Protein AF-0000000079300786 (afdb_homodimer)

Solvent-accessible surface area (backbone atoms only — not comparable to full-atom values): 28548 Å² total; per-residue (Å²): 120,75,58,42,65,39,76,30,13,35,37,28,38,55,23,65,32,37,26,54,66,52,44,31,15,40,29,30,17,44,43,52,53,32,50,73,72,71,50,53,35,35,38,27,33,19,19,30,44,72,62,25,64,62,48,35,52,49,32,33,14,33,29,16,52,72,70,30,53,26,33,34,40,70,66,50,35,21,46,32,56,52,35,49,49,17,55,74,65,69,13,18,35,43,33,36,40,46,48,47,46,50,55,63,42,36,25,36,39,30,26,73,29,60,64,35,64,36,36,25,84,78,44,54,74,33,83,48,67,92,57,65,31,76,58,42,81,48,83,51,66,66,62,46,35,51,49,44,38,61,69,50,54,84,55,60,66,47,66,40,42,34,38,37,33,13,40,8,11,15,42,31,77,52,57,65,58,28,39,61,75,65,59,52,58,42,44,77,44,71,36,52,39,60,64,30,41,50,23,86,79,36,44,20,38,60,42,72,91,58,33,59,70,59,35,56,51,25,53,72,46,66,79,46,31,36,38,36,25,24,19,19,28,23,40,25,38,36,44,26,40,61,62,42,47,71,56,51,50,66,57,51,49,51,50,45,44,59,61,45,72,77,55,69,72,46,68,73,72,72,32,31,36,27,31,76,92,78,37,68,37,29,33,29,66,51,53,51,51,44,37,45,57,70,64,72,120,75,59,43,64,40,76,30,13,35,38,29,36,55,22,64,31,37,26,54,66,51,44,31,16,40,28,29,17,44,43,52,54,33,50,74,71,70,49,54,36,35,38,27,31,17,19,28,45,74,61,27,65,62,49,36,51,48,32,33,14,34,29,16,52,73,69,30,52,27,31,36,42,70,65,49,34,21,46,32,57,51,36,50,49,18,55,75,64,68,12,17,34,43,33,36,40,45,49,47,48,48,54,63,43,34,24,35,38,29,27,73,28,60,66,35,62,35,36,24,84,75,45,54,74,33,84,48,67,92,57,66,32,77,59,43,80,47,84,50,66,67,62,46,34,51,50,44,38,61,71,52,53,84,56,58,68,46,65,40,40,35,38,36,32,14,41,8,11,15,42,31,77,52,59,64,59,28,38,61,76,64,60,53,56,40,44,78,45,71,37,52,39,59,64,30,42,50,23,87,80,37,45,20,37,62,42,71,91,58,35,58,70,59,34,55,49,24,52,71,46,68,81,48,32,37,37,36,25,25,18,18,27,22,41,25,39,37,43,26,39,61,62,42,47,70,54,51,50,66,58,52,48,51,49,45,44,61,63,45,72,76,55,70,73,45,69,73,74,72,30,29,37,28,32,75,90,78,37,68,38,30,33,30,65,52,52,53,50,43,35,46,57,71,66,74

pLDDT: mean 97.3, std 3.37, range [54.88, 99.0]

Organism: Thermus brockianus (NCBI:txid56956)

Sequence (592 aa):
MELRPTQEGFLGELAKDFTFAALARLAAGFGERLKGEGIGRVVVGHDARFLAREMAEEAAGVLSALGLETFLLPGPSPLPLFGFALEREGAAGLYLSAGRRPAHFQGVKLRLGPGKPLPGQEVPFLDPPAARGSFATLDLKQAYQEHLAQSAGGVPKRKGVVYLDAMGGAGGGVLPGVWKLLGLEAELRELHPLPHPLFYGVDPDPRPENLKTLQVLLKAQEPPALGLALDGDACRLRVYLPGGEALGDEAVLGHLKEALGGKGVEGDGEGGFRFPWHLEEPDPFLAALLLLGVLLMELRPTQEGFLGELAKDFTFAALARLAAGFGERLKGEGIGRVVVGHDARFLAREMAEEAAGVLSALGLETFLLPGPSPLPLFGFALEREGAAGLYLSAGRRPAHFQGVKLRLGPGKPLPGQEVPFLDPPAARGSFATLDLKQAYQEHLAQSAGGVPKRKGVVYLDAMGGAGGGVLPGVWKLLGLEAELRELHPLPHPLFYGVDPDPRPENLKTLQVLLKAQEPPALGLALDGDACRLRVYLPGGEALGDEAVLGHLKEALGGKGVEGDGEGGFRFPWHLEEPDPFLAALLLLGVLL

Foldseek 3Di:
DAFDWDQFWTKDFPPPHDDLQNLLQQLLQLLVVLVVVVFAEEEEAEKQAPCRQVSSQSSQQQNVVSRHAYEYEPDDAFVQVQLVVQVVVVHWYWYKAPWQDFLRMIIIGTGSGFLRGDINVPTDGHHTDPGTDDHHYDYCLLVVLVLLLVVLDQQDQDEEEEEEEALLMGPAPNVVSNCVVNVHHYHYHYHNRHHDSRSVVDGQQPDLVSPVVQQVCLQVGDPPYKYWYAGRNRQFIWIAHRNGHTDFQVVLVVLLCVLVVPQDWDDPRRRGIDRPVRGSGGHVSSSVSSNSRRRD/DAFDKDQFWTKDFPPPHDDLQNLLQQLLQLLVVLVVVVFAEEEEAEKQAPCRQVSSQSSQQQNVVSRHQYEYEDDDAFVQVQLVVQVVVVHWYWYKAPWQDFLRMIIIGTGSGFLRGDINVPTDGHHTDPGTDDHHYDYCLLVVLVLLLVVLDQQDQDEEEEEEEALLMGPAPNVVSNCVVNVHHYHYHYHNRHHDSRSVVDRQQPDLVSPVVQQVCLQVGDDPYKYWYAGRNRQFIWIAHRNGHTDFQVVLVVLLCVLVVPQDWDDPRRRGIDRPVRGSGGHVSSSVSSNSNPRD

Nearest PDB structures (foldseek):
  1tuo-assembly1_A  TM=8.924E-01  e=3.606E-31  Thermus thermophilus
  3c04-assembly1_A  TM=8.316E-01  e=6.150E-17  unclassified
  2fkm-assembly1_X  TM=8.233E-01  e=4.487E-17  Pseudomonas aeruginosa
  2fkf-assembly1_A  TM=8.367E-01  e=1.230E-16  Pseudomonas aeruginosa
  1k2y-assembly1_X  TM=8.221E-01  e=1.912E-16  Pseudomonas aeruginosa

Structure (mmCIF, N/CA/C/O backbone):
data_AF-0000000079300786-model_v1
#
loop_
_entity.id
_entity.type
_entity.pdbx_description
1 polymer Phosphoglucomutase
#
loop_
_atom_site.group_PDB
_atom_site.id
_atom_site.type_symbol
_atom_site.label_atom_id
_atom_site.label_alt_id
_atom_site.label_comp_id
_atom_site.label_asym_id
_atom_site.label_entity_id
_atom_site.label_seq_id
_atom_site.pdbx_PDB_ins_code
_atom_site.Cartn_x
_atom_site.Cartn_y
_atom_site.Cartn_z
_atom_site.occupancy
_atom_site.B_iso_or_equiv
_atom_site.auth_seq_id
_atom_site.auth_comp_id
_atom_site.auth_asym_id
_atom_site.auth_atom_id
_atom_site.pdbx_PDB_model_num
ATOM 1 N N . MET A 1 1 ? -20.531 -3.26 11.367 1 54.88 1 MET A N 1
ATOM 2 C CA . MET A 1 1 ? -19.203 -2.951 11.906 1 54.88 1 MET A CA 1
ATOM 3 C C . MET A 1 1 ? -18.859 -1.487 11.672 1 54.88 1 MET A C 1
ATOM 5 O O . MET A 1 1 ? -18.781 -1.034 10.531 1 54.88 1 MET A O 1
ATOM 9 N N . GLU A 1 2 ? -18.938 -0.667 12.781 1 80.5 2 GLU A N 1
ATOM 10 C CA . GLU A 1 2 ? -18.953 0.793 12.766 1 80.5 2 GLU A CA 1
ATOM 11 C C . GLU A 1 2 ? -17.578 1.356 13.094 1 80.5 2 GLU A C 1
ATOM 13 O O . GLU A 1 2 ? -16.734 0.665 13.688 1 80.5 2 GLU A O 1
ATOM 18 N N . LEU A 1 3 ? -17.203 2.475 12.539 1 96.19 3 LEU A N 1
ATOM 19 C CA . LEU A 1 3 ? -15.977 3.213 12.852 1 96.19 3 LEU A CA 1
ATOM 20 C C . LEU A 1 3 ? -15.906 3.537 14.336 1 96.19 3 LEU A C 1
ATOM 22 O O . LEU A 1 3 ? -16.922 3.84 14.961 1 96.19 3 LEU A O 1
ATOM 26 N N . ARG A 1 4 ? -14.789 3.455 14.93 1 96.62 4 ARG A N 1
ATOM 27 C CA . ARG A 1 4 ? -14.578 3.793 16.328 1 96.62 4 ARG A CA 1
ATOM 28 C C . ARG A 1 4 ? -14.391 5.297 16.516 1 96.62 4 ARG A C 1
ATOM 30 O O . ARG A 1 4 ? -13.477 5.891 15.93 1 96.62 4 ARG A O 1
ATOM 37 N N . PRO A 1 5 ? -15.156 5.906 17.359 1 97.81 5 PRO A N 1
ATOM 38 C CA . PRO A 1 5 ? -14.969 7.336 17.594 1 97.81 5 PRO A CA 1
ATOM 39 C C . PRO A 1 5 ? -13.711 7.633 18.422 1 97.81 5 PRO A C 1
ATOM 41 O O . PRO A 1 5 ? -13.352 6.863 19.312 1 97.81 5 PRO A O 1
ATOM 44 N N . THR A 1 6 ? -13.07 8.688 18.094 1 97.88 6 THR A N 1
ATOM 45 C CA . THR A 1 6 ? -11.953 9.234 18.859 1 97.88 6 THR A CA 1
ATOM 46 C C . THR A 1 6 ? -12.258 10.648 19.328 1 97.88 6 THR A C 1
ATOM 48 O O . THR A 1 6 ? -13.352 11.164 19.109 1 97.88 6 THR A O 1
ATOM 51 N N . GLN A 1 7 ? -11.312 11.266 19.953 1 96.88 7 GLN A N 1
ATOM 52 C CA . GLN A 1 7 ? -11.492 12.617 20.453 1 96.88 7 GLN A CA 1
ATOM 53 C C . GLN A 1 7 ? -11.438 13.641 19.328 1 96.88 7 GLN A C 1
ATOM 55 O O . GLN A 1 7 ? -11.773 14.812 19.516 1 96.88 7 GLN A O 1
ATOM 60 N N . GLU A 1 8 ? -11.086 13.195 18.172 1 97.94 8 GLU A N 1
ATOM 61 C CA . GLU A 1 8 ? -11.008 14.156 17.078 1 97.94 8 GLU A CA 1
ATOM 62 C C . GLU A 1 8 ? -11.5 13.547 15.773 1 97.94 8 GLU A C 1
ATOM 64 O O . GLU A 1 8 ? -11.062 13.945 14.695 1 97.94 8 GLU A O 1
ATOM 69 N N . GLY A 1 9 ? -12.328 12.562 15.82 1 98.38 9 GLY A N 1
ATOM 70 C CA . GLY A 1 9 ? -12.844 11.945 14.609 1 98.38 9 GLY A CA 1
ATOM 71 C C . GLY A 1 9 ? -13.125 10.461 14.766 1 98.38 9 GLY A C 1
ATOM 72 O O . GLY A 1 9 ? -13.836 10.055 15.688 1 98.38 9 GLY A O 1
ATOM 73 N N . PHE A 1 10 ? -12.617 9.68 13.844 1 98.75 10 PHE A N 1
ATOM 74 C CA . PHE A 1 10 ? -12.914 8.258 13.82 1 98.75 10 PHE A CA 1
ATOM 75 C C . PHE A 1 10 ? -11.688 7.453 13.391 1 98.75 10 PHE A C 1
ATOM 77 O O . PHE A 1 10 ? -10.781 7.992 12.758 1 98.75 10 PHE A O 1
ATOM 84 N N . LEU A 1 11 ? -11.672 6.238 13.758 1 98.5 11 LEU A N 1
ATOM 85 C CA . LEU A 1 11 ? -10.648 5.262 13.383 1 98.5 11 LEU A CA 1
ATOM 86 C C . LEU A 1 11 ? -11.289 3.928 13.008 1 98.5 11 LEU A C 1
ATOM 88 O O . LEU A 1 11 ? -12.32 3.549 13.562 1 98.5 11 LEU A O 1
ATOM 92 N N . GLY A 1 12 ? -10.727 3.244 12.062 1 98.31 12 GLY A N 1
ATOM 93 C CA . GLY A 1 12 ? -11.141 1.903 11.68 1 98.31 12 GLY A CA 1
ATOM 94 C C . GLY A 1 12 ? -10.094 1.169 10.859 1 98.31 12 GLY A C 1
ATOM 95 O O . GLY A 1 12 ? -9.031 1.713 10.578 1 98.31 12 GLY A O 1
ATOM 96 N N . GLU A 1 13 ? -10.359 -0.024 10.586 1 98.38 13 GLU A N 1
ATOM 97 C CA . GLU A 1 13 ? -9.5 -0.813 9.703 1 98.38 13 GLU A CA 1
ATOM 98 C C . GLU A 1 13 ? -9.992 -0.765 8.258 1 98.38 13 GLU A C 1
ATOM 100 O O . GLU A 1 13 ? -11.18 -0.947 8 1 98.38 13 GLU A O 1
ATOM 105 N N . LEU A 1 14 ? -9.086 -0.502 7.344 1 98.56 14 LEU A N 1
ATOM 106 C CA . LEU A 1 14 ? -9.422 -0.352 5.934 1 98.56 14 LEU A CA 1
ATOM 107 C C . LEU A 1 14 ? -10.031 -1.634 5.379 1 98.56 14 LEU A C 1
ATOM 109 O O . LEU A 1 14 ? -9.539 -2.73 5.652 1 98.56 14 LEU A O 1
ATOM 113 N N . ALA A 1 15 ? -11.109 -1.539 4.637 1 98.25 15 ALA A N 1
ATOM 114 C CA . ALA A 1 15 ? -11.828 -2.609 3.955 1 98.25 15 ALA A CA 1
ATOM 115 C C . ALA A 1 15 ? -12.539 -3.518 4.957 1 98.25 15 ALA A C 1
ATOM 117 O O . ALA A 1 15 ? -13.062 -4.57 4.586 1 98.25 15 ALA A O 1
ATOM 118 N N . LYS A 1 16 ? -12.555 -3.207 6.219 1 97.19 16 LYS A N 1
ATOM 119 C CA . LYS A 1 16 ? -13.422 -3.777 7.246 1 97.19 16 LYS A CA 1
ATOM 120 C C . LYS A 1 16 ? -14.484 -2.779 7.684 1 97.19 16 LYS A C 1
ATOM 122 O O . LYS A 1 16 ? -15.555 -2.699 7.074 1 97.19 16 LYS A O 1
ATOM 127 N N . ASP A 1 17 ? -14.102 -1.929 8.648 1 95.5 17 ASP A N 1
ATOM 128 C CA . ASP A 1 17 ? -15.039 -0.903 9.094 1 95.5 17 ASP A CA 1
ATOM 129 C C . ASP A 1 17 ? -14.859 0.387 8.297 1 95.5 17 ASP A C 1
ATOM 131 O O . ASP A 1 17 ? -15.828 1.114 8.055 1 95.5 17 ASP A O 1
ATOM 135 N N . PHE A 1 18 ? -13.648 0.689 7.906 1 98.38 18 PHE A N 1
ATOM 136 C CA . PHE A 1 18 ? -13.383 1.909 7.156 1 98.38 18 PHE A CA 1
ATOM 137 C C . PHE A 1 18 ? -13.508 1.66 5.656 1 98.38 18 PHE A C 1
ATOM 139 O O . PHE A 1 18 ? -12.578 1.141 5.031 1 98.38 18 PHE A O 1
ATOM 146 N N . THR A 1 19 ? -14.578 2.057 5.043 1 98.12 19 THR A N 1
ATOM 147 C CA . THR A 1 19 ? -14.891 1.895 3.629 1 98.12 19 THR A CA 1
ATOM 148 C C . THR A 1 19 ? -15.297 3.229 3.008 1 98.12 19 THR A C 1
ATOM 150 O O . THR A 1 19 ? -15.508 4.211 3.721 1 98.12 19 THR A O 1
ATOM 153 N N . PHE A 1 20 ? -15.398 3.238 1.687 1 98.25 20 PHE A N 1
ATOM 154 C CA . PHE A 1 20 ? -15.859 4.43 0.984 1 98.25 20 PHE A CA 1
ATOM 155 C C . PHE A 1 20 ? -17.297 4.773 1.383 1 98.25 20 PHE A C 1
ATOM 157 O O . PHE A 1 20 ? -17.625 5.949 1.541 1 98.25 20 PHE A O 1
ATOM 164 N N . ALA A 1 21 ? -18.094 3.752 1.56 1 97.25 21 ALA A N 1
ATOM 165 C CA . ALA A 1 21 ? -19.484 3.971 1.951 1 97.25 21 ALA A CA 1
ATOM 166 C C . ALA A 1 21 ? -19.578 4.598 3.34 1 97.25 21 ALA A C 1
ATOM 168 O O . ALA A 1 21 ? -20.328 5.547 3.555 1 97.25 21 ALA A O 1
ATOM 169 N N . ALA A 1 22 ? -18.812 4.008 4.289 1 97.88 22 ALA A N 1
ATOM 170 C CA . ALA A 1 22 ? -18.797 4.551 5.645 1 97.88 22 ALA A CA 1
ATOM 171 C C . ALA A 1 22 ? -18.281 5.988 5.656 1 97.88 22 ALA A C 1
ATOM 173 O O . ALA A 1 22 ? -18.844 6.848 6.344 1 97.88 22 ALA A O 1
ATOM 174 N N . LEU A 1 23 ? -17.266 6.262 4.898 1 98.56 23 LEU A N 1
ATOM 175 C CA . LEU A 1 23 ? -16.672 7.598 4.824 1 98.56 23 LEU A CA 1
ATOM 176 C C . LEU A 1 23 ? -17.656 8.594 4.238 1 98.56 23 LEU A C 1
ATOM 178 O O . LEU A 1 23 ? -17.75 9.734 4.703 1 98.56 23 LEU A O 1
ATOM 182 N N . ALA A 1 24 ? -18.375 8.172 3.18 1 98.62 24 ALA A N 1
ATOM 183 C CA . ALA A 1 24 ? -19.344 9.062 2.553 1 98.62 24 ALA A CA 1
ATOM 184 C C . ALA A 1 24 ? -20.438 9.469 3.545 1 98.62 24 ALA A C 1
ATOM 186 O O . ALA A 1 24 ? -20.828 10.633 3.594 1 98.62 24 ALA A O 1
ATOM 187 N N . ARG A 1 25 ? -20.875 8.484 4.312 1 98.5 25 ARG A N 1
ATOM 188 C CA . ARG A 1 25 ? -21.891 8.766 5.312 1 98.5 25 ARG A CA 1
ATOM 189 C C . ARG A 1 25 ? -21.344 9.68 6.406 1 98.5 25 ARG A C 1
ATOM 191 O O . ARG A 1 25 ? -22.062 10.57 6.883 1 98.5 25 ARG A O 1
ATOM 198 N N . LEU A 1 26 ? -20.125 9.391 6.82 1 98.5 26 LEU A N 1
ATOM 199 C CA . LEU A 1 26 ? -19.453 10.219 7.812 1 98.5 26 LEU A CA 1
ATOM 200 C C . LEU A 1 26 ? -19.297 11.648 7.309 1 98.5 26 LEU A C 1
ATOM 202 O O . LEU A 1 26 ? -19.578 12.602 8.039 1 98.5 26 LEU A O 1
ATOM 206 N N . ALA A 1 27 ? -18.844 11.797 6.035 1 98.88 27 ALA A N 1
ATOM 207 C CA . ALA A 1 27 ? -18.641 13.117 5.43 1 98.88 27 ALA A CA 1
ATOM 208 C C . ALA A 1 27 ? -19.953 13.883 5.34 1 98.88 27 ALA A C 1
ATOM 210 O O . ALA A 1 27 ? -19.984 15.094 5.559 1 98.88 27 ALA A O 1
ATOM 211 N N . ALA A 1 28 ? -21.031 13.188 5.031 1 98.88 28 ALA A N 1
ATOM 212 C CA . ALA A 1 28 ? -22.344 13.805 4.977 1 98.88 28 ALA A CA 1
ATOM 213 C C . ALA A 1 28 ? -22.75 14.344 6.344 1 98.88 28 ALA A C 1
ATOM 215 O O . ALA A 1 28 ? -23.266 15.461 6.453 1 98.88 28 ALA A O 1
ATOM 216 N N . GLY A 1 29 ? -22.547 13.5 7.352 1 98.75 29 GLY A N 1
ATOM 217 C CA . GLY A 1 29 ? -22.844 13.938 8.703 1 98.75 29 GLY A CA 1
ATOM 218 C C . GLY A 1 29 ? -22.016 15.133 9.141 1 98.75 29 GLY A C 1
ATOM 219 O O . GLY A 1 29 ? -22.547 16.062 9.75 1 98.75 29 GLY A O 1
ATOM 220 N N . PHE A 1 30 ? -20.75 15.109 8.844 1 98.88 30 PHE A N 1
ATOM 221 C CA . PHE A 1 30 ? -19.859 16.203 9.156 1 98.88 30 PHE A CA 1
ATOM 222 C C . PHE A 1 30 ? -20.281 17.484 8.445 1 98.88 30 PHE A C 1
ATOM 224 O O . PHE A 1 30 ? -20.312 18.562 9.055 1 98.88 30 PHE A O 1
ATOM 231 N N . GLY A 1 31 ? -20.609 17.359 7.168 1 98.81 31 GLY A N 1
ATOM 232 C CA . GLY A 1 31 ? -21.094 18.5 6.414 1 98.81 31 GLY A CA 1
ATOM 233 C C . GLY A 1 31 ? -22.312 19.156 7.035 1 98.81 31 GLY A C 1
ATOM 234 O O . GLY A 1 31 ? -22.375 20.391 7.156 1 98.81 31 GLY A O 1
ATOM 235 N N . GLU A 1 32 ? -23.266 18.359 7.426 1 98.56 32 GLU A N 1
ATOM 236 C CA . GLU A 1 32 ? -24.469 18.891 8.055 1 98.56 32 GLU A CA 1
ATOM 237 C C . GLU A 1 32 ? -24.141 19.562 9.383 1 98.56 32 GLU A C 1
ATOM 239 O O . GLU A 1 32 ? -24.75 20.578 9.734 1 98.56 32 GLU A O 1
ATOM 244 N N . ARG A 1 33 ? -23.25 18.891 10.117 1 98.31 33 ARG A N 1
ATOM 245 C CA . ARG A 1 33 ? -22.781 19.5 11.359 1 98.31 33 ARG A CA 1
ATOM 246 C C . ARG A 1 33 ? -22.203 20.891 11.109 1 98.31 33 ARG A C 1
ATOM 248 O O . ARG A 1 33 ? -22.453 21.828 11.867 1 98.31 33 ARG A O 1
ATOM 255 N N . LEU A 1 34 ? -21.422 21.062 10.078 1 98.69 34 LEU A N 1
ATOM 256 C CA . LEU A 1 34 ? -20.812 22.328 9.727 1 98.69 34 LEU A CA 1
ATOM 257 C C . LEU A 1 34 ? -21.875 23.359 9.367 1 98.69 34 LEU A C 1
ATOM 259 O O . LEU A 1 34 ? -21.812 24.5 9.836 1 98.69 34 LEU A O 1
ATOM 263 N N . LYS A 1 35 ? -22.781 22.984 8.609 1 97.88 35 LYS A N 1
ATOM 264 C CA . LYS A 1 35 ? -23.859 23.875 8.219 1 97.88 35 LYS A CA 1
ATOM 265 C C . LYS A 1 35 ? -24.625 24.391 9.438 1 97.88 35 LYS A C 1
ATOM 267 O O . LYS A 1 35 ? -24.969 25.562 9.508 1 97.88 35 LYS A O 1
ATOM 272 N N . GLY A 1 36 ? -24.844 23.469 10.266 1 97.31 36 GLY A N 1
ATOM 273 C CA . GLY A 1 36 ? -25.516 23.828 11.492 1 97.31 36 GLY A CA 1
ATOM 274 C C . GLY A 1 36 ? -24.781 24.875 12.297 1 97.31 36 GLY A C 1
ATOM 275 O O . GLY A 1 36 ? -25.391 25.656 13.023 1 97.31 36 GLY A O 1
ATOM 276 N N . GLU A 1 37 ? -23.516 24.906 12.18 1 96.81 37 GLU A N 1
ATOM 277 C CA . GLU A 1 37 ? -22.672 25.859 12.906 1 96.81 37 GLU A CA 1
ATOM 278 C C . GLU A 1 37 ? -22.438 27.125 12.094 1 96.81 37 GLU A C 1
ATOM 280 O O . GLU A 1 37 ? -21.75 28.031 12.539 1 96.81 37 GLU A O 1
ATOM 285 N N . GLY A 1 38 ? -22.922 27.141 10.891 1 97.62 38 GLY A N 1
ATOM 286 C CA . GLY A 1 38 ? -22.75 28.297 10.023 1 97.62 38 GLY A CA 1
ATOM 287 C C . GLY A 1 38 ? -21.406 28.328 9.336 1 97.62 38 GLY A C 1
ATOM 288 O O . GLY A 1 38 ? -20.969 29.391 8.859 1 97.62 38 GLY A O 1
ATOM 289 N N . ILE A 1 39 ? -20.734 27.188 9.273 1 98.06 39 ILE A N 1
ATOM 290 C CA . ILE A 1 39 ? -19.438 27.078 8.617 1 98.06 39 ILE A CA 1
ATOM 291 C C . ILE A 1 39 ? -19.625 26.672 7.156 1 98.06 39 ILE A C 1
ATOM 293 O O . ILE A 1 39 ? -20.281 25.656 6.875 1 98.06 39 ILE A O 1
ATOM 297 N N . GLY A 1 40 ? -19.031 27.391 6.195 1 98.38 40 GLY A N 1
ATOM 298 C CA . GLY A 1 40 ? -19.312 27.156 4.793 1 98.38 40 GLY A CA 1
ATOM 299 C C . GLY A 1 40 ? -18.125 26.656 4.008 1 98.38 40 GLY A C 1
ATOM 300 O O . GLY A 1 40 ? -18.25 26.281 2.84 1 98.38 40 GLY A O 1
ATOM 301 N N . ARG A 1 41 ? -16.906 26.719 4.602 1 98.75 41 ARG A N 1
ATOM 302 C CA . ARG A 1 41 ? -15.672 26.328 3.924 1 98.75 41 ARG A CA 1
ATOM 303 C C . ARG A 1 41 ? -15.023 25.125 4.621 1 98.75 41 ARG A C 1
ATOM 305 O O . ARG A 1 41 ? -15.016 25.062 5.852 1 98.75 41 ARG A O 1
ATOM 312 N N . VAL A 1 42 ? -14.57 24.172 3.805 1 98.94 42 VAL A N 1
ATOM 313 C CA . VAL A 1 42 ? -13.938 23 4.379 1 98.94 42 VAL A CA 1
ATOM 314 C C . VAL A 1 42 ? -12.727 22.594 3.539 1 98.94 42 VAL A C 1
ATOM 316 O O . VAL A 1 42 ? -12.766 22.672 2.309 1 98.94 42 VAL A O 1
ATOM 319 N N . VAL A 1 43 ? -11.617 22.266 4.172 1 98.94 43 VAL A N 1
ATOM 320 C CA . VAL A 1 43 ? -10.414 21.734 3.545 1 98.94 43 VAL A CA 1
ATOM 321 C C . VAL A 1 43 ? -10.305 20.234 3.83 1 98.94 43 VAL A C 1
ATOM 323 O O . VAL A 1 43 ? -10.492 19.797 4.969 1 98.94 43 VAL A O 1
ATOM 326 N N . VAL A 1 44 ? -10.102 19.484 2.795 1 99 44 VAL A N 1
ATOM 327 C CA . VAL A 1 44 ? -9.875 18.047 2.912 1 99 44 VAL A CA 1
ATOM 328 C C . VAL A 1 44 ? -8.414 17.719 2.605 1 99 44 VAL A C 1
ATOM 330 O O . VAL A 1 44 ? -7.832 18.281 1.676 1 99 44 VAL A O 1
ATOM 333 N N . GLY A 1 45 ? -7.758 16.984 3.4 1 98.88 45 GLY A N 1
ATOM 334 C CA . GLY A 1 45 ? -6.402 16.5 3.193 1 98.88 45 GLY A CA 1
ATOM 335 C C . GLY A 1 45 ? -6.207 15.062 3.598 1 98.88 45 GLY A C 1
ATOM 336 O O . GLY A 1 45 ? -7.156 14.391 4.02 1 98.88 45 GLY A O 1
ATOM 337 N N . HIS A 1 46 ? -5.012 14.539 3.406 1 98.94 46 HIS A N 1
ATOM 338 C CA . HIS A 1 46 ? -4.746 13.141 3.746 1 98.94 46 HIS A CA 1
ATOM 339 C C . HIS A 1 46 ? -3.248 12.891 3.898 1 98.94 46 HIS A C 1
ATOM 341 O O . HIS A 1 46 ? -2.43 13.648 3.369 1 98.94 46 HIS A O 1
ATOM 347 N N . ASP A 1 47 ? -2.959 11.859 4.688 1 98.75 47 ASP A N 1
ATOM 348 C CA . ASP A 1 47 ? -1.568 11.422 4.781 1 98.75 47 ASP A CA 1
ATOM 349 C C . ASP A 1 47 ? -1.241 10.391 3.701 1 98.75 47 ASP A C 1
ATOM 351 O O . ASP A 1 47 ? -1.757 10.477 2.584 1 98.75 47 ASP A O 1
ATOM 355 N N . ALA A 1 48 ? -0.273 9.461 3.951 1 98.56 48 ALA A N 1
ATOM 356 C CA . ALA A 1 48 ? 0.298 8.641 2.891 1 98.56 48 ALA A CA 1
ATOM 357 C C . ALA A 1 48 ? -0.35 7.258 2.861 1 98.56 48 ALA A C 1
ATOM 359 O O . ALA A 1 48 ? 0.11 6.363 2.146 1 98.56 48 ALA A O 1
ATOM 360 N N . ARG A 1 49 ? -1.36 7.023 3.592 1 98.62 49 ARG A N 1
ATOM 361 C CA . ARG A 1 49 ? -1.946 5.691 3.736 1 98.62 49 ARG A CA 1
ATOM 362 C C . ARG A 1 49 ? -2.59 5.234 2.432 1 98.62 49 ARG A C 1
ATOM 364 O O . ARG A 1 49 ? -2.965 6.059 1.594 1 98.62 49 ARG A O 1
ATOM 371 N N . PHE A 1 50 ? -2.715 3.947 2.219 1 98.62 50 PHE A N 1
ATOM 372 C CA . PHE A 1 50 ? -3.291 3.354 1.017 1 98.62 50 PHE A CA 1
ATOM 373 C C . PHE A 1 50 ? -4.719 3.84 0.803 1 98.62 50 PHE A C 1
ATOM 375 O O . PHE A 1 50 ? -5.531 3.822 1.73 1 98.62 50 PHE A O 1
ATOM 382 N N . LEU A 1 51 ? -5.07 4.395 -0.335 1 98.56 51 LEU A N 1
ATOM 383 C CA . LEU A 1 51 ? -6.383 4.844 -0.795 1 98.56 51 LEU A CA 1
ATOM 384 C C . LEU A 1 51 ? -6.75 6.184 -0.164 1 98.56 51 LEU A C 1
ATOM 386 O O . LEU A 1 51 ? -7.848 6.699 -0.39 1 98.56 51 LEU A O 1
ATOM 390 N N . ALA A 1 52 ? -5.832 6.719 0.6 1 98.62 52 ALA A N 1
ATOM 391 C CA . ALA A 1 52 ? -6.156 7.969 1.285 1 98.62 52 ALA A CA 1
ATOM 392 C C . ALA A 1 52 ? -6.531 9.062 0.286 1 98.62 52 ALA A C 1
ATOM 394 O O . ALA A 1 52 ? -7.457 9.836 0.525 1 98.62 52 ALA A O 1
ATOM 395 N N . ARG A 1 53 ? -5.875 9.141 -0.813 1 98.19 53 ARG A N 1
ATOM 396 C CA . ARG A 1 53 ? -6.168 10.148 -1.828 1 98.19 53 ARG A CA 1
ATOM 397 C C . ARG A 1 53 ? -7.574 9.969 -2.389 1 98.19 53 ARG A C 1
ATOM 399 O O . ARG A 1 53 ? -8.352 10.93 -2.449 1 98.19 53 ARG A O 1
ATOM 406 N N . GLU A 1 54 ? -7.875 8.766 -2.832 1 98.25 54 GLU A N 1
ATOM 407 C CA . GLU A 1 54 ? -9.188 8.461 -3.4 1 98.25 54 GLU A CA 1
ATOM 408 C C . GLU A 1 54 ? -10.297 8.727 -2.393 1 98.25 54 GLU A C 1
ATOM 410 O O . GLU A 1 54 ? -11.359 9.242 -2.752 1 98.25 54 GLU A O 1
ATOM 415 N N . MET A 1 55 ? -10.031 8.391 -1.163 1 98.81 55 MET A N 1
ATOM 416 C CA . MET A 1 55 ? -11.008 8.609 -0.102 1 98.81 55 MET A CA 1
ATOM 417 C C . MET A 1 55 ? -11.18 10.102 0.18 1 98.81 55 MET A C 1
ATOM 419 O O . MET A 1 55 ? -12.297 10.562 0.437 1 98.81 55 MET A O 1
ATOM 423 N N . ALA A 1 56 ? -10.094 10.828 0.15 1 98.88 56 ALA A N 1
ATOM 424 C CA . ALA A 1 56 ? -10.172 12.273 0.316 1 98.88 56 ALA A CA 1
ATOM 425 C C . ALA A 1 56 ? -11.023 12.906 -0.785 1 98.88 56 ALA A C 1
ATOM 427 O O . ALA A 1 56 ? -11.836 13.797 -0.519 1 98.88 56 ALA A O 1
ATOM 428 N N . GLU A 1 57 ? -10.836 12.445 -1.987 1 98.81 57 GLU A N 1
ATOM 429 C CA . GLU A 1 57 ? -11.625 12.938 -3.109 1 98.81 57 GLU A CA 1
ATOM 430 C C . GLU A 1 57 ? -13.109 12.617 -2.922 1 98.81 57 GLU A C 1
ATOM 432 O O . GLU A 1 57 ? -13.969 13.453 -3.213 1 98.81 57 GLU A O 1
ATOM 437 N N . GLU A 1 58 ? -13.375 11.391 -2.436 1 98.75 58 GLU A N 1
ATOM 438 C CA . GLU A 1 58 ? -14.75 11 -2.145 1 98.75 58 GLU A CA 1
ATOM 439 C C . GLU A 1 58 ? -15.375 11.922 -1.099 1 98.75 58 GLU A C 1
ATOM 441 O O . GLU A 1 58 ? -16.5 12.406 -1.277 1 98.75 58 GLU A O 1
ATOM 446 N N . ALA A 1 59 ? -14.664 12.188 -0.024 1 98.88 59 ALA A N 1
ATOM 447 C CA . ALA A 1 59 ? -15.164 13.055 1.041 1 98.88 59 ALA A CA 1
ATOM 448 C C . ALA A 1 59 ? -15.383 14.477 0.535 1 98.88 59 ALA A C 1
ATOM 450 O O . ALA A 1 59 ? -16.391 15.109 0.845 1 98.88 59 ALA A O 1
ATOM 451 N N . ALA A 1 60 ? -14.406 14.953 -0.241 1 98.94 60 ALA A N 1
ATOM 452 C CA . ALA A 1 60 ? -14.516 16.297 -0.802 1 98.94 60 ALA A CA 1
ATOM 453 C C . ALA A 1 60 ? -15.75 16.422 -1.691 1 98.94 60 ALA A C 1
ATOM 455 O O . ALA A 1 60 ? -16.453 17.438 -1.648 1 98.94 60 ALA A O 1
ATOM 456 N N . GLY A 1 61 ? -16.016 15.414 -2.512 1 98.88 61 GLY A N 1
ATOM 457 C CA . GLY A 1 61 ? -17.188 15.398 -3.363 1 98.88 61 GLY A CA 1
ATOM 458 C C . GLY A 1 61 ? -18.484 15.445 -2.584 1 98.88 61 GLY A C 1
ATOM 459 O O . GLY A 1 61 ? -19.406 16.172 -2.947 1 98.88 61 GLY A O 1
ATOM 460 N N . VAL A 1 62 ? -18.562 14.648 -1.518 1 98.94 62 VAL A N 1
ATOM 461 C CA . VAL A 1 62 ? -19.75 14.617 -0.675 1 98.94 62 VAL A CA 1
ATOM 462 C C . VAL A 1 62 ? -19.984 15.984 -0.042 1 98.94 62 VAL A C 1
ATOM 464 O O . VAL A 1 62 ? -21.094 16.516 -0.077 1 98.94 62 VAL A O 1
ATOM 467 N N . LEU A 1 63 ? -18.938 16.562 0.522 1 98.94 63 LEU A N 1
ATOM 468 C CA . LEU A 1 63 ? -19.016 17.844 1.217 1 98.94 63 LEU A CA 1
ATOM 469 C C . LEU A 1 63 ? -19.422 18.953 0.255 1 98.94 63 LEU A C 1
ATOM 471 O O . LEU A 1 63 ? -20.234 19.812 0.592 1 98.94 63 LEU A O 1
ATOM 475 N N . SER A 1 64 ? -18.812 18.906 -0.915 1 98.88 64 SER A N 1
ATOM 476 C CA . SER A 1 64 ? -19.156 19.891 -1.927 1 98.88 64 SER A CA 1
ATOM 477 C C . SER A 1 64 ? -20.609 19.766 -2.359 1 98.88 64 SER A C 1
ATOM 479 O O . SER A 1 64 ? -21.297 20.781 -2.553 1 98.88 64 SER A O 1
ATOM 481 N N . ALA A 1 65 ? -21.094 18.609 -2.527 1 98.81 65 ALA A N 1
ATOM 482 C CA . ALA A 1 65 ? -22.469 18.359 -2.945 1 98.81 65 ALA A CA 1
ATOM 483 C C . ALA A 1 65 ? -23.453 18.891 -1.913 1 98.81 65 ALA A C 1
ATOM 485 O O . ALA A 1 65 ? -24.609 19.188 -2.244 1 98.81 65 ALA A O 1
ATOM 486 N N . LEU A 1 66 ? -23.016 19.047 -0.687 1 98.5 66 LEU A N 1
ATOM 487 C CA . LEU A 1 66 ? -23.859 19.562 0.386 1 98.5 66 LEU A CA 1
ATOM 488 C C . LEU A 1 66 ? -23.859 21.094 0.39 1 98.5 66 LEU A C 1
ATOM 490 O O . LEU A 1 66 ? -24.469 21.719 1.257 1 98.5 66 LEU A O 1
ATOM 494 N N . GLY A 1 67 ? -23.094 21.719 -0.49 1 98.31 67 GLY A N 1
ATOM 495 C CA . GLY A 1 67 ? -23.125 23.156 -0.635 1 98.31 67 GLY A CA 1
ATOM 496 C C . GLY A 1 67 ? -21.953 23.859 0.043 1 98.31 67 GLY A C 1
ATOM 497 O O . GLY A 1 67 ? -21.906 25.078 0.113 1 98.31 67 GLY A O 1
ATOM 498 N N . LEU A 1 68 ? -20.984 23.109 0.476 1 98.81 68 LEU A N 1
ATOM 499 C CA . LEU A 1 68 ? -19.812 23.703 1.117 1 98.81 68 LEU A CA 1
ATOM 500 C C . LEU A 1 68 ? -18.75 24.062 0.085 1 98.81 68 LEU A C 1
ATOM 502 O O . LEU A 1 68 ? -18.531 23.312 -0.873 1 98.81 68 LEU A O 1
ATOM 506 N N . GLU A 1 69 ? -18.141 25.172 0.224 1 98.88 69 GLU A N 1
ATOM 507 C CA . GLU A 1 69 ? -16.938 25.453 -0.536 1 98.88 69 GLU A CA 1
ATOM 508 C C . GLU A 1 69 ? -15.789 24.547 -0.099 1 98.88 69 GLU A C 1
ATOM 510 O O . GLU A 1 69 ? -15.242 24.703 0.995 1 98.88 69 GLU A O 1
ATOM 515 N N . THR A 1 70 ? -15.461 23.609 -0.958 1 98.94 70 THR A N 1
ATOM 516 C CA . THR A 1 70 ? -14.57 22.516 -0.555 1 98.94 70 THR A CA 1
ATOM 517 C C . THR A 1 70 ? -13.234 22.609 -1.286 1 98.94 70 THR A C 1
ATOM 519 O O . THR A 1 70 ? -13.203 22.766 -2.508 1 98.94 70 THR A O 1
ATOM 522 N N . PHE A 1 71 ? -12.148 22.531 -0.529 1 98.94 71 PHE A N 1
ATOM 523 C CA . PHE A 1 71 ? -10.781 22.5 -1.049 1 98.94 71 PHE A CA 1
ATOM 524 C C . PHE A 1 71 ? -10.117 21.156 -0.747 1 98.94 71 PHE A C 1
ATOM 526 O O . PHE A 1 71 ? -10.289 20.609 0.341 1 98.94 71 PHE A O 1
ATOM 533 N N . LEU A 1 72 ? -9.414 20.656 -1.676 1 98.94 72 LEU A N 1
ATOM 534 C CA . LEU A 1 72 ? -8.609 19.453 -1.488 1 98.94 72 LEU A CA 1
ATOM 535 C C . LEU A 1 72 ? -7.117 19.766 -1.583 1 98.94 72 LEU A C 1
ATOM 537 O O . LEU A 1 72 ? -6.668 20.375 -2.564 1 98.94 72 LEU A O 1
ATOM 541 N N . LEU A 1 73 ? -6.383 19.453 -0.546 1 98.88 73 LEU A N 1
ATOM 542 C CA . LEU A 1 73 ? -4.934 19.594 -0.587 1 98.88 73 LEU A CA 1
ATOM 543 C C . LEU A 1 73 ? -4.305 18.531 -1.467 1 98.88 73 LEU A C 1
ATOM 545 O O . LEU A 1 73 ? -4.695 17.359 -1.396 1 98.88 73 LEU A O 1
ATOM 549 N N . PRO A 1 74 ? -3.373 19.016 -2.354 1 97.56 74 PRO A N 1
ATOM 550 C CA . PRO A 1 74 ? -2.564 17.953 -2.977 1 97.56 74 PRO A CA 1
ATOM 551 C C . PRO A 1 74 ? -1.776 17.141 -1.96 1 97.56 74 PRO A C 1
ATOM 553 O O . PRO A 1 74 ? -1.199 17.703 -1.023 1 97.56 74 PRO A O 1
ATOM 556 N N . GLY A 1 75 ? -1.914 15.805 -2.031 1 92.38 75 GLY A N 1
ATOM 557 C CA . GLY A 1 75 ? -1.292 15.008 -0.988 1 92.38 75 GLY A CA 1
ATOM 558 C C . GLY A 1 75 ? -0.355 13.938 -1.529 1 92.38 75 GLY A C 1
ATOM 559 O O . GLY A 1 75 ? -0.202 13.805 -2.744 1 92.38 75 GLY A O 1
ATOM 560 N N . PRO A 1 76 ? 0.159 13.266 -0.569 1 98.12 76 PRO A N 1
ATOM 561 C CA . PRO A 1 76 ? -0 13.367 0.883 1 98.12 76 PRO A CA 1
ATOM 562 C C . PRO A 1 76 ? 0.521 14.688 1.442 1 98.12 76 PRO A C 1
ATOM 564 O O . PRO A 1 76 ? 1.54 15.203 0.974 1 98.12 76 PRO A O 1
ATOM 567 N N . SER A 1 77 ? -0.166 15.281 2.352 1 98.5 77 SER A N 1
ATOM 568 C CA . SER A 1 77 ? 0.23 16.516 3.016 1 98.5 77 SER A CA 1
ATOM 569 C C . SER A 1 77 ? 0.292 16.344 4.527 1 98.5 77 SER A C 1
ATOM 571 O O . SER A 1 77 ? -0.562 15.672 5.113 1 98.5 77 SER A O 1
ATOM 573 N N . PRO A 1 78 ? 1.329 16.922 5.188 1 98.81 78 PRO A N 1
ATOM 574 C CA . PRO A 1 78 ? 1.419 16.766 6.641 1 98.81 78 PRO A CA 1
ATOM 575 C C . PRO A 1 78 ? 0.302 17.5 7.379 1 98.81 78 PRO A C 1
ATOM 577 O O . PRO A 1 78 ? -0.251 18.484 6.859 1 98.81 78 PRO A O 1
ATOM 580 N N . LEU A 1 79 ? 0.023 17.078 8.555 1 98.81 79 LEU A N 1
ATOM 581 C CA . LEU A 1 79 ? -1.075 17.625 9.344 1 98.81 79 LEU A CA 1
ATOM 582 C C . LEU A 1 79 ? -0.867 19.109 9.609 1 98.81 79 LEU A C 1
ATOM 584 O O . LEU A 1 79 ? -1.814 19.906 9.547 1 98.81 79 LEU A O 1
ATOM 588 N N . PRO A 1 80 ? 0.332 19.609 9.891 1 98.81 80 PRO A N 1
ATOM 589 C CA . PRO A 1 80 ? 0.484 21.047 10.125 1 98.81 80 PRO A CA 1
ATOM 590 C C . PRO A 1 80 ? 0.2 21.875 8.875 1 98.81 80 PRO A C 1
ATOM 592 O O . PRO A 1 80 ? -0.277 23 8.977 1 98.81 80 PRO A O 1
ATOM 595 N N . LEU A 1 81 ? 0.553 21.375 7.684 1 98.88 81 LEU A N 1
ATOM 596 C CA . LEU A 1 81 ? 0.164 22.062 6.457 1 98.88 81 LEU A CA 1
ATOM 597 C C . LEU A 1 81 ? -1.354 22.125 6.328 1 98.88 81 LEU A C 1
ATOM 599 O O . LEU A 1 81 ? -1.901 23.141 5.91 1 98.88 81 LEU A O 1
ATOM 603 N N . PHE A 1 82 ? -2.016 21.062 6.691 1 98.88 82 PHE A N 1
ATOM 604 C CA . PHE A 1 82 ? -3.473 21.047 6.77 1 98.88 82 PHE A CA 1
ATOM 605 C C . PHE A 1 82 ? -3.979 22.094 7.746 1 98.88 82 PHE A C 1
ATOM 607 O O . PHE A 1 82 ? -4.891 22.859 7.426 1 98.88 82 PHE A O 1
ATOM 614 N N . GLY A 1 83 ? -3.363 22.188 8.93 1 98.81 83 GLY A N 1
ATOM 615 C CA . GLY A 1 83 ? -3.711 23.219 9.883 1 98.81 83 GLY A CA 1
ATOM 616 C C . GLY A 1 83 ? -3.504 24.625 9.344 1 98.81 83 GLY A C 1
ATOM 617 O O . GLY A 1 83 ? -4.344 25.5 9.555 1 98.81 83 GLY A O 1
ATOM 618 N N . PHE A 1 84 ? -2.434 24.797 8.633 1 98.94 84 PHE A N 1
ATOM 619 C CA . PHE A 1 84 ? -2.129 26.078 8.008 1 98.94 84 PHE A CA 1
ATOM 620 C C . PHE A 1 84 ? -3.207 26.453 6.996 1 98.94 84 PHE A C 1
ATOM 622 O O . PHE A 1 84 ? -3.637 27.609 6.941 1 98.94 84 PHE A O 1
ATOM 629 N N . ALA A 1 85 ? -3.617 25.484 6.234 1 98.94 85 ALA A N 1
ATOM 630 C CA . ALA A 1 85 ? -4.668 25.703 5.242 1 98.94 85 ALA A CA 1
ATOM 631 C C . ALA A 1 85 ? -5.969 26.125 5.91 1 98.94 85 ALA A C 1
ATOM 633 O O . ALA A 1 85 ? -6.668 27.016 5.406 1 98.94 85 ALA A O 1
ATOM 634 N N . LEU A 1 86 ? -6.309 25.5 7.031 1 98.81 86 LEU A N 1
ATOM 635 C CA . LEU A 1 86 ? -7.527 25.859 7.75 1 98.81 86 LEU A CA 1
ATOM 636 C C . LEU A 1 86 ? -7.48 27.312 8.195 1 98.81 86 LEU A C 1
ATOM 638 O O . LEU A 1 86 ? -8.477 28.031 8.078 1 98.81 86 LEU A O 1
ATOM 642 N N . GLU A 1 87 ? -6.359 27.734 8.719 1 98.56 87 GLU A N 1
ATOM 643 C CA . GLU A 1 87 ? -6.203 29.109 9.18 1 98.56 87 GLU A CA 1
ATOM 644 C C . GLU A 1 87 ? -6.293 30.094 8.023 1 98.56 87 GLU A C 1
ATOM 646 O O . GLU A 1 87 ? -6.992 31.109 8.117 1 98.56 87 GLU A O 1
ATOM 651 N N . ARG A 1 88 ? -5.621 29.781 6.992 1 98.25 88 ARG A N 1
ATOM 652 C CA . ARG A 1 88 ? -5.562 30.672 5.836 1 98.25 88 ARG A CA 1
ATOM 653 C C . ARG A 1 88 ? -6.941 30.859 5.211 1 98.25 88 ARG A C 1
ATOM 655 O O . ARG A 1 88 ? -7.309 31.953 4.812 1 98.25 88 ARG A O 1
ATOM 662 N N . GLU A 1 89 ? -7.695 29.766 5.18 1 98.38 89 GLU A N 1
ATOM 663 C CA . GLU A 1 89 ? -8.969 29.797 4.469 1 98.38 89 GLU A CA 1
ATOM 664 C C . GLU A 1 89 ? -10.133 30.078 5.422 1 98.38 89 GLU A C 1
ATOM 666 O O . GLU A 1 89 ? -11.258 30.297 4.984 1 98.38 89 GLU A O 1
ATOM 671 N N . GLY A 1 90 ? -9.836 30.156 6.699 1 98 90 GLY A N 1
ATOM 672 C CA . GLY A 1 90 ? -10.938 30.219 7.645 1 98 90 GLY A CA 1
ATOM 673 C C . GLY A 1 90 ? -11.938 29.094 7.48 1 98 90 GLY A C 1
ATOM 674 O O . GLY A 1 90 ? -13.141 29.344 7.367 1 98 90 GLY A O 1
ATOM 675 N N . ALA A 1 91 ? -11.398 27.875 7.508 1 98.81 91 ALA A N 1
ATOM 676 C CA . ALA A 1 91 ? -12.227 26.734 7.098 1 98.81 91 ALA A CA 1
ATOM 677 C C . ALA A 1 91 ? -12.227 25.641 8.164 1 98.81 91 ALA A C 1
ATOM 679 O O . ALA A 1 91 ? -11.328 25.594 9.008 1 98.81 91 ALA A O 1
ATOM 680 N N . ALA A 1 92 ? -13.25 24.797 8.164 1 98.88 92 ALA A N 1
ATOM 681 C CA . ALA A 1 92 ? -13.227 23.5 8.844 1 98.88 92 ALA A CA 1
ATOM 682 C C . ALA A 1 92 ? -12.352 22.5 8.086 1 98.88 92 ALA A C 1
ATOM 684 O O . ALA A 1 92 ? -11.75 22.844 7.066 1 98.88 92 ALA A O 1
ATOM 685 N N . GLY A 1 93 ? -12.227 21.312 8.703 1 98.94 93 GLY A N 1
ATOM 686 C CA . GLY A 1 93 ? -11.281 20.406 8.062 1 98.94 93 GLY A CA 1
ATOM 687 C C . GLY A 1 93 ? -11.633 18.953 8.25 1 98.94 93 GLY A C 1
ATOM 688 O O . GLY A 1 93 ? -12.125 18.562 9.312 1 98.94 93 GLY A O 1
ATOM 689 N N . LEU A 1 94 ? -11.43 18.141 7.293 1 98.94 94 LEU A N 1
ATOM 690 C CA . LEU A 1 94 ? -11.438 16.672 7.309 1 98.94 94 LEU A CA 1
ATOM 691 C C . LEU A 1 94 ? -10.117 16.109 6.805 1 98.94 94 LEU A C 1
ATOM 693 O O . LEU A 1 94 ? -9.742 16.344 5.652 1 98.94 94 LEU A O 1
ATOM 697 N N . TYR A 1 95 ? -9.383 15.414 7.66 1 98.94 95 TYR A N 1
ATOM 698 C CA . TYR A 1 95 ? -8.047 14.922 7.348 1 98.94 95 TYR A CA 1
ATOM 699 C C . TYR A 1 95 ? -7.98 13.406 7.5 1 98.94 95 TYR A C 1
ATOM 701 O O . TYR A 1 95 ? -8.18 12.875 8.594 1 98.94 95 TYR A O 1
ATOM 709 N N . LEU A 1 96 ? -7.746 12.742 6.402 1 98.88 96 LEU A N 1
ATOM 710 C CA . LEU A 1 96 ? -7.641 11.281 6.426 1 98.88 96 LEU A CA 1
ATOM 711 C C . LEU A 1 96 ? -6.301 10.844 7 1 98.88 96 LEU A C 1
ATOM 713 O O . LEU A 1 96 ? -5.25 11.094 6.398 1 98.88 96 LEU A O 1
ATOM 717 N N . SER A 1 97 ? -6.297 10.188 8.141 1 98.62 97 SER A N 1
ATOM 718 C CA . SER A 1 97 ? -5.086 9.688 8.789 1 98.62 97 SER A CA 1
ATOM 719 C C . SER A 1 97 ? -5.426 8.781 9.969 1 98.62 97 SER A C 1
ATOM 721 O O . SER A 1 97 ? -6.445 8.977 10.633 1 98.62 97 SER A O 1
ATOM 723 N N . ALA A 1 98 ? -4.539 7.852 10.172 1 98.38 98 ALA A N 1
ATOM 724 C CA . ALA A 1 98 ? -4.602 7.051 11.391 1 98.38 98 ALA A CA 1
ATOM 725 C C . ALA A 1 98 ? -3.375 7.281 12.266 1 98.38 98 ALA A C 1
ATOM 727 O O . ALA A 1 98 ? -3.021 6.43 13.086 1 98.38 98 ALA A O 1
ATOM 728 N N . GLY A 1 99 ? -2.662 8.344 11.938 1 97.19 99 GLY A N 1
ATOM 729 C CA . GLY A 1 99 ? -1.547 8.742 12.781 1 97.19 99 GLY A CA 1
ATOM 730 C C . GLY A 1 99 ? -0.421 7.727 12.797 1 97.19 99 GLY A C 1
ATOM 731 O O . GLY A 1 99 ? 0.157 7.414 11.758 1 97.19 99 GLY A O 1
ATOM 732 N N . ARG A 1 100 ? -0.164 7.223 14.008 1 97.25 100 ARG A N 1
ATOM 733 C CA . ARG A 1 100 ? 0.987 6.348 14.203 1 97.25 100 ARG A CA 1
ATOM 734 C C . ARG A 1 100 ? 0.579 4.883 14.125 1 97.25 100 ARG A C 1
ATOM 736 O O . ARG A 1 100 ? 1.403 3.99 14.344 1 97.25 100 ARG A O 1
ATOM 743 N N . ARG A 1 101 ? -0.657 4.645 13.773 1 97.69 101 ARG A N 1
ATOM 744 C CA . ARG A 1 101 ? -1.194 3.287 13.766 1 97.69 101 ARG A CA 1
ATOM 745 C C . ARG A 1 101 ? -0.647 2.488 12.586 1 97.69 101 ARG A C 1
ATOM 747 O O . ARG A 1 101 ? -0.165 3.066 11.609 1 97.69 101 ARG A O 1
ATOM 754 N N . PRO A 1 102 ? -0.769 1.15 12.633 1 98.12 102 PRO A N 1
ATOM 755 C CA . PRO A 1 102 ? -0.317 0.295 11.539 1 98.12 102 PRO A CA 1
ATOM 756 C C . PRO A 1 102 ? -0.997 0.628 10.211 1 98.12 102 PRO A C 1
ATOM 758 O O . PRO A 1 102 ? -2.072 1.234 10.195 1 98.12 102 PRO A O 1
ATOM 761 N N . ALA A 1 103 ? -0.407 0.209 9.156 1 98.38 103 ALA A N 1
ATOM 762 C CA . ALA A 1 103 ? -0.76 0.601 7.793 1 98.38 103 ALA A CA 1
ATOM 763 C C . ALA A 1 103 ? -2.193 0.2 7.461 1 98.38 103 ALA A C 1
ATOM 765 O O . ALA A 1 103 ? -2.857 0.858 6.656 1 98.38 103 ALA A O 1
ATOM 766 N N . HIS A 1 104 ? -2.734 -0.869 8.094 1 98.25 104 HIS A N 1
ATOM 767 C CA . HIS A 1 104 ? -4.047 -1.375 7.707 1 98.25 104 HIS A CA 1
ATOM 768 C C . HIS A 1 104 ? -5.164 -0.547 8.336 1 98.25 104 HIS A C 1
ATOM 770 O O . HIS A 1 104 ? -6.344 -0.768 8.055 1 98.25 104 HIS A O 1
ATOM 776 N N . PHE A 1 105 ? -4.781 0.417 9.18 1 98.5 105 PHE A N 1
ATOM 777 C CA . PHE A 1 105 ? -5.762 1.339 9.734 1 98.5 105 PHE A CA 1
ATOM 778 C C . PHE A 1 105 ? -5.945 2.549 8.828 1 98.5 105 PHE A C 1
ATOM 780 O O . PHE A 1 105 ? -5.043 2.906 8.07 1 98.5 105 PHE A O 1
ATOM 787 N N . GLN A 1 106 ? -7.113 3.121 8.914 1 98.5 106 GLN A N 1
ATOM 788 C CA . GLN A 1 106 ? -7.422 4.445 8.383 1 98.5 106 GLN A CA 1
ATOM 789 C C . GLN A 1 106 ? -8.289 5.238 9.359 1 98.5 106 GLN A C 1
ATOM 791 O O . GLN A 1 106 ? -8.82 4.68 10.32 1 98.5 106 GLN A O 1
ATOM 796 N N . GLY A 1 107 ? -8.32 6.523 9.227 1 98.56 107 GLY A N 1
ATOM 797 C CA . GLY A 1 107 ? -9.125 7.379 10.086 1 98.56 107 GLY A CA 1
ATOM 798 C C . GLY A 1 107 ? -9.367 8.758 9.5 1 98.56 107 GLY A C 1
ATOM 799 O O . GLY A 1 107 ? -8.969 9.031 8.367 1 98.56 107 GLY A O 1
ATOM 800 N N . VAL A 1 108 ? -10.172 9.492 10.25 1 98.75 108 VAL A N 1
ATOM 801 C CA . VAL A 1 108 ? -10.406 10.898 9.93 1 98.75 108 VAL A CA 1
ATOM 802 C C . VAL A 1 108 ? -10.195 11.75 11.18 1 98.75 108 VAL A C 1
ATOM 804 O O . VAL A 1 108 ? -10.602 11.359 12.281 1 98.75 108 VAL A O 1
ATOM 807 N N . LYS A 1 109 ? -9.516 12.734 11.008 1 98.81 109 LYS A N 1
ATOM 808 C CA . LYS A 1 109 ? -9.461 13.828 11.977 1 98.81 109 LYS A CA 1
ATOM 809 C C . LYS A 1 109 ? -10.32 15 11.531 1 98.81 109 LYS A C 1
ATOM 811 O O . LYS A 1 109 ? -10.195 15.477 10.398 1 98.81 109 LYS A O 1
ATOM 816 N N . LEU A 1 110 ? -11.172 15.43 12.383 1 98.94 110 LEU A N 1
ATOM 817 C CA . LEU A 1 110 ? -12.148 16.453 12.039 1 98.94 110 LEU A CA 1
ATOM 818 C C . LEU A 1 110 ? -11.867 17.75 12.812 1 98.94 110 LEU A C 1
ATOM 820 O O . LEU A 1 110 ? -11.508 17.703 13.984 1 98.94 110 LEU A O 1
ATOM 824 N N . ARG A 1 111 ? -12.023 18.844 12.133 1 98.88 111 ARG A N 1
ATOM 825 C CA . ARG A 1 111 ? -11.867 20.172 12.727 1 98.88 111 ARG A CA 1
ATOM 826 C C . ARG A 1 111 ? -13.07 21.047 12.414 1 98.88 111 ARG A C 1
ATOM 828 O O . ARG A 1 111 ? -13.484 21.141 11.258 1 98.88 111 ARG A O 1
ATOM 835 N N . LEU A 1 112 ? -13.594 21.734 13.422 1 98.62 112 LEU A N 1
ATOM 836 C CA . LEU A 1 112 ? -14.625 22.75 13.203 1 98.62 112 LEU A CA 1
ATOM 837 C C . LEU A 1 112 ? -14 24.062 12.742 1 98.62 112 LEU A C 1
ATOM 839 O O . LEU A 1 112 ? -14.703 24.938 12.242 1 98.62 112 LEU A O 1
ATOM 843 N N . GLY A 1 113 ? -12.758 24.188 12.914 1 98.31 113 GLY A N 1
ATOM 844 C CA . GLY A 1 113 ? -11.867 25.297 12.602 1 98.31 113 GLY A CA 1
ATOM 845 C C . GLY A 1 113 ? -10.438 25.047 13.039 1 98.31 113 GLY A C 1
ATOM 846 O O . GLY A 1 113 ? -10.109 23.984 13.555 1 98.31 113 GLY A O 1
ATOM 847 N N . PRO A 1 114 ? -9.586 25.984 12.797 1 97.62 114 PRO A N 1
ATOM 848 C CA . PRO A 1 114 ? -8.195 25.797 13.211 1 97.62 114 PRO A CA 1
ATOM 849 C C . PRO A 1 114 ? -8.062 25.453 14.695 1 97.62 114 PRO A C 1
ATOM 851 O O . PRO A 1 114 ? -8.539 26.203 15.547 1 97.62 114 PRO A O 1
ATOM 854 N N . GLY A 1 115 ? -7.52 24.297 14.93 1 95.12 115 GLY A N 1
ATOM 855 C CA . GLY A 1 115 ? -7.242 23.891 16.297 1 95.12 115 GLY A CA 1
ATOM 856 C C . GLY A 1 115 ? -8.484 23.484 17.062 1 95.12 115 GLY A C 1
ATOM 857 O O . GLY A 1 115 ? -8.469 23.438 18.297 1 95.12 115 GLY A O 1
ATOM 858 N N . LYS A 1 116 ? -9.57 23.234 16.438 1 97.62 116 LYS A N 1
ATOM 859 C CA . LYS A 1 116 ? -10.82 22.844 17.078 1 97.62 116 LYS A CA 1
ATOM 860 C C . LYS A 1 116 ? -11.25 21.453 16.672 1 97.62 116 LYS A C 1
ATOM 862 O O . LYS A 1 116 ? -12.133 21.281 15.828 1 97.62 116 LYS A O 1
ATOM 867 N N . PRO A 1 117 ? -10.727 20.469 17.375 1 98.31 117 PRO A N 1
ATOM 868 C CA . PRO A 1 117 ? -11.086 19.094 17.047 1 98.31 117 PRO A CA 1
ATOM 869 C C . PRO A 1 117 ? -12.555 18.781 17.312 1 98.31 117 PRO A C 1
ATOM 871 O O . PRO A 1 117 ? -13.141 19.328 18.25 1 98.31 117 PRO A O 1
ATOM 874 N N . LEU A 1 118 ? -13.125 17.984 16.5 1 98.62 118 LEU A N 1
ATOM 875 C CA . LEU A 1 118 ? -14.492 17.5 16.656 1 98.62 118 LEU A CA 1
ATOM 876 C C . LEU A 1 118 ? -14.516 16.016 17 1 98.62 118 LEU A C 1
ATOM 878 O O . LEU A 1 118 ? -14.141 15.188 16.172 1 98.62 118 LEU A O 1
ATOM 882 N N . PRO A 1 119 ? -14.938 15.648 18.219 1 98.38 119 PRO A N 1
ATOM 883 C CA . PRO A 1 119 ? -15.047 14.234 18.578 1 98.38 119 PRO A CA 1
ATOM 884 C C . PRO A 1 119 ? -16.016 13.469 17.672 1 98.38 119 PRO A C 1
ATOM 886 O O . PRO A 1 119 ? -17.062 13.992 17.297 1 98.38 119 PRO A O 1
ATOM 889 N N . GLY A 1 120 ? -15.617 12.258 17.328 1 97.88 120 GLY A N 1
ATOM 890 C CA . GLY A 1 120 ? -16.438 11.438 16.453 1 97.88 120 GLY A CA 1
ATOM 891 C C . GLY A 1 120 ? -17.844 11.227 16.969 1 97.88 120 GLY A C 1
ATOM 892 O O . GLY A 1 120 ? -18.797 11.18 16.188 1 97.88 120 GLY A O 1
ATOM 893 N N . GLN A 1 121 ? -18 11.172 18.234 1 97.12 121 GLN A N 1
ATOM 894 C CA . GLN A 1 121 ? -19.297 10.898 18.859 1 97.12 121 GLN A CA 1
ATOM 895 C C . GLN A 1 121 ? -20.297 12 18.547 1 97.12 121 GLN A C 1
ATOM 897 O O . GLN A 1 121 ? -21.5 11.797 18.656 1 97.12 121 GLN A O 1
ATOM 902 N N . GLU A 1 122 ? -19.797 13.109 18.109 1 97.31 122 GLU A N 1
ATOM 903 C CA . GLU A 1 122 ? -20.656 14.258 17.859 1 97.31 122 GLU A CA 1
ATOM 904 C C . GLU A 1 122 ? -21.062 14.336 16.391 1 97.31 122 GLU A C 1
ATOM 906 O O . GLU A 1 122 ? -21.719 15.289 15.977 1 97.31 122 GLU A O 1
ATOM 911 N N . VAL A 1 123 ? -20.703 13.422 15.633 1 97.06 123 VAL A N 1
ATOM 912 C CA . VAL A 1 123 ? -20.984 13.43 14.203 1 97.06 123 VAL A CA 1
ATOM 913 C C . VAL A 1 123 ? -21.906 12.266 13.844 1 97.06 123 VAL A C 1
ATOM 915 O O . VAL A 1 123 ? -21.531 11.102 13.984 1 97.06 123 VAL A O 1
ATOM 918 N N . PRO A 1 124 ? -23.062 12.531 13.414 1 95.94 124 PRO A N 1
ATOM 919 C CA . PRO A 1 124 ? -23.922 11.438 12.945 1 95.94 124 PRO A CA 1
ATOM 920 C C . PRO A 1 124 ? -23.531 10.922 11.562 1 95.94 124 PRO A C 1
ATOM 922 O O . PRO A 1 124 ? -22.906 11.648 10.781 1 95.94 124 PRO A O 1
ATOM 925 N N . PHE A 1 125 ? -23.812 9.703 11.32 1 97.44 125 PHE A N 1
ATOM 926 C CA . PHE A 1 125 ? -23.703 9.164 9.969 1 97.44 125 PHE A CA 1
ATOM 927 C C . PHE A 1 125 ? -24.984 9.383 9.195 1 97.44 125 PHE A C 1
ATOM 929 O O . PHE A 1 125 ? -26.078 9.031 9.664 1 97.44 125 PHE A O 1
ATOM 936 N N . LEU A 1 126 ? -24.891 10.023 8.062 1 98.5 126 LEU A N 1
ATOM 937 C CA . LEU A 1 126 ? -26.062 10.352 7.262 1 98.5 126 LEU A CA 1
ATOM 938 C C . LEU A 1 126 ? -25.922 9.812 5.844 1 98.5 126 LEU A C 1
ATOM 940 O O . LEU A 1 126 ? -24.812 9.523 5.395 1 98.5 126 LEU A O 1
ATOM 944 N N . ASP A 1 127 ? -27.047 9.719 5.121 1 98.19 127 ASP A N 1
ATOM 945 C CA . ASP A 1 127 ? -27 9.32 3.719 1 98.19 127 ASP A CA 1
ATOM 946 C C . ASP A 1 127 ? -26.359 10.414 2.859 1 98.19 127 ASP A C 1
ATOM 948 O O . ASP A 1 127 ? -26.797 11.562 2.885 1 98.19 127 ASP A O 1
ATOM 952 N N . PRO A 1 128 ? -25.375 10.016 2.168 1 98.19 128 PRO A N 1
ATOM 953 C CA . PRO A 1 128 ? -24.719 11.016 1.322 1 98.19 128 PRO A CA 1
ATOM 954 C C . PRO A 1 128 ? -25.547 11.367 0.085 1 98.19 128 PRO A C 1
ATOM 956 O O . PRO A 1 128 ? -26.406 10.594 -0.337 1 98.19 128 PRO A O 1
ATOM 959 N N . PRO A 1 129 ? -25.312 12.539 -0.426 1 97.81 129 PRO A N 1
ATOM 960 C CA . PRO A 1 129 ? -25.953 12.859 -1.708 1 97.81 129 PRO A CA 1
ATOM 961 C C . PRO A 1 129 ? -25.594 11.852 -2.805 1 97.81 129 PRO A C 1
ATOM 963 O O . PRO A 1 129 ? -24.516 11.258 -2.783 1 97.81 129 PRO A O 1
ATOM 966 N N . ALA A 1 130 ? -26.484 11.719 -3.73 1 95.94 130 ALA A N 1
ATOM 967 C CA . ALA A 1 130 ? -26.297 10.773 -4.828 1 95.94 130 ALA A CA 1
ATOM 968 C C . ALA A 1 130 ? -25.156 11.211 -5.742 1 95.94 130 ALA A C 1
ATOM 970 O O . ALA A 1 130 ? -24.344 10.391 -6.176 1 95.94 130 ALA A O 1
ATOM 971 N N . ALA A 1 131 ? -25.141 12.516 -5.926 1 96.94 131 ALA A N 1
ATOM 972 C CA . ALA A 1 131 ? -24.078 13.07 -6.785 1 96.94 131 ALA A CA 1
ATOM 973 C C . ALA A 1 131 ? -22.953 13.68 -5.949 1 96.94 131 ALA A C 1
ATOM 975 O O . ALA A 1 131 ? -23.172 14.07 -4.801 1 96.94 131 ALA A O 1
ATOM 976 N N . ARG A 1 132 ? -21.828 13.695 -6.512 1 98.19 132 ARG A N 1
ATOM 977 C CA . ARG A 1 132 ? -20.688 14.367 -5.898 1 98.19 132 ARG A CA 1
ATOM 978 C C . ARG A 1 132 ? -20.453 15.734 -6.531 1 98.19 132 ARG A C 1
ATOM 980 O O . ARG A 1 132 ? -20.672 15.922 -7.73 1 98.19 132 ARG A O 1
ATOM 987 N N . GLY A 1 133 ? -20.109 16.625 -5.672 1 98.31 133 GLY A N 1
ATOM 988 C CA . GLY A 1 133 ? -19.812 17.953 -6.168 1 98.31 133 GLY A CA 1
ATOM 989 C C . GLY A 1 133 ? -18.375 18.141 -6.594 1 98.31 133 GLY A C 1
ATOM 990 O O . GLY A 1 133 ? -17.562 17.219 -6.492 1 98.31 133 GLY A O 1
ATOM 991 N N . SER A 1 134 ? -18.141 19.359 -7.105 1 98.12 134 SER A N 1
ATOM 992 C CA . SER A 1 134 ? -16.797 19.719 -7.531 1 98.12 134 SER A CA 1
ATOM 993 C C . SER A 1 134 ? -16.031 20.438 -6.418 1 98.12 134 SER A C 1
ATOM 995 O O . SER A 1 134 ? -16.609 21.25 -5.691 1 98.12 134 SER A O 1
ATOM 997 N N . PHE A 1 135 ? -14.844 20.109 -6.273 1 98.56 135 PHE A N 1
ATOM 998 C CA . PHE A 1 135 ? -13.977 20.781 -5.305 1 98.56 135 PHE A CA 1
ATOM 999 C C . PHE A 1 135 ? -12.758 21.375 -5.988 1 98.56 135 PHE A C 1
ATOM 1001 O O . PHE A 1 135 ? -12.438 21.016 -7.125 1 98.56 135 PHE A O 1
ATOM 1008 N N . ALA A 1 136 ? -12.117 22.281 -5.332 1 98.56 136 ALA A N 1
ATOM 1009 C CA . ALA A 1 136 ? -10.938 22.938 -5.879 1 98.56 136 ALA A CA 1
ATOM 1010 C C . ALA A 1 136 ? -9.664 22.391 -5.227 1 98.56 136 ALA A C 1
ATOM 1012 O O . ALA A 1 136 ? -9.656 22.094 -4.031 1 98.56 136 ALA A O 1
ATOM 1013 N N . THR A 1 137 ? -8.633 22.297 -6.02 1 98.62 137 THR A N 1
ATOM 1014 C CA . THR A 1 137 ? -7.324 21.953 -5.477 1 98.62 137 THR A CA 1
ATOM 1015 C C . THR A 1 137 ? -6.684 23.188 -4.824 1 98.62 137 THR A C 1
ATOM 1017 O O . THR A 1 137 ? -6.703 24.281 -5.387 1 98.62 137 THR A O 1
ATOM 1020 N N . LEU A 1 138 ? -6.137 23 -3.623 1 98.56 138 LEU A N 1
ATOM 1021 C CA . LEU A 1 138 ? -5.484 24.062 -2.863 1 98.56 138 LEU A CA 1
ATOM 1022 C C . LEU A 1 138 ? -4.035 23.703 -2.557 1 98.56 138 LEU A C 1
ATOM 1024 O O . LEU A 1 138 ? -3.756 23.016 -1.562 1 98.56 138 LEU A O 1
ATOM 1028 N N . ASP A 1 139 ? -3.129 24.156 -3.377 1 98.31 139 ASP A N 1
ATOM 1029 C CA . ASP A 1 139 ? -1.709 23.906 -3.154 1 98.31 139 ASP A CA 1
ATOM 1030 C C . ASP A 1 139 ? -1.075 25 -2.307 1 98.31 139 ASP A C 1
ATOM 1032 O O . ASP A 1 139 ? -0.965 26.141 -2.748 1 98.31 139 ASP A O 1
ATOM 1036 N N . LEU A 1 140 ? -0.635 24.609 -1.094 1 98.56 140 LEU A N 1
ATOM 1037 C CA . LEU A 1 140 ? -0.128 25.609 -0.153 1 98.56 140 LEU A CA 1
ATOM 1038 C C . LEU A 1 140 ? 1.252 25.203 0.364 1 98.56 140 LEU A C 1
ATOM 1040 O O . LEU A 1 140 ? 1.705 25.719 1.39 1 98.56 140 LEU A O 1
ATOM 1044 N N . LYS A 1 141 ? 1.896 24.297 -0.262 1 98.12 141 LYS A N 1
ATOM 1045 C CA . LYS A 1 141 ? 3.168 23.781 0.232 1 98.12 141 LYS A CA 1
ATOM 1046 C C . LYS A 1 141 ? 4.199 24.906 0.371 1 98.12 141 LYS A C 1
ATOM 1048 O O . LYS A 1 141 ? 4.82 25.062 1.426 1 98.12 141 LYS A O 1
ATOM 1053 N N . GLN A 1 142 ? 4.359 25.703 -0.663 1 98.12 142 GLN A N 1
ATOM 1054 C CA . GLN A 1 142 ? 5.352 26.781 -0.644 1 98.12 142 GLN A CA 1
ATOM 1055 C C . GLN A 1 142 ? 5.004 27.828 0.408 1 98.12 142 GLN A C 1
ATOM 1057 O O . GLN A 1 142 ? 5.879 28.281 1.151 1 98.12 142 GLN A O 1
ATOM 1062 N N . ALA A 1 143 ? 3.746 28.203 0.417 1 98.75 143 ALA A N 1
ATOM 1063 C CA . ALA A 1 143 ? 3.305 29.188 1.401 1 98.75 143 ALA A CA 1
ATOM 1064 C C . ALA A 1 143 ? 3.551 28.703 2.822 1 98.75 143 ALA A C 1
ATOM 1066 O O . ALA A 1 143 ? 3.945 29.469 3.697 1 98.75 143 ALA A O 1
ATOM 1067 N N . TYR A 1 144 ? 3.338 27.469 3.031 1 98.75 144 TYR A N 1
ATOM 1068 C CA . TYR A 1 144 ? 3.568 26.875 4.34 1 98.75 144 TYR A CA 1
ATOM 1069 C C . TYR A 1 144 ? 5.051 26.875 4.695 1 98.75 144 TYR A C 1
ATOM 1071 O O . TYR A 1 144 ? 5.426 27.203 5.824 1 98.75 144 TYR A O 1
ATOM 1079 N N . GLN A 1 145 ? 5.852 26.531 3.742 1 98.69 145 GLN A N 1
ATOM 1080 C CA . GLN A 1 145 ? 7.293 26.547 3.965 1 98.69 145 GLN A CA 1
ATOM 1081 C C . GLN A 1 145 ? 7.781 27.953 4.301 1 98.69 145 GLN A C 1
ATOM 1083 O O . GLN A 1 145 ? 8.633 28.125 5.172 1 98.69 145 GLN A O 1
ATOM 1088 N N . GLU A 1 146 ? 7.262 28.906 3.631 1 98.62 146 GLU A N 1
ATOM 1089 C CA . GLU A 1 146 ? 7.602 30.297 3.92 1 98.62 146 GLU A CA 1
ATOM 1090 C C . GLU A 1 146 ? 7.156 30.703 5.324 1 98.62 146 GLU A C 1
ATOM 1092 O O . GLU A 1 146 ? 7.879 31.406 6.035 1 98.62 146 GLU A O 1
ATOM 1097 N N . HIS A 1 147 ? 6 30.234 5.664 1 98.69 147 HIS A N 1
ATOM 1098 C CA . HIS A 1 147 ? 5.504 30.484 7.008 1 98.69 147 HIS A CA 1
ATOM 1099 C C . HIS A 1 147 ? 6.414 29.875 8.062 1 98.69 147 HIS A C 1
ATOM 1101 O O . HIS A 1 147 ? 6.715 30.5 9.078 1 98.69 147 HIS A O 1
ATOM 1107 N N . LEU A 1 148 ? 6.84 28.656 7.832 1 98.44 148 LEU A N 1
ATOM 1108 C CA . LEU A 1 148 ? 7.777 27.984 8.719 1 98.44 148 LEU A CA 1
ATOM 1109 C C . LEU A 1 148 ? 9.07 28.766 8.859 1 98.44 148 LEU A C 1
ATOM 1111 O O . LEU A 1 148 ? 9.562 28.969 9.977 1 98.44 148 LEU A O 1
ATOM 1115 N N . ALA A 1 149 ? 9.586 29.203 7.738 1 98.06 149 ALA A N 1
ATOM 1116 C CA . ALA A 1 149 ? 10.836 29.938 7.727 1 98.06 149 ALA A CA 1
ATOM 1117 C C . ALA A 1 149 ? 10.711 31.25 8.508 1 98.06 149 ALA A C 1
ATOM 1119 O O . ALA A 1 149 ? 11.609 31.609 9.273 1 98.06 149 ALA A O 1
ATOM 1120 N N . GLN A 1 150 ? 9.609 31.875 8.32 1 97.81 150 GLN A N 1
ATOM 1121 C CA . GLN A 1 150 ? 9.352 33.125 9.023 1 97.81 150 GLN A CA 1
ATOM 1122 C C . GLN A 1 150 ? 9.266 32.906 10.531 1 97.81 150 GLN A C 1
ATOM 1124 O O . GLN A 1 150 ? 9.844 33.688 11.305 1 97.81 150 GLN A O 1
ATOM 1129 N N . SER A 1 151 ? 8.594 31.875 10.906 1 97.81 151 SER A N 1
ATOM 1130 C CA . SER A 1 151 ? 8.398 31.578 12.328 1 97.81 151 SER A CA 1
ATOM 1131 C C . SER A 1 151 ? 9.703 31.141 12.977 1 97.81 151 SER A C 1
ATOM 1133 O O . SER A 1 151 ? 9.953 31.453 14.148 1 97.81 151 SER A O 1
ATOM 1135 N N . ALA A 1 152 ? 10.445 30.359 12.258 1 95.81 152 ALA A N 1
ATOM 1136 C CA . ALA A 1 152 ? 11.711 29.859 12.797 1 95.81 152 ALA A CA 1
ATOM 1137 C C . ALA A 1 152 ? 12.711 31 12.969 1 95.81 152 ALA A C 1
ATOM 1139 O O . ALA A 1 152 ? 13.516 31 13.906 1 95.81 152 ALA A O 1
ATOM 1140 N N . GLY A 1 153 ? 12.609 32.062 12.07 1 87.19 153 GLY A N 1
ATOM 1141 C CA . GLY A 1 153 ? 13.43 33.25 12.219 1 87.19 153 GLY A CA 1
ATOM 1142 C C . GLY A 1 153 ? 14.898 33 11.961 1 87.19 153 GLY A C 1
ATOM 1143 O O . GLY A 1 153 ? 15.258 32.375 10.953 1 87.19 153 GLY A O 1
ATOM 1144 N N . GLY A 1 154 ? 15.719 33.5 12.945 1 85.5 154 GLY A N 1
ATOM 1145 C CA . GLY A 1 154 ? 17.172 33.5 12.812 1 85.5 154 GLY A CA 1
ATOM 1146 C C . GLY A 1 154 ? 17.812 32.25 13.43 1 85.5 154 GLY A C 1
ATOM 1147 O O . GLY A 1 154 ? 18.719 32.375 14.266 1 85.5 154 GLY A O 1
ATOM 1148 N N . VAL A 1 155 ? 17.406 31.062 12.953 1 86.62 155 VAL A N 1
ATOM 1149 C CA . VAL A 1 155 ? 18.047 29.844 13.422 1 86.62 155 VAL A CA 1
ATOM 1150 C C . VAL A 1 155 ? 19.547 29.891 13.117 1 86.62 155 VAL A C 1
ATOM 1152 O O . VAL A 1 155 ? 19.938 30.234 12.008 1 86.62 155 VAL A O 1
ATOM 1155 N N . PRO A 1 156 ? 20.328 29.703 14.164 1 86.44 156 PRO A N 1
ATOM 1156 C CA . PRO A 1 156 ? 21.781 29.734 13.922 1 86.44 156 PRO A CA 1
ATOM 1157 C C . PRO A 1 156 ? 22.203 28.781 12.805 1 86.44 156 PRO A C 1
ATOM 1159 O O . PRO A 1 156 ? 21.641 27.688 12.672 1 86.44 156 PRO A O 1
ATOM 1162 N N . LYS A 1 157 ? 23.25 29.266 12.078 1 89.81 157 LYS A N 1
ATOM 1163 C CA . LYS A 1 157 ? 23.75 28.469 10.961 1 89.81 157 LYS A CA 1
ATOM 1164 C C . LYS A 1 157 ? 24.844 27.516 11.406 1 89.81 157 LYS A C 1
ATOM 1166 O O . LYS A 1 157 ? 26 27.672 11 1 89.81 157 LYS A O 1
ATOM 1171 N N . ARG A 1 158 ? 24.422 26.578 12.117 1 90.31 158 ARG A N 1
ATOM 1172 C CA . ARG A 1 158 ? 25.328 25.562 12.633 1 90.31 158 ARG A CA 1
ATOM 1173 C C . ARG A 1 158 ? 25.703 24.562 11.555 1 90.31 158 ARG A C 1
ATOM 1175 O O . ARG A 1 158 ? 24.953 24.359 10.602 1 90.31 158 ARG A O 1
ATOM 1182 N N . LYS A 1 159 ? 26.922 24.078 11.734 1 94.44 159 LYS A N 1
ATOM 1183 C CA . LYS A 1 159 ? 27.359 22.984 10.867 1 94.44 159 LYS A CA 1
ATOM 1184 C C . LYS A 1 159 ? 27.109 21.625 11.516 1 94.44 159 LYS A C 1
ATOM 1186 O O . LYS A 1 159 ? 26.938 21.531 12.734 1 94.44 159 LYS A O 1
ATOM 1191 N N . GLY A 1 160 ? 27 20.641 10.703 1 96.69 160 GLY A N 1
ATOM 1192 C CA . GLY A 1 160 ? 26.75 19.281 11.172 1 96.69 160 GLY A CA 1
ATOM 1193 C C . GLY A 1 160 ? 25.797 18.516 10.281 1 96.69 160 GLY A C 1
ATOM 1194 O O . GLY A 1 160 ? 25.5 18.922 9.156 1 96.69 160 GLY A O 1
ATOM 1195 N N . VAL A 1 161 ? 25.391 17.312 10.812 1 98 161 VAL A N 1
ATOM 1196 C CA . VAL A 1 161 ? 24.5 16.453 10.031 1 98 161 VAL A CA 1
ATOM 1197 C C . VAL A 1 161 ? 23.188 16.266 10.781 1 98 161 VAL A C 1
ATOM 1199 O O . VAL A 1 161 ? 23.172 15.953 11.969 1 98 161 VAL A O 1
ATOM 1202 N N . VAL A 1 162 ? 22.125 16.531 10.109 1 98.31 162 VAL A N 1
ATOM 1203 C CA . VAL A 1 162 ? 20.781 16.312 10.648 1 98.31 162 VAL A CA 1
ATOM 1204 C C . VAL A 1 162 ? 20.078 15.227 9.836 1 98.31 162 VAL A C 1
ATOM 1206 O O . VAL A 1 162 ? 19.875 15.375 8.625 1 98.31 162 VAL A O 1
ATOM 1209 N N . TYR A 1 163 ? 19.734 14.133 10.5 1 98.69 163 TYR A N 1
ATOM 1210 C CA . TYR A 1 163 ? 18.906 13.102 9.883 1 98.69 163 TYR A CA 1
ATOM 1211 C C . TYR A 1 163 ? 17.438 13.328 10.195 1 98.69 163 TYR A C 1
ATOM 1213 O O . TYR A 1 163 ? 17.078 13.625 11.336 1 98.69 163 TYR A O 1
ATOM 1221 N N . LEU A 1 164 ? 16.609 13.266 9.211 1 98.81 164 LEU A N 1
ATOM 1222 C CA . LEU A 1 164 ? 15.164 13.273 9.414 1 98.81 164 LEU A CA 1
ATOM 1223 C C . LEU A 1 164 ? 14.516 12.031 8.805 1 98.81 164 LEU A C 1
ATOM 1225 O O . LEU A 1 164 ? 14.453 11.906 7.578 1 98.81 164 LEU A O 1
ATOM 1229 N N . ASP A 1 165 ? 14.094 11.164 9.586 1 98.88 165 ASP A N 1
ATOM 1230 C CA . ASP A 1 165 ? 13.328 10.023 9.094 1 98.88 165 ASP A CA 1
ATOM 1231 C C . ASP A 1 165 ? 11.836 10.352 9 1 98.88 165 ASP A C 1
ATOM 1233 O O . ASP A 1 165 ? 11.18 10.539 10.023 1 98.88 165 ASP A O 1
ATOM 1237 N N . ALA A 1 166 ? 11.305 10.414 7.809 1 98.75 166 ALA A N 1
ATOM 1238 C CA . ALA A 1 166 ? 9.898 10.727 7.59 1 98.75 166 ALA A CA 1
ATOM 1239 C C . ALA A 1 166 ? 9.047 9.461 7.598 1 98.75 166 ALA A C 1
ATOM 1241 O O . ALA A 1 166 ? 7.82 9.523 7.469 1 98.75 166 ALA A O 1
ATOM 1242 N N . MET A 1 167 ? 9.695 8.352 7.707 1 98.69 167 MET A N 1
ATOM 1243 C CA . MET A 1 167 ? 9.109 7.023 7.875 1 98.69 167 MET A CA 1
ATOM 1244 C C . MET A 1 167 ? 8.094 6.734 6.777 1 98.69 167 MET A C 1
ATOM 1246 O O . MET A 1 167 ? 7.113 6.023 7.004 1 98.69 167 MET A O 1
ATOM 1250 N N . GLY A 1 168 ? 8.219 7.395 5.598 1 98.44 168 GLY A N 1
ATOM 1251 C CA . GLY A 1 168 ? 7.316 7.152 4.48 1 98.44 168 GLY A CA 1
ATOM 1252 C C . GLY A 1 168 ? 5.98 7.859 4.629 1 98.44 168 GLY A C 1
ATOM 1253 O O . GLY A 1 168 ? 5.051 7.598 3.865 1 98.44 168 GLY A O 1
ATOM 1254 N N . GLY A 1 169 ? 5.863 8.734 5.652 1 98.69 169 GLY A N 1
ATOM 1255 C CA . GLY A 1 169 ? 4.625 9.445 5.914 1 98.69 169 GLY A CA 1
ATOM 1256 C C . GLY A 1 169 ? 4.492 10.727 5.105 1 98.69 169 GLY A C 1
ATOM 1257 O O . GLY A 1 169 ? 5.059 10.836 4.02 1 98.69 169 GLY A O 1
ATOM 1258 N N . ALA A 1 170 ? 3.734 11.617 5.613 1 98.81 170 ALA A N 1
ATOM 1259 C CA . ALA A 1 170 ? 3.357 12.82 4.867 1 98.81 170 ALA A CA 1
ATOM 1260 C C . ALA A 1 170 ? 4.391 13.922 5.055 1 98.81 170 ALA A C 1
ATOM 1262 O O . ALA A 1 170 ? 4.328 14.961 4.383 1 98.81 170 ALA A O 1
ATOM 1263 N N . GLY A 1 171 ? 5.367 13.727 5.832 1 98.69 171 GLY A N 1
ATOM 1264 C CA . GLY A 1 171 ? 6.234 14.82 6.238 1 98.69 171 GLY A CA 1
ATOM 1265 C C . GLY A 1 171 ? 7.48 14.945 5.379 1 98.69 171 GLY A C 1
ATOM 1266 O O . GLY A 1 171 ? 8.219 15.922 5.488 1 98.69 171 GLY A O 1
ATOM 1267 N N . GLY A 1 172 ? 7.742 13.945 4.5 1 98.5 172 GLY A N 1
ATOM 1268 C CA . GLY A 1 172 ? 8.93 13.969 3.664 1 98.5 172 GLY A CA 1
ATOM 1269 C C . GLY A 1 172 ? 8.961 15.148 2.705 1 98.5 172 GLY A C 1
ATOM 1270 O O . GLY A 1 172 ? 7.93 15.531 2.15 1 98.5 172 GLY A O 1
ATOM 1271 N N . GLY A 1 173 ? 10.109 15.758 2.547 1 97.94 173 GLY A N 1
ATOM 1272 C CA . GLY A 1 173 ? 10.305 16.75 1.505 1 97.94 173 GLY A CA 1
ATOM 1273 C C . GLY A 1 173 ? 9.906 18.156 1.935 1 97.94 173 GLY A C 1
ATOM 1274 O O . GLY A 1 173 ? 10.039 19.109 1.165 1 97.94 173 GLY A O 1
ATOM 1275 N N . VAL A 1 174 ? 9.484 18.328 3.146 1 98.44 174 VAL A N 1
ATOM 1276 C CA . VAL A 1 174 ? 9.047 19.641 3.615 1 98.44 174 VAL A CA 1
ATOM 1277 C C . VAL A 1 174 ? 10.258 20.484 4.016 1 98.44 174 VAL A C 1
ATOM 1279 O O . VAL A 1 174 ? 10.398 21.625 3.588 1 98.44 174 VAL A O 1
ATOM 1282 N N . LEU A 1 175 ? 11.211 19.953 4.711 1 98.25 175 LEU A N 1
ATOM 1283 C CA . LEU A 1 175 ? 12.273 20.703 5.371 1 98.25 175 LEU A CA 1
ATOM 1284 C C . LEU A 1 175 ? 13.32 21.156 4.363 1 98.25 175 LEU A C 1
ATOM 1286 O O . LEU A 1 175 ? 13.906 22.234 4.52 1 98.25 175 LEU A O 1
ATOM 1290 N N . PRO A 1 176 ? 13.617 20.359 3.283 1 97.81 176 PRO A N 1
ATOM 1291 C CA . PRO A 1 176 ? 14.625 20.828 2.332 1 97.81 176 PRO A CA 1
ATOM 1292 C C . PRO A 1 176 ? 14.32 22.219 1.791 1 97.81 176 PRO A C 1
ATOM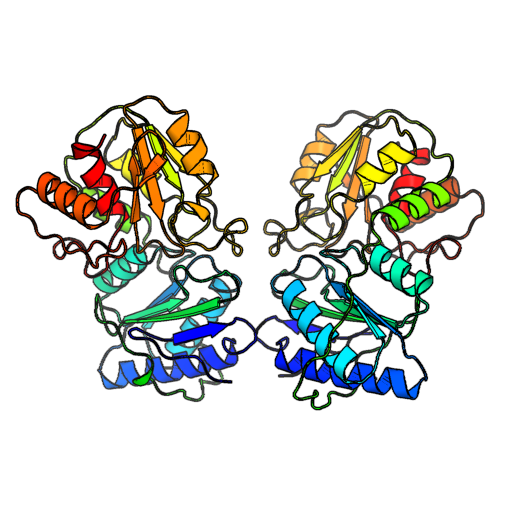 1294 O O . PRO A 1 176 ? 15.219 23.062 1.683 1 97.81 176 PRO A O 1
ATOM 1297 N N . GLY A 1 177 ? 13.062 22.469 1.498 1 96.94 177 GLY A N 1
ATOM 1298 C CA . GLY A 1 177 ? 12.695 23.797 1.038 1 96.94 177 GLY A CA 1
ATOM 1299 C C . GLY A 1 177 ? 12.93 24.875 2.08 1 96.94 177 GLY A C 1
ATOM 1300 O O . GLY A 1 177 ? 13.406 25.969 1.758 1 96.94 177 GLY A O 1
ATOM 1301 N N . VAL A 1 178 ? 12.625 24.578 3.277 1 98.19 178 VAL A N 1
ATOM 1302 C CA . VAL A 1 178 ? 12.789 25.531 4.371 1 98.19 178 VAL A CA 1
ATOM 1303 C C . VAL A 1 178 ? 14.273 25.75 4.652 1 98.19 178 VAL A C 1
ATOM 1305 O O . VAL A 1 178 ? 14.695 26.859 4.969 1 98.19 178 VAL A O 1
ATOM 1308 N N . TRP A 1 179 ? 15.039 24.641 4.52 1 97.25 179 TRP A N 1
ATOM 1309 C CA . TRP A 1 179 ? 16.484 24.703 4.68 1 97.25 179 TRP A CA 1
ATOM 1310 C C . TRP A 1 179 ? 17.094 25.734 3.738 1 97.25 179 TRP A C 1
ATOM 1312 O O . TRP A 1 179 ? 17.938 26.531 4.148 1 97.25 179 TRP A O 1
ATOM 1322 N N . LYS A 1 180 ? 16.656 25.734 2.518 1 96.31 180 LYS A N 1
ATOM 1323 C CA . LYS A 1 180 ? 17.125 26.656 1.497 1 96.31 180 LYS A CA 1
ATOM 1324 C C . LYS A 1 180 ? 16.688 28.094 1.812 1 96.31 180 LYS A C 1
ATOM 1326 O O . LYS A 1 180 ? 17.484 29.016 1.715 1 96.31 180 LYS A O 1
ATOM 1331 N N . LEU A 1 181 ? 15.484 28.266 2.205 1 96.81 181 LEU A N 1
ATOM 1332 C CA . LEU A 1 181 ? 14.945 29.578 2.518 1 96.81 181 LEU A CA 1
ATOM 1333 C C . LEU A 1 181 ? 15.719 30.234 3.652 1 96.81 181 LEU A C 1
ATOM 1335 O O . LEU A 1 181 ? 15.93 31.453 3.646 1 96.81 181 LEU A O 1
ATOM 1339 N N . LEU A 1 182 ? 16.141 29.422 4.586 1 97 182 LEU A N 1
ATOM 1340 C CA . LEU A 1 182 ? 16.812 29.938 5.781 1 97 182 LEU A CA 1
ATOM 1341 C C . LEU A 1 182 ? 18.312 29.984 5.594 1 97 182 LEU A C 1
ATOM 1343 O O . LEU A 1 182 ? 19.031 30.578 6.402 1 97 182 LEU A O 1
ATOM 1347 N N . GLY A 1 183 ? 18.797 29.312 4.543 1 96.44 183 GLY A N 1
ATOM 1348 C CA . GLY A 1 183 ? 20.219 29.266 4.309 1 96.44 183 GLY A CA 1
ATOM 1349 C C . GLY A 1 183 ? 20.969 28.484 5.367 1 96.44 183 GLY A C 1
ATOM 1350 O O . GLY A 1 183 ? 22.062 28.891 5.797 1 96.44 183 GLY A O 1
ATOM 1351 N N . LEU A 1 184 ? 20.359 27.406 5.805 1 96.75 184 LEU A N 1
ATOM 1352 C CA . LEU A 1 184 ? 20.984 26.625 6.863 1 96.75 184 LEU A CA 1
ATOM 1353 C C . LEU A 1 184 ? 22.219 25.891 6.344 1 96.75 184 LEU A C 1
ATOM 1355 O O . LEU A 1 184 ? 22.234 25.438 5.195 1 96.75 184 LEU A O 1
ATOM 1359 N N . GLU A 1 185 ? 23.203 25.719 7.227 1 96.31 185 GLU A N 1
ATOM 1360 C CA . GLU A 1 185 ? 24.484 25.156 6.812 1 96.31 185 GLU A CA 1
ATOM 1361 C C . GLU A 1 185 ? 24.578 23.672 7.148 1 96.31 185 GLU A C 1
ATOM 1363 O O . GLU A 1 185 ? 25.391 22.953 6.566 1 96.31 185 GLU A O 1
ATOM 1368 N N . ALA A 1 186 ? 23.781 23.25 8.148 1 97.12 186 ALA A N 1
ATOM 1369 C CA . ALA A 1 186 ? 23.766 21.828 8.492 1 97.12 186 ALA A CA 1
ATOM 1370 C C . ALA A 1 186 ? 23.312 20.984 7.305 1 97.12 186 ALA A C 1
ATOM 1372 O O . ALA A 1 186 ? 22.469 21.406 6.516 1 97.12 186 ALA A O 1
ATOM 1373 N N . GLU A 1 187 ? 23.922 19.859 7.117 1 97.94 187 GLU A N 1
ATOM 1374 C CA . GLU A 1 187 ? 23.516 18.938 6.066 1 97.94 187 GLU A CA 1
ATOM 1375 C C . GLU A 1 187 ? 22.266 18.156 6.477 1 97.94 187 GLU A C 1
ATOM 1377 O O . GLU A 1 187 ? 22.281 17.422 7.465 1 97.94 187 GLU A O 1
ATOM 1382 N N . LEU A 1 188 ? 21.25 18.359 5.754 1 98.38 188 LEU A N 1
ATOM 1383 C CA . LEU A 1 188 ? 20 17.625 6.008 1 98.38 188 LEU A CA 1
ATOM 1384 C C . LEU A 1 188 ? 19.953 16.344 5.184 1 98.38 188 LEU A C 1
ATOM 1386 O O . LEU A 1 188 ? 20.047 16.375 3.953 1 98.38 188 LEU A O 1
ATOM 1390 N N . ARG A 1 189 ? 19.875 15.242 5.82 1 98.5 189 ARG A N 1
ATOM 1391 C CA . ARG A 1 189 ? 19.75 13.93 5.191 1 98.5 189 ARG A CA 1
ATOM 1392 C C . ARG A 1 189 ? 18.406 13.289 5.543 1 98.5 189 ARG A C 1
ATOM 1394 O O . ARG A 1 189 ? 18.234 12.789 6.656 1 98.5 189 ARG A O 1
ATOM 1401 N N . GLU A 1 190 ? 17.5 13.258 4.605 1 98.69 190 GLU A N 1
ATOM 1402 C CA . GLU A 1 190 ? 16.219 12.633 4.852 1 98.69 190 GLU A CA 1
ATOM 1403 C C . GLU A 1 190 ? 16.281 11.125 4.645 1 98.69 190 GLU A C 1
ATOM 1405 O O . GLU A 1 190 ? 16.953 10.648 3.719 1 98.69 190 GLU A O 1
ATOM 1410 N N . LEU A 1 191 ? 15.734 10.477 5.578 1 98.69 191 LEU A N 1
ATOM 1411 C CA . LEU A 1 191 ? 15.523 9.039 5.477 1 98.69 191 LEU A CA 1
ATOM 1412 C C . LEU A 1 191 ? 14.062 8.719 5.176 1 98.69 191 LEU A C 1
ATOM 1414 O O . LEU A 1 191 ? 13.156 9.305 5.777 1 98.69 191 LEU A O 1
ATOM 1418 N N . HIS A 1 192 ? 13.711 7.832 4.195 1 98.25 192 HIS A N 1
ATOM 1419 C CA . HIS A 1 192 ? 12.383 7.395 3.787 1 98.25 192 HIS A CA 1
ATOM 1420 C C . HIS A 1 192 ? 11.477 8.586 3.504 1 98.25 192 HIS A C 1
ATOM 1422 O O . HIS A 1 192 ? 10.367 8.664 4.039 1 98.25 192 HIS A O 1
ATOM 1428 N N . PRO A 1 193 ? 11.953 9.516 2.674 1 98.25 193 PRO A N 1
ATOM 1429 C CA . PRO A 1 193 ? 11.188 10.742 2.432 1 98.25 193 PRO A CA 1
ATOM 1430 C C . PRO A 1 193 ? 9.992 10.523 1.513 1 98.25 193 PRO A C 1
ATOM 1432 O O . PRO A 1 193 ? 9.047 11.32 1.519 1 98.25 193 PRO A O 1
ATOM 1435 N N . LEU A 1 194 ? 10.062 9.469 0.685 1 97.25 194 LEU A N 1
ATOM 1436 C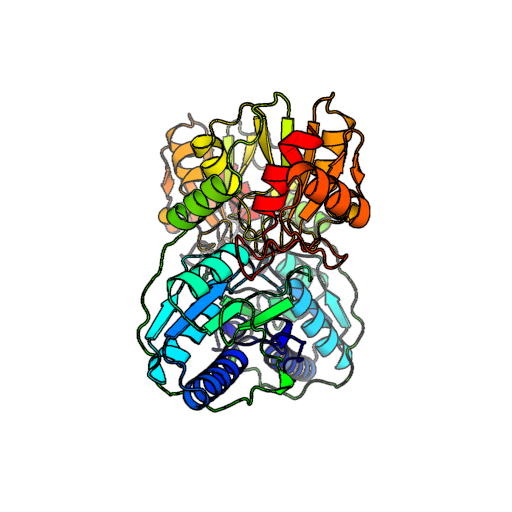 CA . LEU A 1 194 ? 8.992 9.227 -0.276 1 97.25 194 LEU A CA 1
ATOM 1437 C C . LEU A 1 194 ? 7.82 8.516 0.388 1 97.25 194 LEU A C 1
ATOM 1439 O O . LEU A 1 194 ? 8.008 7.516 1.088 1 97.25 194 LEU A O 1
ATOM 1443 N N . PRO A 1 195 ? 6.594 9.008 0.157 1 97.81 195 PRO A N 1
ATOM 1444 C CA . PRO A 1 195 ? 5.422 8.359 0.75 1 97.81 195 PRO A CA 1
ATOM 1445 C C . PRO A 1 195 ? 5.312 6.887 0.376 1 97.81 195 PRO A C 1
ATOM 1447 O O . PRO A 1 195 ? 5.602 6.512 -0.764 1 97.81 195 PRO A O 1
ATOM 1450 N N . HIS A 1 196 ? 5 6.082 1.338 1 97.12 196 HIS A N 1
ATOM 1451 C CA . HIS A 1 196 ? 4.82 4.645 1.178 1 97.12 196 HIS A CA 1
ATOM 1452 C C . HIS A 1 196 ? 3.658 4.137 2.021 1 97.12 196 HIS A C 1
ATOM 1454 O O . HIS A 1 196 ? 3.668 4.273 3.248 1 97.12 196 HIS A O 1
ATOM 1460 N N . PRO A 1 197 ? 2.717 3.498 1.383 1 96.94 197 PRO A N 1
ATOM 1461 C CA . PRO A 1 197 ? 1.498 3.158 2.121 1 96.94 197 PRO A CA 1
ATOM 1462 C C . PRO A 1 197 ? 1.732 2.098 3.193 1 96.94 197 PRO A C 1
ATOM 1464 O O . PRO A 1 197 ? 0.886 1.9 4.066 1 96.94 197 PRO A O 1
ATOM 1467 N N . LEU A 1 198 ? 2.842 1.364 3.127 1 97.62 198 LEU A N 1
ATOM 1468 C CA . LEU A 1 198 ? 3.191 0.397 4.164 1 97.62 198 LEU A CA 1
ATOM 1469 C C . LEU A 1 198 ? 4.238 0.972 5.113 1 97.62 198 LEU A C 1
ATOM 1471 O O . LEU A 1 198 ? 4.746 0.264 5.984 1 97.62 198 LEU A O 1
ATOM 1475 N N . PHE A 1 199 ? 4.641 2.199 4.867 1 98.38 199 PHE A N 1
ATOM 1476 C CA . PHE A 1 199 ? 5.605 2.895 5.711 1 98.38 199 PHE A CA 1
ATOM 1477 C C . PHE A 1 199 ? 6.902 2.102 5.816 1 98.38 199 PHE A C 1
ATOM 1479 O O . PHE A 1 199 ? 7.453 1.946 6.906 1 98.38 199 PHE A O 1
ATOM 1486 N N . TYR A 1 200 ? 7.203 1.487 4.66 1 96.31 200 TYR A N 1
ATOM 1487 C CA . TYR A 1 200 ? 8.438 0.725 4.504 1 96.31 200 TYR A CA 1
ATOM 1488 C C . TYR A 1 200 ? 8.484 -0.441 5.48 1 96.31 200 TYR A C 1
ATOM 1490 O O . TYR A 1 200 ? 9.555 -0.791 5.988 1 96.31 200 TYR A O 1
ATOM 1498 N N . GLY A 1 201 ? 7.352 -0.92 5.867 1 95.56 201 GLY A N 1
ATOM 1499 C CA . GLY A 1 201 ? 7.266 -2.191 6.57 1 95.56 201 GLY A CA 1
ATOM 1500 C C . GLY A 1 201 ? 7.199 -2.037 8.078 1 95.56 201 GLY A C 1
ATOM 1501 O O . GLY A 1 201 ? 7.25 -3.027 8.812 1 95.56 201 GLY A O 1
ATOM 1502 N N . VAL A 1 202 ? 7.086 -0.795 8.609 1 97.75 202 VAL A N 1
ATOM 1503 C CA . VAL A 1 202 ? 6.977 -0.561 10.039 1 97.75 202 VAL A CA 1
ATOM 1504 C C . VAL A 1 202 ? 5.762 0.312 10.336 1 97.75 202 VAL A C 1
ATOM 1506 O O . VAL A 1 202 ? 5.191 0.921 9.422 1 97.75 202 VAL A O 1
ATOM 1509 N N . ASP A 1 203 ? 5.379 0.292 11.625 1 98.31 203 ASP A N 1
ATOM 1510 C CA . ASP A 1 203 ? 4.387 1.285 12.023 1 98.31 203 ASP A CA 1
ATOM 1511 C C . ASP A 1 203 ? 4.973 2.695 11.977 1 98.31 203 ASP A C 1
ATOM 1513 O O . ASP A 1 203 ? 6.117 2.914 12.375 1 98.31 203 ASP A O 1
ATOM 1517 N N . PRO A 1 204 ? 4.254 3.617 11.43 1 98.56 204 PRO A N 1
ATOM 1518 C CA . PRO A 1 204 ? 4.773 4.984 11.344 1 98.56 204 PRO A CA 1
ATOM 1519 C C . PRO A 1 204 ? 4.742 5.711 12.688 1 98.56 204 PRO A C 1
ATOM 1521 O O . PRO A 1 204 ? 4.227 6.828 12.773 1 98.56 204 PRO A O 1
ATOM 1524 N N . ASP A 1 205 ? 5.195 5.117 13.703 1 98.38 205 ASP A N 1
ATOM 1525 C CA . ASP A 1 205 ? 5.445 5.613 15.055 1 98.38 205 ASP A CA 1
ATOM 1526 C C . ASP A 1 205 ? 6.941 5.777 15.312 1 98.38 205 ASP A C 1
ATOM 1528 O O . ASP A 1 205 ? 7.691 4.801 15.297 1 98.38 205 ASP A O 1
ATOM 1532 N N . PRO A 1 206 ? 7.41 6.953 15.516 1 98 206 PRO A N 1
ATOM 1533 C CA . PRO A 1 206 ? 8.852 7.207 15.555 1 98 206 PRO A CA 1
ATOM 1534 C C . PRO A 1 206 ? 9.492 6.758 16.859 1 98 206 PRO A C 1
ATOM 1536 O O . PRO A 1 206 ? 10.148 7.555 17.547 1 98 206 PRO A O 1
ATOM 1539 N N . ARG A 1 207 ? 9.328 5.496 17.188 1 96.69 207 ARG A N 1
ATOM 1540 C CA . ARG A 1 207 ? 10 4.836 18.297 1 96.69 207 ARG A CA 1
ATOM 1541 C C . ARG A 1 207 ? 11.219 4.059 17.812 1 96.69 207 ARG A C 1
ATOM 1543 O O . ARG A 1 207 ? 11.289 3.654 16.656 1 96.69 207 ARG A O 1
ATOM 1550 N N . PRO A 1 208 ? 12.094 3.893 18.719 1 95.56 208 PRO A N 1
ATOM 1551 C CA . PRO A 1 208 ? 13.367 3.277 18.344 1 95.56 208 PRO A CA 1
ATOM 1552 C C . PRO A 1 208 ? 13.18 1.972 17.562 1 95.56 208 PRO A C 1
ATOM 1554 O O . PRO A 1 208 ? 13.898 1.719 16.594 1 95.56 208 PRO A O 1
ATOM 1557 N N . GLU A 1 209 ? 12.227 1.138 17.891 1 96.31 209 GLU A N 1
ATOM 1558 C CA . GLU A 1 209 ? 12.023 -0.163 17.266 1 96.31 209 GLU A CA 1
ATOM 1559 C C . GLU A 1 209 ? 11.664 -0.013 15.781 1 96.31 209 GLU A C 1
ATOM 1561 O O . GLU A 1 209 ? 11.891 -0.928 14.992 1 96.31 209 GLU A O 1
ATOM 1566 N N . ASN A 1 210 ? 11.141 1.164 15.398 1 98.25 210 ASN A N 1
ATOM 1567 C CA . ASN A 1 210 ? 10.719 1.41 14.023 1 98.25 210 ASN A CA 1
ATOM 1568 C C . ASN A 1 210 ? 11.758 2.232 13.258 1 98.25 210 ASN A C 1
ATOM 1570 O O . ASN A 1 210 ? 11.539 2.596 12.102 1 98.25 210 ASN A O 1
ATOM 1574 N N . LEU A 1 211 ? 12.898 2.539 13.906 1 98.38 211 LEU A N 1
ATOM 1575 C CA . LEU A 1 211 ? 13.859 3.479 13.336 1 98.38 211 LEU A CA 1
ATOM 1576 C C . LEU A 1 211 ? 15.25 2.863 13.273 1 98.38 211 LEU A C 1
ATOM 1578 O O . LEU A 1 211 ? 16.234 3.5 13.664 1 98.38 211 LEU A O 1
ATOM 1582 N N . LYS A 1 212 ? 15.336 1.643 12.867 1 96.69 212 LYS A N 1
ATOM 1583 C CA . LYS A 1 212 ? 16.594 0.908 12.883 1 96.69 212 LYS A CA 1
ATOM 1584 C C . LYS A 1 212 ? 17.656 1.613 12.031 1 96.69 212 LYS A C 1
ATOM 1586 O O . LYS A 1 212 ? 18.812 1.735 12.445 1 96.69 212 LYS A O 1
ATOM 1591 N N . THR A 1 213 ? 17.297 2.113 10.82 1 97.69 213 THR A N 1
ATOM 1592 C CA . THR A 1 213 ? 18.234 2.807 9.945 1 97.69 213 THR A CA 1
ATOM 1593 C C . THR A 1 213 ? 18.766 4.066 10.609 1 97.69 213 THR A C 1
ATOM 1595 O O . THR A 1 213 ? 19.984 4.312 10.602 1 97.69 213 THR A O 1
ATOM 1598 N N . LEU A 1 214 ? 17.938 4.836 11.227 1 98.31 214 LEU A N 1
ATOM 1599 C CA . LEU A 1 214 ? 18.344 6.062 11.906 1 98.31 214 LEU A CA 1
ATOM 1600 C C . LEU A 1 214 ? 19.297 5.762 13.055 1 98.31 214 LEU A C 1
ATOM 1602 O O . LEU A 1 214 ? 20.297 6.449 13.227 1 98.31 214 LEU A O 1
ATOM 1606 N N . GLN A 1 215 ? 18.953 4.738 13.789 1 97.06 215 GLN A N 1
ATOM 1607 C CA . GLN A 1 215 ? 19.75 4.355 14.938 1 97.06 215 GLN A CA 1
ATOM 1608 C C . GLN A 1 215 ? 21.172 3.959 14.516 1 97.06 215 GLN A C 1
ATOM 1610 O O . GLN A 1 215 ? 22.141 4.391 15.125 1 97.06 215 GLN A O 1
ATOM 1615 N N . VAL A 1 216 ? 21.266 3.168 13.492 1 97.19 216 VAL A N 1
ATOM 1616 C CA . VAL A 1 216 ? 22.562 2.703 13.008 1 97.19 216 VAL A CA 1
ATOM 1617 C C . VAL A 1 216 ? 23.391 3.893 12.539 1 97.19 216 VAL A C 1
ATOM 1619 O O . VAL A 1 216 ? 24.578 3.984 12.844 1 97.19 216 VAL A O 1
ATOM 1622 N N . LEU A 1 217 ? 22.75 4.766 11.82 1 97.69 217 LEU A N 1
ATOM 1623 C CA . LEU A 1 217 ? 23.453 5.93 11.289 1 97.69 217 LEU A CA 1
ATOM 1624 C C . LEU A 1 217 ? 23.938 6.832 12.422 1 97.69 217 LEU A C 1
ATOM 1626 O O . LEU A 1 217 ? 25.062 7.324 12.383 1 97.69 217 LEU A O 1
ATOM 1630 N N . LEU A 1 218 ? 23.141 7.051 13.461 1 97.19 218 LEU A N 1
ATOM 1631 C CA . LEU A 1 218 ? 23.5 7.941 14.555 1 97.19 218 LEU A CA 1
ATOM 1632 C C . LEU A 1 218 ? 24.609 7.34 15.406 1 97.19 218 LEU A C 1
ATOM 1634 O O . LEU A 1 218 ? 25.422 8.07 15.992 1 97.19 218 LEU A O 1
ATOM 1638 N N . LYS A 1 219 ? 24.609 6.062 15.492 1 96.5 219 LYS A N 1
ATOM 1639 C CA . LYS A 1 219 ? 25.688 5.398 16.219 1 96.5 219 LYS A CA 1
ATOM 1640 C C . LYS A 1 219 ? 27.031 5.574 15.516 1 96.5 219 LYS A C 1
ATOM 1642 O O . LYS A 1 219 ? 28.078 5.656 16.172 1 96.5 219 LYS A O 1
ATOM 1647 N N . ALA A 1 220 ? 26.984 5.68 14.219 1 95.69 220 ALA A N 1
ATOM 1648 C CA . ALA A 1 220 ? 28.203 5.773 13.414 1 95.69 220 ALA A CA 1
ATOM 1649 C C . ALA A 1 220 ? 28.594 7.227 13.172 1 95.69 220 ALA A C 1
ATOM 1651 O O . ALA A 1 220 ? 29.75 7.52 12.836 1 95.69 220 ALA A O 1
ATOM 1652 N N . GLN A 1 221 ? 27.656 8.125 13.383 1 93.5 221 GLN A N 1
ATOM 1653 C CA . GLN A 1 221 ? 27.844 9.523 13.016 1 93.5 221 GLN A CA 1
ATOM 1654 C C . GLN A 1 221 ? 28.594 10.281 14.109 1 93.5 221 GLN A C 1
ATOM 1656 O O . GLN A 1 221 ? 28.203 10.242 15.281 1 93.5 221 GLN A O 1
ATOM 1661 N N . GLU A 1 222 ? 29.641 10.984 13.734 1 92.88 222 GLU A N 1
ATOM 1662 C CA . GLU A 1 222 ? 30.359 11.844 14.672 1 92.88 222 GLU A CA 1
ATOM 1663 C C . GLU A 1 222 ? 29.641 13.172 14.875 1 92.88 222 GLU A C 1
ATOM 1665 O O . GLU A 1 222 ? 29.078 13.727 13.93 1 92.88 222 GLU A O 1
ATOM 1670 N N . PRO A 1 223 ? 29.734 13.633 16.062 1 92.62 223 PRO A N 1
ATOM 1671 C CA . PRO A 1 223 ? 29.172 14.969 16.297 1 92.62 223 PRO A CA 1
ATOM 1672 C C . PRO A 1 223 ? 29.891 16.062 15.5 1 92.62 223 PRO A C 1
ATOM 1674 O O . PRO A 1 223 ? 31.062 15.883 15.141 1 92.62 223 PRO A O 1
ATOM 1677 N N . PRO A 1 224 ? 29.188 17.156 15.258 1 95.06 224 PRO A N 1
ATOM 1678 C CA . PRO A 1 224 ? 27.812 17.469 15.656 1 95.06 224 PRO A CA 1
ATOM 1679 C C . PRO A 1 224 ? 26.781 16.812 14.75 1 95.06 224 PRO A C 1
ATOM 1681 O O . PRO A 1 224 ? 26.906 16.844 13.531 1 95.06 224 PRO A O 1
ATOM 1684 N N . ALA A 1 225 ? 25.766 16.188 15.391 1 97.31 225 ALA A N 1
ATOM 1685 C CA . ALA A 1 225 ? 24.703 15.516 14.648 1 97.31 225 ALA A CA 1
ATOM 1686 C C . ALA A 1 225 ? 23.391 15.508 15.445 1 97.31 225 ALA A C 1
ATOM 1688 O O . ALA A 1 225 ? 23.406 15.68 16.672 1 97.31 225 ALA A O 1
ATOM 1689 N N . LEU A 1 226 ? 22.359 15.359 14.758 1 97.81 226 LEU A N 1
ATOM 1690 C CA . LEU A 1 226 ? 21.016 15.312 15.336 1 97.81 226 LEU A CA 1
ATOM 1691 C C . LEU A 1 226 ? 20.109 14.391 14.531 1 97.81 226 LEU A C 1
ATOM 1693 O O . LEU A 1 226 ? 20.141 14.406 13.297 1 97.81 226 LEU A O 1
ATOM 1697 N N . GLY A 1 227 ? 19.406 13.531 15.234 1 98.5 227 GLY A N 1
ATOM 1698 C CA . GLY A 1 227 ? 18.406 12.68 14.617 1 98.5 227 GLY A CA 1
ATOM 1699 C C . GLY A 1 227 ? 16.984 13.117 14.922 1 98.5 227 GLY A C 1
ATOM 1700 O O . GLY A 1 227 ? 16.656 13.43 16.078 1 98.5 227 GLY A O 1
ATOM 1701 N N . LEU A 1 228 ? 16.141 13.18 13.906 1 98.75 228 LEU A N 1
ATOM 1702 C CA . LEU A 1 228 ? 14.734 13.523 14.008 1 98.75 228 LEU A CA 1
ATOM 1703 C C . LEU A 1 228 ? 13.859 12.484 13.305 1 98.75 228 LEU A C 1
ATOM 1705 O O . LEU A 1 228 ? 14.281 11.883 12.32 1 98.75 228 LEU A O 1
ATOM 1709 N N . ALA A 1 229 ? 12.68 12.281 13.828 1 98.88 229 ALA A N 1
ATOM 1710 C CA . ALA A 1 229 ? 11.742 11.352 13.195 1 98.88 229 ALA A CA 1
ATOM 1711 C C . ALA A 1 229 ? 10.305 11.836 13.344 1 98.88 229 ALA A C 1
ATOM 1713 O O . ALA A 1 229 ? 9.922 12.352 14.398 1 98.88 229 ALA A O 1
ATOM 1714 N N . LEU A 1 230 ? 9.531 11.68 12.297 1 98.81 230 LEU A N 1
ATOM 1715 C CA . LEU A 1 230 ? 8.133 12.094 12.258 1 98.81 230 LEU A CA 1
ATOM 1716 C C . LEU A 1 230 ? 7.211 10.875 12.203 1 98.81 230 LEU A C 1
ATOM 1718 O O . LEU A 1 230 ? 7.582 9.836 11.656 1 98.81 230 LEU A O 1
ATOM 1722 N N . ASP A 1 231 ? 6.016 11.023 12.758 1 98.69 231 ASP A N 1
ATOM 1723 C CA . ASP A 1 231 ? 5.035 9.953 12.594 1 98.69 231 ASP A CA 1
ATOM 1724 C C . ASP A 1 231 ? 4.344 10.047 11.234 1 98.69 231 ASP A C 1
ATOM 1726 O O . ASP A 1 231 ? 4.723 10.867 10.391 1 98.69 231 ASP A O 1
ATOM 1730 N N . GLY A 1 232 ? 3.354 9.305 10.992 1 98.69 232 GLY A N 1
ATOM 1731 C CA . GLY A 1 232 ? 2.764 9.102 9.672 1 98.69 232 GLY A CA 1
ATOM 1732 C C . GLY A 1 232 ? 2.197 10.375 9.07 1 98.69 232 GLY A C 1
ATOM 1733 O O . GLY A 1 232 ? 2.301 10.594 7.863 1 98.69 232 GLY A O 1
ATOM 1734 N N . ASP A 1 233 ? 1.564 11.172 9.898 1 98.81 233 ASP A N 1
ATOM 1735 C CA . ASP A 1 233 ? 0.976 12.391 9.359 1 98.81 233 ASP A CA 1
ATOM 1736 C C . ASP A 1 233 ? 1.771 13.625 9.781 1 98.81 233 ASP A C 1
ATOM 1738 O O . ASP A 1 233 ? 1.328 14.758 9.586 1 98.81 233 ASP A O 1
ATOM 1742 N N . ALA A 1 234 ? 2.883 13.438 10.438 1 98.75 234 ALA A N 1
ATOM 1743 C CA . ALA A 1 234 ? 3.84 14.477 10.797 1 98.75 234 ALA A CA 1
ATOM 1744 C C . ALA A 1 234 ? 3.219 15.492 11.758 1 98.75 234 ALA A C 1
ATOM 1746 O O . ALA A 1 234 ? 3.35 16.703 11.562 1 98.75 234 ALA A O 1
ATOM 1747 N N . CYS A 1 235 ? 2.588 14.977 12.75 1 98.25 235 CYS A N 1
ATOM 1748 C CA . CYS A 1 235 ? 2.135 15.867 13.812 1 98.25 235 CYS A CA 1
ATOM 1749 C C . CYS A 1 235 ? 2.969 15.664 15.078 1 98.25 235 CYS A C 1
ATOM 1751 O O . CYS A 1 235 ? 2.848 16.438 16.031 1 98.25 235 CYS A O 1
ATOM 1753 N N . ARG A 1 236 ? 3.877 14.664 15.031 1 98.31 236 ARG A N 1
ATOM 1754 C CA . ARG A 1 236 ? 4.734 14.375 16.188 1 98.31 236 ARG A CA 1
ATOM 1755 C C . ARG A 1 236 ? 6.199 14.32 15.773 1 98.31 236 ARG A C 1
ATOM 1757 O O . ARG A 1 236 ? 6.523 13.922 14.648 1 98.31 236 ARG A O 1
ATOM 1764 N N . LEU A 1 237 ? 7.047 14.656 16.703 1 98.69 237 LEU A N 1
ATOM 1765 C CA . LEU A 1 237 ? 8.492 14.656 16.516 1 98.69 237 LEU A CA 1
ATOM 1766 C C . LEU A 1 237 ? 9.188 13.883 17.625 1 98.69 237 LEU A C 1
ATOM 1768 O O . LEU A 1 237 ? 8.891 14.07 18.812 1 98.69 237 LEU A O 1
ATOM 1772 N N . ARG A 1 238 ? 10.016 13.039 17.25 1 98.69 238 ARG A N 1
ATOM 1773 C CA . ARG A 1 238 ? 10.969 12.438 18.188 1 98.69 238 ARG A CA 1
ATOM 1774 C C . ARG A 1 238 ? 12.398 12.859 17.875 1 98.69 238 ARG A C 1
ATOM 1776 O O . ARG A 1 238 ? 12.75 13.039 16.703 1 98.69 238 ARG A O 1
ATOM 1783 N N . VAL A 1 239 ? 13.188 13.031 18.906 1 98.62 239 VAL A N 1
ATOM 1784 C CA . VAL A 1 239 ? 14.539 13.555 18.781 1 98.62 239 VAL A CA 1
ATOM 1785 C C . VAL A 1 239 ? 15.547 12.523 19.281 1 98.62 239 VAL A C 1
ATOM 1787 O O . VAL A 1 239 ? 15.336 11.906 20.328 1 98.62 239 VAL A O 1
ATOM 1790 N N . TYR A 1 240 ? 16.547 12.367 18.531 1 98.19 240 TYR A N 1
ATOM 1791 C CA . TYR A 1 240 ? 17.609 11.43 18.875 1 98.19 240 TYR A CA 1
ATOM 1792 C C . TYR A 1 240 ? 18.969 12.125 18.844 1 98.19 240 TYR A C 1
ATOM 1794 O O . TYR A 1 240 ? 19.234 12.953 17.969 1 98.19 240 TYR A O 1
ATOM 1802 N N . LEU A 1 241 ? 19.797 11.789 19.797 1 96.25 241 LEU A N 1
ATOM 1803 C CA . LEU A 1 241 ? 21.141 12.344 19.906 1 96.25 241 LEU A CA 1
ATOM 1804 C C . LEU A 1 241 ? 22.172 11.398 19.281 1 96.25 241 LEU A C 1
ATOM 1806 O O . LEU A 1 241 ? 21.844 10.242 18.969 1 96.25 241 LEU A O 1
ATOM 1810 N N . PRO A 1 242 ? 23.375 11.992 19 1 94.75 242 PRO A N 1
ATOM 1811 C CA . PRO A 1 242 ? 24.438 11.078 18.547 1 94.75 242 PRO A CA 1
ATOM 1812 C C . PRO A 1 242 ? 24.578 9.859 19.453 1 94.75 242 PRO A C 1
ATOM 1814 O O . PRO A 1 242 ? 24.453 9.969 20.672 1 94.75 242 PRO A O 1
ATOM 1817 N N . GLY A 1 243 ? 24.797 8.656 18.875 1 93.88 243 GLY A N 1
ATOM 1818 C CA . GLY A 1 243 ? 24.812 7.414 19.625 1 93.88 243 GLY A CA 1
ATOM 1819 C C . GLY A 1 243 ? 23.5 6.672 19.578 1 93.88 243 GLY A C 1
ATOM 1820 O O . GLY A 1 243 ? 23.438 5.48 19.891 1 93.88 243 GLY A O 1
ATOM 1821 N N . GLY A 1 244 ? 22.406 7.473 19.234 1 93.69 244 GLY A N 1
ATOM 1822 C CA . GLY A 1 244 ? 21.125 6.816 19 1 93.69 244 GLY A CA 1
ATOM 1823 C C . GLY A 1 244 ? 20.172 6.918 20.156 1 93.69 244 GLY A C 1
ATOM 1824 O O . GLY A 1 244 ? 19.094 6.312 20.141 1 93.69 244 GLY A O 1
ATOM 1825 N N . GLU A 1 245 ? 20.516 7.637 21.141 1 94 245 GLU A N 1
ATOM 1826 C CA . GLU A 1 245 ? 19.672 7.754 22.328 1 94 245 GLU A CA 1
ATOM 1827 C C . GLU A 1 245 ? 18.531 8.742 22.078 1 94 245 GLU A C 1
ATOM 1829 O O . GLU A 1 245 ? 18.75 9.836 21.578 1 94 245 GLU A O 1
ATOM 1834 N N . ALA A 1 246 ? 17.328 8.336 22.484 1 96.44 246 ALA A N 1
ATOM 1835 C CA . ALA A 1 246 ? 16.172 9.211 22.344 1 96.44 246 ALA A CA 1
ATOM 1836 C C . ALA A 1 246 ? 16.141 10.25 23.469 1 96.44 246 ALA A C 1
ATOM 1838 O O . ALA A 1 246 ? 16.438 9.938 24.625 1 96.44 246 ALA A O 1
ATOM 1839 N N . LEU A 1 247 ? 15.805 11.406 23.062 1 96.75 247 LEU A N 1
ATOM 1840 C CA . LEU A 1 247 ? 15.539 12.445 24.062 1 96.75 247 LEU A CA 1
ATOM 1841 C C . LEU A 1 247 ? 14.078 12.406 24.5 1 96.75 247 LEU A C 1
ATOM 1843 O O . LEU A 1 247 ? 13.172 12.352 23.656 1 96.75 247 LEU A O 1
ATOM 1847 N N . GLY A 1 248 ? 13.828 12.422 25.75 1 96.12 248 GLY A N 1
ATOM 1848 C CA . GLY A 1 248 ? 12.469 12.43 26.25 1 96.12 248 GLY A CA 1
ATOM 1849 C C . GLY A 1 248 ? 11.711 13.703 25.906 1 96.12 248 GLY A C 1
ATOM 1850 O O . GLY A 1 248 ? 12.32 14.758 25.719 1 96.12 248 GLY A O 1
ATOM 1851 N N . ASP A 1 249 ? 10.43 13.625 25.922 1 96.5 249 ASP A N 1
ATOM 1852 C CA . ASP A 1 249 ? 9.562 14.727 25.531 1 96.5 249 ASP A CA 1
ATOM 1853 C C . ASP A 1 249 ? 9.773 15.945 26.422 1 96.5 249 ASP A C 1
ATOM 1855 O O . ASP A 1 249 ? 9.719 17.078 25.953 1 96.5 249 ASP A O 1
ATOM 1859 N N . GLU A 1 250 ? 9.992 15.68 27.656 1 97.12 250 GLU A N 1
ATOM 1860 C CA . GLU A 1 250 ? 10.211 16.781 28.594 1 97.12 250 GLU A CA 1
ATOM 1861 C C . GLU A 1 250 ? 11.508 17.516 28.281 1 97.12 250 GLU A C 1
ATOM 1863 O O . GLU A 1 250 ? 11.562 18.75 28.359 1 97.12 250 GLU A O 1
ATOM 1868 N N . ALA A 1 251 ? 12.477 16.766 28.031 1 97.81 251 ALA A N 1
ATOM 1869 C CA . ALA A 1 251 ? 13.758 17.359 27.672 1 97.81 251 ALA A CA 1
ATOM 1870 C C . ALA A 1 251 ? 13.641 18.172 26.391 1 97.81 251 ALA A C 1
ATOM 1872 O O . ALA A 1 251 ? 14.188 19.266 26.281 1 97.81 251 ALA A O 1
ATOM 1873 N N . VAL A 1 252 ? 12.945 17.625 25.422 1 98.44 252 VAL A N 1
ATOM 1874 C CA . VAL A 1 252 ? 12.742 18.312 24.141 1 98.44 252 VAL A CA 1
ATOM 1875 C C . VAL A 1 252 ? 12.016 19.641 24.391 1 98.44 252 VAL A C 1
ATOM 1877 O O . VAL A 1 252 ? 12.422 20.688 23.875 1 98.44 252 VAL A O 1
ATOM 1880 N N . LEU A 1 253 ? 10.961 19.531 25.203 1 98.19 253 LEU A N 1
ATOM 1881 C CA . LEU A 1 253 ? 10.211 20.75 25.531 1 98.19 253 LEU A CA 1
ATOM 1882 C C . LEU A 1 253 ? 11.102 21.781 26.203 1 98.19 253 LEU A C 1
ATOM 1884 O O . LEU A 1 253 ? 10.992 22.969 25.922 1 98.19 253 LEU A O 1
ATOM 1888 N N . GLY A 1 254 ? 11.945 21.328 27.109 1 98 254 GLY A N 1
ATOM 1889 C CA . GLY A 1 254 ? 12.891 22.219 27.766 1 98 254 GLY A CA 1
ATOM 1890 C C . GLY A 1 254 ? 13.805 22.938 26.781 1 98 254 GLY A C 1
ATOM 1891 O O . GLY A 1 254 ? 14 24.141 26.875 1 98 254 GLY A O 1
ATOM 1892 N N . HIS A 1 255 ? 14.367 22.219 25.828 1 97.75 255 HIS A N 1
ATOM 1893 C CA . HIS A 1 255 ? 15.25 22.781 24.828 1 97.75 255 HIS A CA 1
ATOM 1894 C C . HIS A 1 255 ? 14.5 23.766 23.922 1 97.75 255 HIS A C 1
ATOM 1896 O O . HIS A 1 255 ? 15.062 24.766 23.484 1 97.75 255 HIS A O 1
ATOM 1902 N N . LEU A 1 256 ? 13.242 23.406 23.656 1 98.12 256 LEU A N 1
ATOM 1903 C CA . LEU A 1 256 ? 12.43 24.328 22.844 1 98.12 256 LEU A CA 1
ATOM 1904 C C . LEU A 1 256 ? 12.203 25.641 23.594 1 98.12 256 LEU A C 1
ATOM 1906 O O . LEU A 1 256 ? 12.273 26.719 22.984 1 98.12 256 LEU A O 1
ATOM 1910 N N . LYS A 1 257 ? 11.906 25.547 24.875 1 97.62 257 LYS A N 1
ATOM 1911 C CA . LYS A 1 257 ? 11.742 26.75 25.672 1 97.62 257 LYS A CA 1
ATOM 1912 C C . LYS A 1 257 ? 13.016 27.594 25.688 1 97.62 257 LYS A C 1
ATOM 1914 O O . LYS A 1 257 ? 12.953 28.828 25.578 1 97.62 257 LYS A O 1
ATOM 1919 N N . GLU A 1 258 ? 14.125 26.906 25.781 1 95.94 258 GLU A N 1
ATOM 1920 C CA . GLU A 1 258 ? 15.414 27.594 25.719 1 95.94 258 GLU A CA 1
ATOM 1921 C C . GLU A 1 258 ? 15.594 28.312 24.391 1 95.94 258 GLU A C 1
ATOM 1923 O O . GLU A 1 258 ? 15.984 29.484 24.375 1 95.94 258 GLU A O 1
ATOM 1928 N N . ALA A 1 259 ? 15.32 27.688 23.297 1 95 259 ALA A N 1
ATOM 1929 C CA . ALA A 1 259 ? 15.484 28.25 21.953 1 95 259 ALA A CA 1
ATOM 1930 C C . ALA A 1 259 ? 14.555 29.438 21.734 1 95 259 ALA A C 1
ATOM 1932 O O . ALA A 1 259 ? 14.906 30.391 21.031 1 95 259 ALA A O 1
ATOM 1933 N N . LEU A 1 260 ? 13.391 29.406 22.406 1 95.38 260 LEU A N 1
ATOM 1934 C CA . LEU A 1 260 ? 12.344 30.391 22.141 1 95.38 260 LEU A CA 1
ATOM 1935 C C . LEU A 1 260 ? 12.5 31.609 23.047 1 95.38 260 LEU A C 1
ATOM 1937 O O . LEU A 1 260 ? 11.922 32.656 22.781 1 95.38 260 LEU A O 1
ATOM 1941 N N . GLY A 1 261 ? 13.297 31.516 24.094 1 91.62 261 GLY A N 1
ATOM 1942 C CA . GLY A 1 261 ? 13.586 32.656 24.969 1 91.62 261 GLY A CA 1
ATOM 1943 C C . GLY A 1 261 ? 12.336 33.312 25.516 1 91.62 261 GLY A C 1
ATOM 1944 O O . GLY A 1 261 ? 12.219 34.531 25.516 1 91.62 261 GLY A O 1
ATOM 1945 N N . GLY A 1 262 ? 11.219 32.594 25.812 1 90.06 262 GLY A N 1
ATOM 1946 C CA . GLY A 1 262 ? 10.039 33.188 26.422 1 90.06 262 GLY A CA 1
ATOM 1947 C C . GLY A 1 262 ? 8.789 33.031 25.578 1 90.06 262 GLY A C 1
ATOM 1948 O O . GLY A 1 262 ? 7.672 33.125 26.094 1 90.06 262 GLY A O 1
ATOM 1949 N N . LYS A 1 263 ? 8.977 32.906 24.266 1 94.25 263 LYS A N 1
ATOM 1950 C CA . LYS A 1 263 ? 7.805 32.656 23.438 1 94.25 263 LYS A CA 1
ATOM 1951 C C . LYS A 1 263 ? 7.152 31.312 23.766 1 94.25 263 LYS A C 1
ATOM 1953 O O . LYS A 1 263 ? 7.84 30.359 24.109 1 94.25 263 LYS A O 1
ATOM 1958 N N . GLY A 1 264 ? 5.891 31.25 23.625 1 96.69 264 GLY A N 1
ATOM 1959 C CA . GLY A 1 264 ? 5.098 30.141 24.109 1 96.69 264 GLY A CA 1
ATOM 1960 C C . GLY A 1 264 ? 5.285 28.875 23.297 1 96.69 264 GLY A C 1
ATOM 1961 O O . GLY A 1 264 ? 5.363 28.938 22.062 1 96.69 264 GLY A O 1
ATOM 1962 N N . VAL A 1 265 ? 5.41 27.734 23.969 1 98.12 265 VAL A N 1
ATOM 1963 C CA . VAL A 1 265 ? 5.398 26.391 23.391 1 98.12 265 VAL A CA 1
ATOM 1964 C C . VAL A 1 265 ? 4.73 25.422 24.359 1 98.12 265 VAL A C 1
ATOM 1966 O O . VAL A 1 265 ? 4.898 25.531 25.578 1 98.12 265 VAL A O 1
ATOM 1969 N N . GLU A 1 266 ? 3.912 24.578 23.797 1 98 266 GLU A N 1
ATOM 1970 C CA . GLU A 1 266 ? 3.221 23.562 24.578 1 98 266 GLU A CA 1
ATOM 1971 C C . GLU A 1 266 ? 3.529 22.156 24.062 1 98 266 GLU A C 1
ATOM 1973 O O . GLU A 1 266 ? 3.637 21.953 22.844 1 98 266 GLU A O 1
ATOM 1978 N N . GLY A 1 267 ? 3.764 21.25 24.969 1 97.81 267 GLY A N 1
ATOM 1979 C CA . GLY A 1 267 ? 3.957 19.859 24.641 1 97.81 267 GLY A CA 1
ATOM 1980 C C . GLY A 1 267 ? 2.863 18.953 25.188 1 97.81 267 GLY A C 1
ATOM 1981 O O . GLY A 1 267 ? 2.334 19.203 26.266 1 97.81 267 GLY A O 1
ATOM 1982 N N . ASP A 1 268 ? 2.555 17.875 24.453 1 96.38 268 ASP A N 1
ATOM 1983 C CA . ASP A 1 268 ? 1.5 16.984 24.922 1 96.38 268 ASP A CA 1
ATOM 1984 C C . ASP A 1 268 ? 2.088 15.727 25.578 1 96.38 268 ASP A C 1
ATOM 1986 O O . ASP A 1 268 ? 1.352 14.82 25.969 1 96.38 268 ASP A O 1
ATOM 1990 N N . GLY A 1 269 ? 3.377 15.672 25.594 1 96 269 GLY A N 1
ATOM 1991 C CA . GLY A 1 269 ? 4.055 14.562 26.25 1 96 269 GLY A CA 1
ATOM 1992 C C . GLY A 1 269 ? 4.219 13.352 25.344 1 96 269 GLY A C 1
ATOM 1993 O O . GLY A 1 269 ? 4.719 12.312 25.781 1 96 269 GLY A O 1
ATOM 1994 N N . GLU A 1 270 ? 3.775 13.5 24.109 1 95.69 270 GLU A N 1
ATOM 1995 C CA . GLU A 1 270 ? 3.836 12.375 23.188 1 95.69 270 GLU A CA 1
ATOM 1996 C C . GLU A 1 270 ? 4.418 12.797 21.844 1 95.69 270 GLU A C 1
ATOM 1998 O O . GLU A 1 270 ? 4.023 12.266 20.797 1 95.69 270 GLU A O 1
ATOM 2003 N N . GLY A 1 271 ? 5.246 13.859 21.875 1 97.75 271 GLY A N 1
ATOM 2004 C CA . GLY A 1 271 ? 5.938 14.266 20.656 1 97.75 271 GLY A CA 1
ATOM 2005 C C . GLY A 1 271 ? 5.234 15.398 19.922 1 97.75 271 GLY A C 1
ATOM 2006 O O . GLY A 1 271 ? 5.707 15.852 18.891 1 97.75 271 GLY A O 1
ATOM 2007 N N . GLY A 1 272 ? 4.074 15.75 20.406 1 98.19 272 GLY A N 1
ATOM 2008 C CA . GLY A 1 272 ? 3.375 16.891 19.859 1 98.19 272 GLY A CA 1
ATOM 2009 C C . GLY A 1 272 ? 3.801 18.219 20.469 1 98.19 272 GLY A C 1
ATOM 2010 O O . GLY A 1 272 ? 3.723 18.391 21.688 1 98.19 272 GLY A O 1
ATOM 2011 N N . PHE A 1 273 ? 4.285 19.172 19.688 1 98.69 273 PHE A N 1
ATOM 2012 C CA . PHE A 1 273 ? 4.699 20.5 20.156 1 98.69 273 PHE A CA 1
ATOM 2013 C C . PHE A 1 273 ? 3.936 21.594 19.422 1 98.69 273 PHE A C 1
ATOM 2015 O O . PHE A 1 273 ? 4.043 21.719 18.203 1 98.69 273 PHE A O 1
ATOM 2022 N N . ARG A 1 274 ? 3.193 22.344 20.156 1 98.44 274 ARG A N 1
ATOM 2023 C CA . ARG A 1 274 ? 2.369 23.406 19.594 1 98.44 274 ARG A CA 1
ATOM 2024 C C . ARG A 1 274 ? 2.953 24.781 19.938 1 98.44 274 ARG A C 1
ATOM 2026 O O . ARG A 1 274 ? 3.406 25.016 21.047 1 98.44 274 ARG A O 1
ATOM 2033 N N . PHE A 1 275 ? 2.998 25.594 18.953 1 98.44 275 PHE A N 1
ATOM 2034 C CA . PHE A 1 275 ? 3.406 27 19.062 1 98.44 275 PHE A CA 1
ATOM 2035 C C . PHE A 1 275 ? 2.238 27.922 18.766 1 98.44 275 PHE A C 1
ATOM 2037 O O . PHE A 1 275 ? 2.006 28.281 17.609 1 98.44 275 PHE A O 1
ATOM 2044 N N . PRO A 1 276 ? 1.548 28.469 19.828 1 96.81 276 PRO A N 1
ATOM 2045 C CA . PRO A 1 276 ? 0.298 29.219 19.656 1 96.81 276 PRO A CA 1
ATOM 2046 C C . PRO A 1 276 ? 0.462 30.438 18.75 1 96.81 276 PRO A C 1
ATOM 2048 O O . PRO A 1 276 ? -0.498 30.859 18.094 1 96.81 276 PRO A O 1
ATOM 2051 N N . TRP A 1 277 ? 1.62 30.969 18.719 1 97.12 277 TRP A N 1
ATOM 2052 C CA . TRP A 1 277 ? 1.888 32.156 17.906 1 97.12 277 TRP A CA 1
ATOM 2053 C C . TRP A 1 277 ? 2.148 31.781 16.453 1 97.12 277 TRP A C 1
ATOM 2055 O O . TRP A 1 277 ? 2.184 32.656 15.578 1 97.12 277 TRP A O 1
ATOM 2065 N N . HIS A 1 278 ? 2.32 30.516 16.094 1 97.94 278 HIS A N 1
ATOM 2066 C CA . HIS A 1 278 ? 2.66 30.016 14.766 1 97.94 278 HIS A CA 1
ATOM 2067 C C . HIS A 1 278 ? 1.46 29.344 14.109 1 97.94 278 HIS A C 1
ATOM 2069 O O . HIS A 1 278 ? 1.072 29.719 12.992 1 97.94 278 HIS A O 1
ATOM 2075 N N . LEU A 1 279 ? 0.889 28.375 14.727 1 97.75 279 LEU A N 1
ATOM 2076 C CA . LEU A 1 279 ? -0.223 27.562 14.234 1 97.75 279 LEU A CA 1
ATOM 2077 C C . LEU A 1 279 ? -1.013 26.969 15.398 1 97.75 279 LEU A C 1
ATOM 2079 O O . LEU A 1 279 ? -0.445 26.672 16.453 1 97.75 279 LEU A O 1
ATOM 2083 N N . GLU A 1 280 ? -2.271 26.75 15.141 1 97.44 280 GLU A N 1
ATOM 2084 C CA . GLU A 1 280 ? -3.102 26.141 16.172 1 97.44 280 GLU A CA 1
ATOM 2085 C C . GLU A 1 280 ? -2.807 24.656 16.312 1 97.44 280 GLU A C 1
ATOM 2087 O O . GLU A 1 280 ? -3.027 24.062 17.375 1 97.44 280 GLU A O 1
ATOM 2092 N N . GLU A 1 281 ? -2.299 23.969 15.258 1 98 281 GLU A N 1
ATOM 2093 C CA . GLU A 1 281 ? -1.891 22.578 15.305 1 98 281 GLU A CA 1
ATOM 2094 C C . GLU A 1 281 ? -0.429 22.438 15.719 1 98 281 GLU A C 1
ATOM 2096 O O . GLU A 1 281 ? 0.373 23.344 15.492 1 98 281 GLU A O 1
ATOM 2101 N N . PRO A 1 282 ? -0.085 21.297 16.359 1 98.25 282 PRO A N 1
ATOM 2102 C CA . PRO A 1 282 ? 1.346 21.047 16.547 1 98.25 282 PRO A CA 1
ATOM 2103 C C . PRO A 1 282 ? 2.131 21.062 15.242 1 98.25 282 PRO A C 1
ATOM 2105 O O . PRO A 1 282 ? 1.606 20.656 14.203 1 98.25 282 PRO A O 1
ATOM 2108 N N . ASP A 1 283 ? 3.309 21.531 15.32 1 98.81 283 ASP A N 1
ATOM 2109 C CA . ASP A 1 283 ? 4.141 21.594 14.125 1 98.81 283 ASP A CA 1
ATOM 2110 C C . ASP A 1 283 ? 5.551 21.078 14.398 1 98.81 283 ASP A C 1
ATOM 2112 O O . ASP A 1 283 ? 6.422 21.828 14.836 1 98.81 283 ASP A O 1
ATOM 2116 N N . PRO A 1 284 ? 5.773 19.859 14.102 1 98.81 284 PRO A N 1
ATOM 2117 C CA . PRO A 1 284 ? 7.078 19.266 14.398 1 98.81 284 PRO A CA 1
ATOM 2118 C C . PRO A 1 284 ? 8.195 19.844 13.539 1 98.81 284 PRO A C 1
ATOM 2120 O O . PRO A 1 284 ? 9.375 19.734 13.898 1 98.81 284 PRO A O 1
ATOM 2123 N N . PHE A 1 285 ? 7.879 20.469 12.414 1 98.81 285 PHE A N 1
ATOM 2124 C CA . PHE A 1 285 ? 8.906 21.062 11.57 1 98.81 285 PHE A CA 1
ATOM 2125 C C . PHE A 1 285 ? 9.484 22.312 12.234 1 98.81 285 PHE A C 1
ATOM 2127 O O . PHE A 1 285 ? 10.695 22.531 12.211 1 98.81 285 PHE A O 1
ATOM 2134 N N . LEU A 1 286 ? 8.609 23.078 12.773 1 98.75 286 LEU A N 1
ATOM 2135 C CA . LEU A 1 286 ? 9.102 24.234 13.508 1 98.75 286 LEU A CA 1
ATOM 2136 C C . LEU A 1 286 ? 9.93 23.797 14.711 1 98.75 286 LEU A C 1
ATOM 2138 O O . LEU A 1 286 ? 10.992 24.375 14.977 1 98.75 286 LEU A O 1
ATOM 2142 N N . ALA A 1 287 ? 9.43 22.812 15.43 1 98.69 287 ALA A N 1
ATOM 2143 C CA . ALA A 1 287 ? 10.195 22.266 16.547 1 98.69 287 ALA A CA 1
ATOM 2144 C C . ALA A 1 287 ? 11.594 21.844 16.094 1 98.69 287 ALA A C 1
ATOM 2146 O O . ALA A 1 287 ? 12.586 22.188 16.75 1 98.69 287 ALA A O 1
ATOM 2147 N N . ALA A 1 288 ? 11.648 21.125 15.031 1 98.38 288 ALA A N 1
ATOM 2148 C CA . ALA A 1 288 ? 12.922 20.641 14.492 1 98.38 288 ALA A CA 1
ATOM 2149 C C . ALA A 1 288 ? 13.875 21.797 14.203 1 98.38 288 ALA A C 1
ATOM 2151 O O . ALA A 1 288 ? 15.047 21.75 14.578 1 98.38 288 ALA A O 1
ATOM 2152 N N . LEU A 1 289 ? 13.383 22.812 13.562 1 98 289 LEU A N 1
ATOM 2153 C CA . LEU A 1 289 ? 14.195 23.969 13.188 1 98 289 LEU A CA 1
ATOM 2154 C C . LEU A 1 289 ? 14.734 24.688 14.422 1 98 289 LEU A C 1
ATOM 2156 O O . LEU A 1 289 ? 15.922 25.031 14.477 1 98 289 LEU A O 1
ATOM 2160 N N . LEU A 1 290 ? 13.914 24.891 15.391 1 97.38 290 LEU A N 1
ATOM 2161 C CA . LEU A 1 290 ? 14.305 25.594 16.609 1 97.38 290 LEU A CA 1
ATOM 2162 C C . LEU A 1 290 ? 15.336 24.781 17.391 1 97.38 290 LEU A C 1
ATOM 2164 O O . LEU A 1 290 ? 16.234 25.359 18 1 97.38 290 LEU A O 1
ATOM 2168 N N . LEU A 1 291 ? 15.211 23.469 17.344 1 97.12 291 LEU A N 1
ATOM 2169 C CA . LEU A 1 291 ? 16.094 22.594 18.094 1 97.12 291 LEU A CA 1
ATOM 2170 C C . LEU A 1 291 ? 17.5 22.578 17.5 1 97.12 291 LEU A C 1
ATOM 2172 O O . LEU A 1 291 ? 18.469 22.25 18.172 1 97.12 291 LEU A O 1
ATOM 2176 N N . LEU A 1 292 ? 17.625 22.891 16.203 1 95.12 292 LEU A N 1
ATOM 2177 C CA . LEU A 1 292 ? 18.938 22.953 15.562 1 95.12 292 LEU A CA 1
ATOM 2178 C C . LEU A 1 292 ? 19.859 23.906 16.312 1 95.12 292 LEU A C 1
ATOM 2180 O O . LEU A 1 292 ? 21.047 23.625 16.484 1 95.12 292 LEU A O 1
ATOM 2184 N N . GLY A 1 293 ? 19.344 24.984 16.812 1 90.12 293 GLY A N 1
ATOM 2185 C CA . GLY A 1 293 ? 20.141 26.016 17.469 1 90.12 293 GLY A CA 1
ATOM 2186 C C . GLY A 1 293 ? 20.625 25.609 18.844 1 90.12 293 GLY A C 1
ATOM 2187 O O . GLY A 1 293 ? 21.625 26.141 19.344 1 90.12 293 GLY A O 1
ATOM 2188 N N . VAL A 1 294 ? 20.031 24.594 19.359 1 93.31 294 VAL A N 1
ATOM 2189 C CA . VAL A 1 294 ? 20.359 24.281 20.75 1 93.31 294 VAL A CA 1
ATOM 2190 C C . VAL A 1 294 ? 20.969 22.891 20.844 1 93.31 294 VAL A C 1
ATOM 2192 O O . VAL A 1 294 ? 21.688 22.578 21.781 1 93.31 294 VAL A O 1
ATOM 2195 N N . LEU A 1 295 ? 20.672 22.031 19.906 1 93.88 295 LEU A N 1
ATOM 2196 C CA . LEU A 1 295 ? 21.094 20.641 20.047 1 93.88 295 LEU A CA 1
ATOM 2197 C C . LEU A 1 295 ? 22.219 20.312 19.062 1 93.88 295 LEU A C 1
ATOM 2199 O O . LEU A 1 295 ? 22.906 19.312 19.234 1 93.88 295 LEU A O 1
ATOM 2203 N N . LEU A 1 296 ? 22.219 21.062 18.047 1 92.06 296 LEU A N 1
ATOM 2204 C CA . LEU A 1 296 ? 23.281 20.781 17.078 1 92.06 296 LEU A CA 1
ATOM 2205 C C . LEU A 1 296 ? 24.562 21.516 17.453 1 92.06 296 LEU A C 1
ATOM 2207 O O . LEU A 1 296 ? 24.516 22.672 17.891 1 92.06 296 LEU A O 1
ATOM 2211 N N . MET B 1 1 ? -23.484 -2.969 -3.045 1 54.97 1 MET B N 1
ATOM 2212 C CA . MET B 1 1 ? -22.406 -2.904 -4.027 1 54.97 1 MET B CA 1
ATOM 2213 C C . MET B 1 1 ? -21.594 -4.203 -4.039 1 54.97 1 MET B C 1
ATOM 2215 O O . MET B 1 1 ? -20.969 -4.559 -3.039 1 54.97 1 MET B O 1
ATOM 2219 N N . GLU B 1 2 ? -21.875 -5.074 -5.086 1 80.56 2 GLU B N 1
ATOM 2220 C CA . GLU B 1 2 ? -21.484 -6.48 -5.164 1 80.56 2 GLU B CA 1
ATOM 2221 C C . GLU B 1 2 ? -20.234 -6.668 -6.012 1 80.56 2 GLU B C 1
ATOM 2223 O O . GLU B 1 2 ? -19.891 -5.801 -6.82 1 80.56 2 GLU B O 1
ATOM 2228 N N . LEU B 1 3 ? -19.375 -7.609 -5.699 1 96.19 3 LEU B N 1
ATOM 2229 C CA . LEU B 1 3 ? -18.203 -8.008 -6.48 1 96.19 3 LEU B CA 1
ATOM 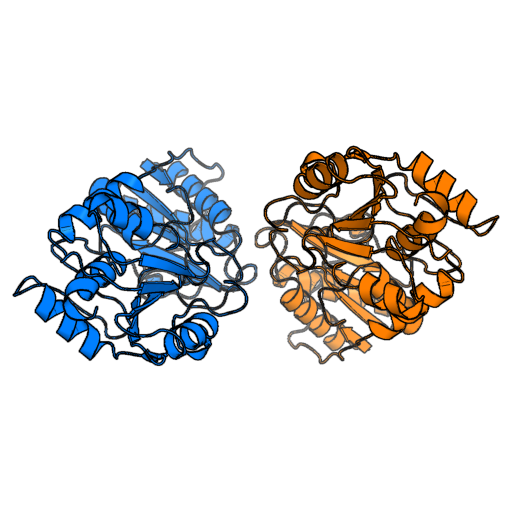2230 C C . LEU B 1 3 ? -18.609 -8.383 -7.902 1 96.19 3 LEU B C 1
ATOM 2232 O O . LEU B 1 3 ? -19.656 -8.984 -8.117 1 96.19 3 LEU B O 1
ATOM 2236 N N . ARG B 1 4 ? -17.859 -8.039 -8.875 1 96.62 4 ARG B N 1
ATOM 2237 C CA . ARG B 1 4 ? -18.094 -8.383 -10.273 1 96.62 4 ARG B CA 1
ATOM 2238 C C . ARG B 1 4 ? -17.609 -9.789 -10.586 1 96.62 4 ARG B C 1
ATOM 2240 O O . ARG B 1 4 ? -16.422 -10.086 -10.422 1 96.62 4 ARG B O 1
ATOM 2247 N N . PRO B 1 5 ? -18.438 -10.633 -11.102 1 97.81 5 PRO B N 1
ATOM 2248 C CA . PRO B 1 5 ? -17.984 -11.977 -11.477 1 97.81 5 PRO B CA 1
ATOM 2249 C C . PRO B 1 5 ? -17.078 -11.969 -12.711 1 97.81 5 PRO B C 1
ATOM 2251 O O . PRO B 1 5 ? -17.312 -11.18 -13.633 1 97.81 5 PRO B O 1
ATOM 2254 N N . THR B 1 6 ? -16.125 -12.797 -12.695 1 97.81 6 THR B N 1
ATOM 2255 C CA . THR B 1 6 ? -15.258 -13.062 -13.844 1 97.81 6 THR B CA 1
ATOM 2256 C C . THR B 1 6 ? -15.336 -14.531 -14.25 1 97.81 6 THR B C 1
ATOM 2258 O O . THR B 1 6 ? -16.078 -15.312 -13.656 1 97.81 6 THR B O 1
ATOM 2261 N N . GLN B 1 7 ? -14.562 -14.898 -15.203 1 96.88 7 GLN B N 1
ATOM 2262 C CA . GLN B 1 7 ? -14.547 -16.281 -15.68 1 96.88 7 GLN B CA 1
ATOM 2263 C C . GLN B 1 7 ? -13.805 -17.188 -14.703 1 96.88 7 GLN B C 1
ATOM 2265 O O . GLN B 1 7 ? -13.867 -18.406 -14.812 1 96.88 7 GLN B O 1
ATOM 2270 N N . GLU B 1 8 ? -13.188 -16.609 -13.742 1 97.94 8 GLU B N 1
ATOM 2271 C CA . GLU B 1 8 ? -12.453 -17.453 -12.805 1 97.94 8 GLU B CA 1
ATOM 2272 C C . GLU B 1 8 ? -12.578 -16.922 -11.383 1 97.94 8 GLU B C 1
ATOM 2274 O O . GLU B 1 8 ? -11.68 -17.141 -10.555 1 97.94 8 GLU B O 1
ATOM 2279 N N . GLY B 1 9 ? -13.594 -16.203 -11.062 1 98.38 9 GLY B N 1
ATOM 2280 C CA . GLY B 1 9 ? -13.766 -15.688 -9.711 1 98.38 9 GLY B CA 1
ATOM 2281 C C . GLY B 1 9 ? -14.461 -14.336 -9.68 1 98.38 9 GLY B C 1
ATOM 2282 O O . GLY B 1 9 ? -15.547 -14.18 -10.242 1 98.38 9 GLY B O 1
ATOM 2283 N N . PHE B 1 10 ? -13.875 -13.406 -8.977 1 98.75 10 PHE B N 1
ATOM 2284 C CA . PHE B 1 10 ? -14.508 -12.109 -8.773 1 98.75 10 PHE B CA 1
ATOM 2285 C C . PHE B 1 10 ? -13.469 -10.992 -8.789 1 98.75 10 PHE B C 1
ATOM 2287 O O . PHE B 1 10 ? -12.281 -11.234 -8.57 1 98.75 10 PHE B O 1
ATOM 2294 N N . LEU B 1 11 ? -13.906 -9.828 -9.078 1 98.5 11 LEU B N 1
ATOM 2295 C CA . LEU B 1 11 ? -13.125 -8.602 -9.055 1 98.5 11 LEU B CA 1
ATOM 2296 C C . LEU B 1 11 ? -13.906 -7.465 -8.398 1 98.5 11 LEU B C 1
ATOM 2298 O O . LEU B 1 11 ? -15.133 -7.402 -8.516 1 98.5 11 LEU B O 1
ATOM 2302 N N . GLY B 1 12 ? -13.242 -6.602 -7.699 1 98.31 12 GLY B N 1
ATOM 2303 C CA . GLY B 1 12 ? -13.828 -5.398 -7.125 1 98.31 12 GLY B CA 1
ATOM 2304 C C . GLY B 1 12 ? -12.789 -4.371 -6.711 1 98.31 12 GLY B C 1
ATOM 2305 O O . GLY B 1 12 ? -11.586 -4.602 -6.852 1 98.31 12 GLY B O 1
ATOM 2306 N N . GLU B 1 13 ? -13.234 -3.279 -6.289 1 98.38 13 GLU B N 1
ATOM 2307 C CA . GLU B 1 13 ? -12.359 -2.246 -5.75 1 98.38 13 GLU B CA 1
ATOM 2308 C C . GLU B 1 13 ? -12.242 -2.352 -4.234 1 98.38 13 GLU B C 1
ATOM 2310 O O . GLU B 1 13 ? -13.25 -2.484 -3.537 1 98.38 13 GLU B O 1
ATOM 2315 N N . LEU B 1 14 ? -11.023 -2.299 -3.74 1 98.56 14 LEU B N 1
ATOM 2316 C CA . LEU B 1 14 ? -10.75 -2.459 -2.316 1 98.56 14 LEU B CA 1
ATOM 2317 C C . LEU B 1 14 ? -11.438 -1.359 -1.507 1 98.56 14 LEU B C 1
ATOM 2319 O O . LEU B 1 14 ? -11.391 -0.186 -1.883 1 98.56 14 LEU B O 1
ATOM 2323 N N . ALA B 1 15 ? -12.094 -1.7 -0.423 1 98.25 15 ALA B N 1
ATOM 2324 C CA . ALA B 1 15 ? -12.766 -0.826 0.535 1 98.25 15 ALA B CA 1
ATOM 2325 C C . ALA B 1 15 ? -14.016 -0.196 -0.077 1 98.25 15 ALA B C 1
ATOM 2327 O O . ALA B 1 15 ? -14.625 0.693 0.52 1 98.25 15 ALA B O 1
ATOM 2328 N N . LYS B 1 16 ? -14.406 -0.568 -1.271 1 97.19 16 LYS B N 1
ATOM 2329 C CA . LYS B 1 16 ? -15.719 -0.307 -1.864 1 97.19 16 LYS B CA 1
ATOM 2330 C C . LYS B 1 16 ? -16.562 -1.578 -1.917 1 97.19 16 LYS B C 1
ATOM 2332 O O . LYS B 1 16 ? -17.266 -1.901 -0.959 1 97.19 16 LYS B O 1
ATOM 2337 N N . ASP B 1 17 ? -16.359 -2.332 -3 1 95.44 17 ASP B N 1
ATOM 2338 C CA . ASP B 1 17 ? -17.078 -3.592 -3.109 1 95.44 17 ASP B CA 1
ATOM 2339 C C . ASP B 1 17 ? -16.281 -4.746 -2.506 1 95.44 17 ASP B C 1
ATOM 2341 O O . ASP B 1 17 ? -16.859 -5.695 -1.972 1 95.44 17 ASP B O 1
ATOM 2345 N N . PHE B 1 18 ? -14.984 -4.691 -2.617 1 98.38 18 PHE B N 1
ATOM 2346 C CA . PHE B 1 18 ? -14.141 -5.754 -2.088 1 98.38 18 PHE B CA 1
ATOM 2347 C C . PHE B 1 18 ? -13.758 -5.469 -0.64 1 98.38 18 PHE B C 1
ATOM 2349 O O . PHE B 1 18 ? -12.836 -4.688 -0.376 1 98.38 18 PHE B O 1
ATOM 2356 N N . THR B 1 19 ? -14.367 -6.109 0.306 1 98.12 19 THR B N 1
ATOM 2357 C CA . THR B 1 19 ? -14.164 -5.961 1.742 1 98.12 19 THR B CA 1
ATOM 2358 C C . THR B 1 19 ? -13.938 -7.32 2.398 1 98.12 19 THR B C 1
ATOM 2360 O O . THR B 1 19 ? -14.133 -8.359 1.768 1 98.12 19 THR B O 1
ATOM 2363 N N . PHE B 1 20 ? -13.539 -7.293 3.664 1 98.25 20 PHE B N 1
ATOM 2364 C CA . PHE B 1 20 ? -13.367 -8.523 4.422 1 98.25 20 PHE B CA 1
ATOM 2365 C C . PHE B 1 20 ? -14.695 -9.258 4.566 1 98.25 20 PHE B C 1
ATOM 2367 O O . PHE B 1 20 ? -14.742 -10.492 4.488 1 98.25 20 PHE B O 1
ATOM 2374 N N . ALA B 1 21 ? -15.758 -8.5 4.762 1 97.25 21 ALA B N 1
ATOM 2375 C CA . ALA B 1 21 ? -17.078 -9.102 4.902 1 97.25 21 ALA B CA 1
ATOM 2376 C C . ALA B 1 21 ? -17.5 -9.805 3.613 1 97.25 21 ALA B C 1
ATOM 2378 O O . ALA B 1 21 ? -18 -10.93 3.646 1 97.25 21 ALA B O 1
ATOM 2379 N N . ALA B 1 22 ? -17.328 -9.086 2.477 1 97.88 22 ALA B N 1
ATOM 2380 C CA . ALA B 1 22 ? -17.688 -9.672 1.186 1 97.88 22 ALA B CA 1
ATOM 2381 C C . ALA B 1 22 ? -16.844 -10.922 0.91 1 97.88 22 ALA B C 1
ATOM 2383 O O . ALA B 1 22 ? -17.375 -11.93 0.433 1 97.88 22 ALA B O 1
ATOM 2384 N N . LEU B 1 23 ? -15.578 -10.867 1.221 1 98.56 23 LEU B N 1
ATOM 2385 C CA . LEU B 1 23 ? -14.672 -11.992 0.998 1 98.56 23 LEU B CA 1
ATOM 2386 C C . LEU B 1 23 ? -15.07 -13.188 1.856 1 98.56 23 LEU B C 1
ATOM 2388 O O . LEU B 1 23 ? -15.016 -14.328 1.397 1 98.56 23 LEU B O 1
ATOM 2392 N N . ALA B 1 24 ? -15.422 -12.914 3.121 1 98.62 24 ALA B N 1
ATOM 2393 C CA . ALA B 1 24 ? -15.812 -14 4.02 1 98.62 24 ALA B CA 1
ATOM 2394 C C . ALA B 1 24 ? -17.047 -14.734 3.484 1 98.62 24 ALA B C 1
ATOM 2396 O O . ALA B 1 24 ? -17.109 -15.961 3.525 1 98.62 24 ALA B O 1
ATOM 2397 N N . ARG B 1 25 ? -17.969 -13.945 2.99 1 98.5 25 ARG B N 1
ATOM 2398 C CA . ARG B 1 25 ? -19.188 -14.539 2.432 1 98.5 25 ARG B CA 1
ATOM 2399 C C . ARG B 1 25 ? -18.875 -15.336 1.166 1 98.5 25 ARG B C 1
ATOM 2401 O O . ARG B 1 25 ? -19.438 -16.406 0.94 1 98.5 25 ARG B O 1
ATOM 2408 N N . LEU B 1 26 ? -18.016 -14.758 0.345 1 98.44 26 LEU B N 1
ATOM 2409 C CA . LEU B 1 26 ? -17.562 -15.43 -0.869 1 98.44 26 LEU B CA 1
ATOM 2410 C C . LEU B 1 26 ? -16.859 -16.734 -0.534 1 98.44 26 LEU B C 1
ATOM 2412 O O . LEU B 1 26 ? -17.109 -17.766 -1.156 1 98.44 26 LEU B O 1
ATOM 2416 N N . ALA B 1 27 ? -15.938 -16.688 0.468 1 98.81 27 ALA B N 1
ATOM 2417 C CA . ALA B 1 27 ? -15.188 -17.875 0.886 1 98.81 27 ALA B CA 1
ATOM 2418 C C . ALA B 1 27 ? -16.125 -18.953 1.418 1 98.81 27 ALA B C 1
ATOM 2420 O O . ALA B 1 27 ? -15.906 -20.141 1.166 1 98.81 27 ALA B O 1
ATOM 2421 N N . ALA B 1 28 ? -17.156 -18.547 2.139 1 98.88 28 ALA B N 1
ATOM 2422 C CA . ALA B 1 28 ? -18.141 -19.5 2.648 1 98.88 28 ALA B CA 1
ATOM 2423 C C . ALA B 1 28 ? -18.875 -20.203 1.504 1 98.88 28 ALA B C 1
ATOM 2425 O O . ALA B 1 28 ? -19.062 -21.422 1.53 1 98.88 28 ALA B O 1
ATOM 2426 N N . GLY B 1 29 ? -19.281 -19.375 0.535 1 98.75 29 GLY B N 1
ATOM 2427 C CA . GLY B 1 29 ? -19.922 -19.953 -0.634 1 98.75 29 GLY B CA 1
ATOM 2428 C C . GLY B 1 29 ? -19.031 -20.906 -1.402 1 98.75 29 GLY B C 1
ATOM 2429 O O . GLY B 1 29 ? -19.484 -21.984 -1.822 1 98.75 29 GLY B O 1
ATOM 2430 N N . PHE B 1 30 ? -17.812 -20.547 -1.59 1 98.88 30 PHE B N 1
ATOM 2431 C CA . PHE B 1 30 ? -16.828 -21.375 -2.273 1 98.88 30 PHE B CA 1
ATOM 2432 C C . PHE B 1 30 ? -16.609 -22.688 -1.523 1 98.88 30 PHE B C 1
ATOM 2434 O O . PHE B 1 30 ? -16.562 -23.75 -2.133 1 98.88 30 PHE B O 1
ATOM 2441 N N . GLY B 1 31 ? -16.469 -22.578 -0.212 1 98.81 31 GLY B N 1
ATOM 2442 C CA . GLY B 1 31 ? -16.297 -23.766 0.604 1 98.81 31 GLY B CA 1
ATOM 2443 C C . GLY B 1 31 ? -17.438 -24.75 0.448 1 98.81 31 GLY B C 1
ATOM 2444 O O . GLY B 1 31 ? -17.219 -25.953 0.294 1 98.81 31 GLY B O 1
ATOM 2445 N N . GLU B 1 32 ? -18.656 -24.266 0.474 1 98.56 32 GLU B N 1
ATOM 2446 C CA . GLU B 1 32 ? -19.812 -25.125 0.311 1 98.56 32 GLU B CA 1
ATOM 2447 C C . GLU B 1 32 ? -19.828 -25.766 -1.077 1 98.56 32 GLU B C 1
ATOM 2449 O O . GLU B 1 32 ? -20.234 -26.922 -1.232 1 98.56 32 GLU B O 1
ATOM 2454 N N . ARG B 1 33 ? -19.5 -24.922 -2.057 1 98.31 33 ARG B N 1
ATOM 2455 C CA . ARG B 1 33 ? -19.375 -25.453 -3.412 1 98.31 33 ARG B CA 1
ATOM 2456 C C . ARG B 1 33 ? -18.391 -26.609 -3.467 1 98.31 33 ARG B C 1
ATOM 2458 O O . ARG B 1 33 ? -18.656 -27.625 -4.129 1 98.31 33 ARG B O 1
ATOM 2465 N N . LEU B 1 34 ? -17.281 -26.516 -2.812 1 98.69 34 LEU B N 1
ATOM 2466 C CA . LEU B 1 34 ? -16.266 -27.562 -2.779 1 98.69 34 LEU B CA 1
ATOM 2467 C C . LEU B 1 34 ? -16.797 -28.828 -2.102 1 98.69 34 LEU B C 1
ATOM 2469 O O . LEU B 1 34 ? -16.625 -29.938 -2.613 1 98.69 34 LEU B O 1
ATOM 2473 N N . LYS B 1 35 ? -17.438 -28.656 -1.048 1 97.81 35 LYS B N 1
ATOM 2474 C CA . LYS B 1 35 ? -18.016 -29.781 -0.331 1 97.81 35 LYS B CA 1
ATOM 2475 C C . LYS B 1 35 ? -19 -30.547 -1.205 1 97.81 35 LYS B C 1
ATOM 2477 O O . LYS B 1 35 ? -19.031 -31.781 -1.198 1 97.81 35 LYS B O 1
ATOM 2482 N N . GLY B 1 36 ? -19.75 -29.766 -1.844 1 97.25 36 GLY B N 1
ATOM 2483 C CA . GLY B 1 36 ? -20.719 -30.359 -2.75 1 97.25 36 GLY B CA 1
ATOM 2484 C C . GLY B 1 36 ? -20.078 -31.219 -3.83 1 97.25 36 GLY B C 1
ATOM 2485 O O . GLY B 1 36 ? -20.672 -32.156 -4.32 1 97.25 36 GLY B O 1
ATOM 2486 N N . GLU B 1 37 ? -18.906 -30.906 -4.199 1 96.75 37 GLU B N 1
ATOM 2487 C CA . GLU B 1 37 ? -18.172 -31.625 -5.23 1 96.75 37 GLU B CA 1
ATOM 2488 C C . GLU B 1 37 ? -17.328 -32.75 -4.625 1 96.75 37 GLU B C 1
ATOM 2490 O O . GLU B 1 37 ? -16.625 -33.469 -5.344 1 96.75 37 GLU B O 1
ATOM 2495 N N . GLY B 1 38 ? -17.281 -32.812 -3.33 1 97.56 38 GLY B N 1
ATOM 2496 C CA . GLY B 1 38 ? -16.5 -33.844 -2.646 1 97.56 38 GLY B CA 1
ATOM 2497 C C . GLY B 1 38 ? -15.039 -33.5 -2.512 1 97.56 38 GLY B C 1
ATOM 2498 O O . GLY B 1 38 ? -14.195 -34.344 -2.285 1 97.56 38 GLY B O 1
ATOM 2499 N N . ILE B 1 39 ? -14.734 -32.188 -2.633 1 98 39 ILE B N 1
ATOM 2500 C CA . ILE B 1 39 ? -13.367 -31.719 -2.498 1 98 39 ILE B CA 1
ATOM 2501 C C . ILE B 1 39 ? -13.109 -31.281 -1.054 1 98 39 ILE B C 1
ATOM 2503 O O . ILE B 1 39 ? -13.852 -30.484 -0.495 1 98 39 ILE B O 1
ATOM 2507 N N . GLY B 1 40 ? -12.016 -31.75 -0.43 1 98.31 40 GLY B N 1
ATOM 2508 C CA . GLY B 1 40 ? -11.812 -31.531 0.993 1 98.31 40 GLY B CA 1
ATOM 2509 C C . GLY B 1 40 ? -10.586 -30.703 1.299 1 98.31 40 GLY B C 1
ATOM 2510 O O . GLY B 1 40 ? -10.367 -30.312 2.447 1 98.31 40 GLY B O 1
ATOM 2511 N N . ARG B 1 41 ? -9.703 -30.469 0.293 1 98.75 41 ARG B N 1
ATOM 2512 C CA . ARG B 1 41 ? -8.469 -29.734 0.487 1 98.75 41 ARG B CA 1
ATOM 2513 C C . ARG B 1 41 ? -8.469 -28.453 -0.34 1 98.75 41 ARG B C 1
ATOM 2515 O O . ARG B 1 41 ? -8.938 -28.438 -1.48 1 98.75 41 ARG B O 1
ATOM 2522 N N . VAL B 1 42 ? -8.016 -27.359 0.296 1 98.94 42 VAL B N 1
ATOM 2523 C CA . VAL B 1 42 ? -7.977 -26.078 -0.41 1 98.94 42 VAL B CA 1
ATOM 2524 C C . VAL B 1 42 ? -6.691 -25.328 -0.06 1 98.94 42 VAL B C 1
ATOM 2526 O O . VAL B 1 42 ? -6.25 -25.359 1.09 1 98.94 42 VAL B O 1
ATOM 2529 N N . VAL B 1 43 ? -6.027 -24.734 -1.044 1 98.94 43 VAL B N 1
ATOM 2530 C CA . VAL B 1 43 ? -4.863 -23.875 -0.881 1 98.94 43 VAL B CA 1
ATOM 2531 C C . VAL B 1 43 ? -5.266 -22.422 -1.108 1 98.94 43 VAL B C 1
ATOM 2533 O O . VAL B 1 43 ? -5.973 -22.109 -2.07 1 98.94 43 VAL B O 1
ATOM 2536 N N . VAL B 1 44 ? -4.898 -21.578 -0.184 1 99 44 VAL B N 1
ATOM 2537 C CA . VAL B 1 44 ? -5.125 -20.141 -0.299 1 99 44 VAL B CA 1
ATOM 2538 C C . VAL B 1 44 ? -3.799 -19.422 -0.533 1 99 44 VAL B C 1
ATOM 2540 O O . VAL B 1 44 ? -2.785 -19.766 0.083 1 99 44 VAL B O 1
ATOM 2543 N N . GLY B 1 45 ? -3.707 -18.578 -1.472 1 98.88 45 GLY B N 1
ATOM 2544 C CA . GLY B 1 45 ? -2.547 -17.75 -1.756 1 98.88 45 GLY B CA 1
ATOM 2545 C C . GLY B 1 45 ? -2.91 -16.328 -2.133 1 98.88 45 GLY B C 1
ATOM 2546 O O . GLY B 1 45 ? -4.086 -15.953 -2.131 1 98.88 45 GLY B O 1
ATOM 2547 N N . HIS B 1 46 ? -1.917 -15.492 -2.375 1 98.94 46 HIS B N 1
ATOM 2548 C CA . HIS B 1 46 ? -2.176 -14.102 -2.725 1 98.94 46 HIS B CA 1
ATOM 2549 C C . HIS B 1 46 ? -0.966 -13.469 -3.408 1 98.94 46 HIS B C 1
ATOM 2551 O O . HIS B 1 46 ? 0.159 -13.953 -3.258 1 98.94 46 HIS B O 1
ATOM 2557 N N . ASP B 1 47 ? -1.269 -12.438 -4.191 1 98.81 47 ASP B N 1
ATOM 2558 C CA . ASP B 1 47 ? -0.183 -11.648 -4.773 1 98.81 47 ASP B CA 1
ATOM 2559 C C . ASP B 1 47 ? 0.239 -10.523 -3.838 1 98.81 47 ASP B C 1
ATOM 2561 O O . ASP B 1 47 ? 0.212 -10.68 -2.615 1 98.81 47 ASP B O 1
ATOM 2565 N N . ALA B 1 48 ? 0.759 -9.367 -4.375 1 98.56 48 ALA B N 1
ATOM 2566 C CA . ALA B 1 48 ? 1.439 -8.367 -3.559 1 98.56 48 ALA B CA 1
ATOM 2567 C C . ALA B 1 48 ? 0.506 -7.211 -3.219 1 98.56 48 ALA B C 1
ATOM 2569 O O . ALA B 1 48 ? 0.944 -6.188 -2.688 1 98.56 48 ALA B O 1
ATOM 2570 N N . ARG B 1 49 ? -0.738 -7.289 -3.51 1 98.69 49 ARG B N 1
ATOM 2571 C CA . ARG B 1 49 ? -1.669 -6.176 -3.355 1 98.69 49 ARG B CA 1
ATOM 2572 C C . ARG B 1 49 ? -1.88 -5.836 -1.883 1 98.69 49 ARG B C 1
ATOM 2574 O O . ARG B 1 49 ? -1.677 -6.684 -1.012 1 98.69 49 ARG B O 1
ATOM 2581 N N . PHE B 1 50 ? -2.254 -4.625 -1.569 1 98.62 50 PHE B N 1
ATOM 2582 C CA . PHE B 1 50 ? -2.479 -4.145 -0.211 1 98.62 50 PHE B CA 1
ATOM 2583 C C . PHE B 1 50 ? -3.539 -4.984 0.492 1 98.62 50 PHE B C 1
ATOM 2585 O O . PHE B 1 50 ? -4.609 -5.234 -0.065 1 98.62 50 PHE B O 1
ATOM 2592 N N . LEU B 1 51 ? -3.275 -5.547 1.639 1 98.62 51 LEU B N 1
ATOM 2593 C CA . LEU B 1 51 ? -4.152 -6.305 2.529 1 98.62 51 LEU B CA 1
ATOM 2594 C C . LEU B 1 51 ? -4.359 -7.723 2.008 1 98.62 51 LEU B C 1
ATOM 2596 O O . LEU B 1 51 ? -5.113 -8.5 2.6 1 98.62 51 LEU B O 1
ATOM 2600 N N . ALA B 1 52 ? -3.689 -8.031 0.94 1 98.62 52 ALA B N 1
ATOM 2601 C CA . ALA B 1 52 ? -3.902 -9.359 0.359 1 98.62 52 ALA B CA 1
ATOM 2602 C C . ALA B 1 52 ? -3.574 -10.461 1.364 1 98.62 52 ALA B C 1
ATOM 2604 O O . ALA B 1 52 ? -4.281 -11.461 1.446 1 98.62 52 ALA B O 1
ATOM 2605 N N . ARG B 1 53 ? -2.559 -10.312 2.139 1 98.19 53 ARG B N 1
ATOM 2606 C CA . ARG B 1 53 ? -2.176 -11.305 3.135 1 98.19 53 ARG B CA 1
ATOM 2607 C C . ARG B 1 53 ? -3.266 -11.477 4.188 1 98.19 53 ARG B C 1
ATOM 2609 O O . ARG B 1 53 ? -3.682 -12.602 4.48 1 98.19 53 ARG B O 1
ATOM 2616 N N . GLU B 1 54 ? -3.691 -10.367 4.773 1 98.25 54 GLU B N 1
ATOM 2617 C CA . GLU B 1 54 ? -4.727 -10.391 5.805 1 98.25 54 GLU B CA 1
ATOM 2618 C C . GLU B 1 54 ? -6.023 -11 5.27 1 98.25 54 GLU B C 1
ATOM 2620 O O . GLU B 1 54 ? -6.691 -11.758 5.969 1 98.25 54 GLU B O 1
ATOM 2625 N N . MET B 1 55 ? -6.32 -10.672 4.039 1 98.81 55 MET B N 1
ATOM 2626 C CA . MET B 1 55 ? -7.531 -11.195 3.41 1 98.81 55 MET B CA 1
ATOM 2627 C C . MET B 1 55 ? -7.395 -12.688 3.135 1 98.81 55 MET B C 1
ATOM 2629 O O . MET B 1 55 ? -8.359 -13.445 3.285 1 98.81 55 MET B O 1
ATOM 2633 N N . ALA B 1 56 ? -6.223 -13.102 2.721 1 98.88 56 ALA B N 1
ATOM 2634 C CA . ALA B 1 56 ? -5.973 -14.523 2.523 1 98.88 56 ALA B CA 1
ATOM 2635 C C . ALA B 1 56 ? -6.156 -15.297 3.826 1 98.88 56 ALA B C 1
ATOM 2637 O O . ALA B 1 56 ? -6.742 -16.391 3.834 1 98.88 56 ALA B O 1
ATOM 2638 N N . GLU B 1 57 ? -5.664 -14.742 4.895 1 98.81 57 GLU B N 1
ATOM 2639 C CA . GLU B 1 57 ? -5.82 -15.367 6.207 1 98.81 57 GLU B CA 1
ATOM 2640 C C . GLU B 1 57 ? -7.293 -15.461 6.598 1 98.81 57 GLU B C 1
ATOM 2642 O O . GLU B 1 57 ? -7.73 -16.484 7.145 1 98.81 57 GLU B O 1
ATOM 2647 N N . GLU B 1 58 ? -8.039 -14.375 6.312 1 98.75 58 GLU B N 1
ATOM 2648 C CA . GLU B 1 58 ? -9.477 -14.383 6.574 1 98.75 58 GLU B CA 1
ATOM 2649 C C . GLU B 1 58 ? -10.18 -15.484 5.789 1 98.75 58 GLU B C 1
ATOM 2651 O O . GLU B 1 58 ? -10.977 -16.234 6.348 1 98.75 58 GLU B O 1
ATOM 2656 N N . ALA B 1 59 ? -9.875 -15.617 4.516 1 98.88 59 ALA B N 1
ATOM 2657 C CA . ALA B 1 59 ? -10.484 -16.641 3.672 1 98.88 59 ALA B CA 1
ATOM 2658 C C . ALA B 1 59 ? -10.109 -18.047 4.145 1 98.88 59 ALA B C 1
ATOM 2660 O O . ALA B 1 59 ? -10.961 -18.938 4.203 1 98.88 59 ALA B O 1
ATOM 2661 N N . ALA B 1 60 ? -8.828 -18.203 4.477 1 98.94 60 ALA B N 1
ATOM 2662 C CA . ALA B 1 60 ? -8.359 -19.5 4.965 1 98.94 60 ALA B CA 1
ATOM 2663 C C . ALA B 1 60 ? -9.086 -19.891 6.242 1 98.94 60 ALA B C 1
ATOM 2665 O O . ALA B 1 60 ? -9.461 -21.062 6.414 1 98.94 60 ALA B O 1
ATOM 2666 N N . GLY B 1 61 ? -9.289 -18.938 7.156 1 98.88 61 GLY B N 1
ATOM 2667 C CA . GLY B 1 61 ? -10.016 -19.203 8.383 1 98.88 61 GLY B CA 1
ATOM 2668 C C . GLY B 1 61 ? -11.453 -19.641 8.148 1 98.88 61 GLY B C 1
ATOM 2669 O O . GLY B 1 61 ? -11.945 -20.562 8.789 1 98.88 61 GLY B O 1
ATOM 2670 N N . VAL B 1 62 ? -12.133 -18.953 7.223 1 98.94 62 VAL B N 1
ATOM 2671 C CA . VAL B 1 62 ? -13.516 -19.281 6.887 1 98.94 62 VAL B CA 1
ATOM 2672 C C . VAL B 1 62 ? -13.578 -20.703 6.309 1 98.94 62 VAL B C 1
ATOM 2674 O O . VAL B 1 62 ? -14.414 -21.516 6.73 1 98.94 62 VAL B O 1
ATOM 2677 N N . LEU B 1 63 ? -12.703 -21.016 5.367 1 98.94 63 LEU B N 1
ATOM 2678 C CA . LEU B 1 63 ? -12.703 -22.297 4.691 1 98.94 63 LEU B CA 1
ATOM 2679 C C . LEU B 1 63 ? -12.398 -23.438 5.672 1 98.94 63 LEU B C 1
ATOM 2681 O O . LEU B 1 63 ? -13.031 -24.484 5.621 1 98.94 63 LEU B O 1
ATOM 2685 N N . SER B 1 64 ? -11.445 -23.156 6.539 1 98.88 64 SER B N 1
ATOM 2686 C CA . SER B 1 64 ? -11.109 -24.156 7.551 1 98.88 64 SER B CA 1
ATOM 2687 C C . SER B 1 64 ? -12.273 -24.406 8.5 1 98.88 64 SER B C 1
ATOM 2689 O O . SER B 1 64 ? -12.547 -25.547 8.883 1 98.88 64 SER B O 1
ATOM 2691 N N . ALA B 1 65 ? -12.961 -23.391 8.906 1 98.81 65 ALA B N 1
ATOM 2692 C CA . ALA B 1 65 ? -14.102 -23.5 9.82 1 98.81 65 ALA B CA 1
ATOM 2693 C C . ALA B 1 65 ? -15.227 -24.328 9.203 1 98.81 65 ALA B C 1
ATOM 2695 O O . ALA B 1 65 ? -16.047 -24.906 9.922 1 98.81 65 ALA B O 1
ATOM 2696 N N . LEU B 1 66 ? -15.242 -24.438 7.887 1 98.5 66 LEU B N 1
ATOM 2697 C CA . LEU B 1 66 ? -16.25 -25.219 7.176 1 98.5 66 LEU B CA 1
ATOM 2698 C C . LEU B 1 66 ? -15.828 -26.688 7.086 1 98.5 66 LEU B C 1
ATOM 2700 O O . LEU B 1 66 ? -16.531 -27.5 6.473 1 98.5 66 LEU B O 1
ATOM 2704 N N . GLY B 1 67 ? -14.648 -27.031 7.578 1 98.31 67 GLY B N 1
ATOM 2705 C CA . GLY B 1 67 ? -14.234 -28.422 7.648 1 98.31 67 GLY B CA 1
ATOM 2706 C C . GLY B 1 67 ? -13.266 -28.812 6.547 1 98.31 67 GLY B C 1
ATOM 2707 O O . GLY B 1 67 ? -12.922 -29.984 6.406 1 98.31 67 GLY B O 1
ATOM 2708 N N . LEU B 1 68 ? -12.773 -27.859 5.82 1 98.81 68 LEU B N 1
ATOM 2709 C CA . LEU B 1 68 ? -11.812 -28.156 4.762 1 98.81 68 LEU B CA 1
ATOM 2710 C C . LEU B 1 68 ? -10.391 -28.156 5.309 1 98.81 68 LEU B C 1
ATOM 2712 O O . LEU B 1 68 ? -10.039 -27.328 6.156 1 98.81 68 LEU B O 1
ATOM 2716 N N . GLU B 1 69 ? -9.602 -29.078 4.902 1 98.88 69 GLU B N 1
ATOM 2717 C CA . GLU B 1 69 ? -8.164 -28.984 5.141 1 98.88 69 GLU B CA 1
ATOM 2718 C C . GLU B 1 69 ? -7.551 -27.812 4.355 1 98.88 69 GLU B C 1
ATOM 2720 O O . GLU B 1 69 ? -7.426 -27.891 3.133 1 98.88 69 GLU B O 1
ATOM 2725 N N . THR B 1 70 ? -7.191 -26.781 5.07 1 98.94 70 THR B N 1
ATOM 2726 C CA . THR B 1 70 ? -6.844 -25.516 4.426 1 98.94 70 THR B CA 1
ATOM 2727 C C . THR B 1 70 ? -5.359 -25.219 4.602 1 98.94 70 THR B C 1
ATOM 2729 O O . THR B 1 70 ? -4.832 -25.297 5.715 1 98.94 70 THR B O 1
ATOM 2732 N N . PHE B 1 71 ? -4.684 -24.891 3.504 1 98.94 71 PHE B N 1
ATOM 2733 C CA . PHE B 1 71 ? -3.285 -24.469 3.482 1 98.94 71 PHE B CA 1
ATOM 2734 C C . PHE B 1 71 ? -3.162 -23.016 3.027 1 98.94 71 PHE B C 1
ATOM 2736 O O . PHE B 1 71 ? -3.865 -22.594 2.111 1 98.94 71 PHE B O 1
ATOM 2743 N N . LEU B 1 72 ? -2.324 -22.297 3.654 1 98.94 72 LEU B N 1
ATOM 2744 C CA . LEU B 1 72 ? -1.996 -20.922 3.246 1 98.94 72 LEU B CA 1
ATOM 2745 C C . LEU B 1 72 ? -0.552 -20.844 2.764 1 98.94 72 LEU B C 1
ATOM 2747 O O . LEU B 1 72 ? 0.37 -21.25 3.475 1 98.94 72 LEU B O 1
ATOM 2751 N N . LEU B 1 73 ? -0.361 -20.391 1.553 1 98.88 73 LEU B N 1
ATOM 2752 C CA . LEU B 1 73 ? 0.982 -20.141 1.044 1 98.88 73 LEU B CA 1
ATOM 2753 C C . LEU B 1 73 ? 1.581 -18.891 1.683 1 98.88 73 LEU B C 1
ATOM 2755 O O . LEU B 1 73 ? 0.901 -17.875 1.82 1 98.88 73 LEU B O 1
ATOM 2759 N N . PRO B 1 74 ? 2.869 -19.062 2.129 1 97.56 74 PRO B N 1
ATOM 2760 C CA . PRO B 1 74 ? 3.543 -17.812 2.463 1 97.56 74 PRO B CA 1
ATOM 2761 C C . PRO B 1 74 ? 3.654 -16.859 1.269 1 97.56 74 PRO B C 1
ATOM 2763 O O . PRO B 1 74 ? 3.99 -17.297 0.163 1 97.56 74 PRO B O 1
ATOM 2766 N N . GLY B 1 75 ? 3.186 -15.609 1.453 1 92.5 75 GLY B N 1
ATOM 2767 C CA . GLY B 1 75 ? 3.148 -14.734 0.293 1 92.5 75 GLY B CA 1
ATOM 2768 C C . GLY B 1 75 ? 3.902 -13.438 0.503 1 92.5 75 GLY B C 1
ATOM 2769 O O . GLY B 1 75 ? 4.457 -13.203 1.579 1 92.5 75 GLY B O 1
ATOM 2770 N N . PRO B 1 76 ? 3.826 -12.688 -0.539 1 98.12 76 PRO B N 1
ATOM 2771 C CA . PRO B 1 76 ? 3.174 -12.906 -1.832 1 98.12 76 PRO B CA 1
ATOM 2772 C C . PRO B 1 76 ? 3.781 -14.07 -2.613 1 98.12 76 PRO B C 1
ATOM 2774 O O . PRO B 1 76 ? 4.996 -14.273 -2.578 1 98.12 76 PRO B O 1
ATOM 2777 N N . SER B 1 77 ? 2.994 -14.867 -3.234 1 98.56 77 SER B N 1
ATOM 2778 C CA . SER B 1 77 ? 3.426 -15.984 -4.062 1 98.56 77 SER B CA 1
ATOM 2779 C C . SER B 1 77 ? 2.869 -15.875 -5.477 1 98.56 77 SER B C 1
ATOM 2781 O O . SER B 1 77 ? 1.715 -15.492 -5.668 1 98.56 77 SER B O 1
ATOM 2783 N N . PRO B 1 78 ? 3.705 -16.203 -6.508 1 98.81 78 PRO B N 1
ATOM 2784 C CA . PRO B 1 78 ? 3.205 -16.109 -7.879 1 98.81 78 PRO B CA 1
ATOM 2785 C C . PRO B 1 78 ? 2.133 -17.156 -8.188 1 98.81 78 PRO B C 1
ATOM 2787 O O . PRO B 1 78 ? 2.086 -18.203 -7.543 1 98.81 78 PRO B O 1
ATOM 2790 N N . LEU B 1 79 ? 1.328 -16.891 -9.156 1 98.81 79 LEU B N 1
ATOM 2791 C CA . LEU B 1 79 ? 0.202 -17.75 -9.508 1 98.81 79 LEU B CA 1
ATOM 2792 C C . LEU B 1 79 ? 0.683 -19.125 -9.914 1 98.81 79 LEU B C 1
ATOM 2794 O O . LEU B 1 79 ? 0.074 -20.141 -9.539 1 98.81 79 LEU B O 1
ATOM 2798 N N . PRO B 1 80 ? 1.778 -19.297 -10.648 1 98.81 80 PRO B N 1
ATOM 2799 C CA . PRO B 1 80 ? 2.209 -20.656 -10.992 1 98.81 80 PRO B CA 1
ATOM 2800 C C . PRO B 1 80 ? 2.643 -21.469 -9.773 1 98.81 80 PRO B C 1
ATOM 2802 O O . PRO B 1 80 ? 2.48 -22.688 -9.75 1 98.81 80 PRO B O 1
ATOM 2805 N N . LEU B 1 81 ? 3.266 -20.828 -8.766 1 98.88 81 LEU B N 1
ATOM 2806 C CA . LEU B 1 81 ? 3.557 -21.531 -7.516 1 98.88 81 LEU B CA 1
ATOM 2807 C C . LEU B 1 81 ? 2.271 -21.984 -6.84 1 98.88 81 LEU B C 1
ATOM 2809 O O . LEU B 1 81 ? 2.211 -23.094 -6.309 1 98.88 81 LEU B O 1
ATOM 2813 N N . PHE B 1 82 ? 1.262 -21.172 -6.871 1 98.88 82 PHE B N 1
ATOM 2814 C CA . PHE B 1 82 ? -0.069 -21.531 -6.402 1 98.88 82 PHE B CA 1
ATOM 2815 C C . PHE B 1 82 ? -0.602 -22.734 -7.176 1 98.88 82 PHE B C 1
ATOM 2817 O O . PHE B 1 82 ? -1.095 -23.703 -6.582 1 98.88 82 PHE B O 1
ATOM 2824 N N . GLY B 1 83 ? -0.465 -22.719 -8.508 1 98.81 83 GLY B N 1
ATOM 2825 C CA . GLY B 1 83 ? -0.854 -23.859 -9.32 1 98.81 83 GLY B CA 1
ATOM 2826 C C . GLY B 1 83 ? -0.102 -25.125 -8.977 1 98.81 83 GLY B C 1
ATOM 2827 O O . GLY B 1 83 ? -0.694 -26.203 -8.898 1 98.81 83 GLY B O 1
ATOM 2828 N N . PHE B 1 84 ? 1.156 -24.969 -8.719 1 98.94 84 PHE B N 1
ATOM 2829 C CA . PHE B 1 84 ? 2 -26.094 -8.312 1 98.94 84 PHE B CA 1
ATOM 2830 C C . PHE B 1 84 ? 1.514 -26.688 -7 1 98.94 84 PHE B C 1
ATOM 2832 O O . PHE B 1 84 ? 1.457 -27.906 -6.852 1 98.94 84 PHE B O 1
ATOM 2839 N N . ALA B 1 85 ? 1.177 -25.828 -6.086 1 98.94 85 ALA B N 1
ATOM 2840 C CA . ALA B 1 85 ? 0.668 -26.266 -4.793 1 98.94 85 ALA B CA 1
ATOM 2841 C C . ALA B 1 85 ? -0.622 -27.062 -4.953 1 98.94 85 ALA B C 1
ATOM 2843 O O . ALA B 1 85 ? -0.823 -28.062 -4.273 1 98.94 85 ALA B O 1
ATOM 2844 N N . LEU B 1 86 ? -1.512 -26.609 -5.84 1 98.81 86 LEU B N 1
ATOM 2845 C CA . LEU B 1 86 ? -2.764 -27.312 -6.074 1 98.81 86 LEU B CA 1
ATOM 2846 C C . LEU B 1 86 ? -2.496 -28.734 -6.574 1 98.81 86 LEU B C 1
ATOM 2848 O O . LEU B 1 86 ? -3.146 -29.688 -6.133 1 98.81 86 LEU B O 1
ATOM 2852 N N . GLU B 1 87 ? -1.583 -28.859 -7.492 1 98.56 87 GLU B N 1
ATOM 2853 C CA . GLU B 1 87 ? -1.254 -30.172 -8.055 1 98.56 87 GLU B CA 1
ATOM 2854 C C . GLU B 1 87 ? -0.636 -31.078 -6.996 1 98.56 87 GLU B C 1
ATOM 2856 O O . GLU B 1 87 ? -1.023 -32.25 -6.875 1 98.56 87 GLU B O 1
ATOM 2861 N N . ARG B 1 88 ? 0.262 -30.547 -6.27 1 98.25 88 ARG B N 1
ATOM 2862 C CA . ARG B 1 88 ? 0.979 -31.328 -5.266 1 98.25 88 ARG B CA 1
ATOM 2863 C C . ARG B 1 88 ? 0.03 -31.844 -4.188 1 98.25 88 ARG B C 1
ATOM 2865 O O . ARG B 1 88 ? 0.145 -32.969 -3.738 1 98.25 88 ARG B O 1
ATOM 2872 N N . GLU B 1 89 ? -0.929 -31 -3.818 1 98.38 89 GLU B N 1
ATOM 2873 C CA . GLU B 1 89 ? -1.794 -31.328 -2.688 1 98.38 89 GLU B CA 1
ATOM 2874 C C . GLU B 1 89 ? -3.104 -31.953 -3.158 1 98.38 89 GLU B C 1
ATOM 2876 O O . GLU B 1 89 ? -3.893 -32.438 -2.346 1 98.38 89 GLU B O 1
ATOM 2881 N N . GLY B 1 90 ? -3.289 -32.031 -4.473 1 98 90 GLY B N 1
ATOM 2882 C CA . GLY B 1 90 ? -4.602 -32.438 -4.949 1 98 90 GLY B CA 1
ATOM 2883 C C . GLY B 1 90 ? -5.73 -31.609 -4.367 1 98 90 GLY B C 1
ATOM 2884 O O . GLY B 1 90 ? -6.695 -32.156 -3.828 1 98 90 GLY B O 1
ATOM 2885 N N . ALA B 1 91 ? -5.586 -30.281 -4.52 1 98.81 91 ALA B N 1
ATOM 2886 C CA . ALA B 1 91 ? -6.465 -29.375 -3.77 1 98.81 91 ALA B CA 1
ATOM 2887 C C . ALA B 1 91 ? -7.156 -28.391 -4.699 1 98.81 91 ALA B C 1
ATOM 2889 O O . ALA B 1 91 ? -6.688 -28.141 -5.812 1 98.81 91 ALA B O 1
ATOM 2890 N N . ALA B 1 92 ? -8.289 -27.828 -4.277 1 98.88 92 ALA B N 1
ATOM 2891 C CA . ALA B 1 92 ? -8.867 -26.609 -4.84 1 98.88 92 ALA B CA 1
ATOM 2892 C C . ALA B 1 92 ? -8.078 -25.375 -4.414 1 98.88 92 ALA B C 1
ATOM 2894 O O . ALA B 1 92 ? -7.07 -25.5 -3.707 1 98.88 92 ALA B O 1
ATOM 2895 N N . GLY B 1 93 ? -8.508 -24.219 -4.957 1 98.94 93 GLY B N 1
ATOM 2896 C CA . GLY B 1 93 ? -7.668 -23.078 -4.66 1 98.94 93 GLY B CA 1
ATOM 2897 C C . GLY B 1 93 ? -8.438 -21.766 -4.633 1 98.94 93 GLY B C 1
ATOM 2898 O O . GLY B 1 93 ? -9.375 -21.578 -5.41 1 98.94 93 GLY B O 1
ATOM 2899 N N . LEU B 1 94 ? -8.117 -20.875 -3.777 1 98.94 94 LEU B N 1
ATOM 2900 C CA . LEU B 1 94 ? -8.531 -19.484 -3.713 1 98.94 94 LEU B CA 1
ATOM 2901 C C . LEU B 1 94 ? -7.312 -18.562 -3.709 1 98.94 94 LEU B C 1
ATOM 2903 O O . LEU B 1 94 ? -6.488 -18.609 -2.793 1 98.94 94 LEU B O 1
ATOM 2907 N N . TYR B 1 95 ? -7.16 -17.719 -4.734 1 98.94 95 TYR B N 1
ATOM 2908 C CA . TYR B 1 95 ? -5.988 -16.875 -4.914 1 98.94 95 TYR B CA 1
ATOM 2909 C C . TYR B 1 95 ? -6.387 -15.406 -5.008 1 98.94 95 TYR B C 1
ATOM 2911 O O . TYR B 1 95 ? -7.105 -15.008 -5.926 1 98.94 95 TYR B O 1
ATOM 2919 N N . LEU B 1 96 ? -5.941 -14.641 -4.043 1 98.88 96 LEU B N 1
ATOM 2920 C CA . LEU B 1 96 ? -6.246 -13.219 -4.031 1 98.88 96 LEU B CA 1
ATOM 2921 C C . LEU B 1 96 ? -5.387 -12.469 -5.039 1 98.88 96 LEU B C 1
ATOM 2923 O O . LEU B 1 96 ? -4.164 -12.398 -4.887 1 98.88 96 LEU B O 1
ATOM 2927 N N . SER B 1 97 ? -5.98 -11.891 -6.07 1 98.62 97 SER B N 1
ATOM 2928 C CA . SER B 1 97 ? -5.281 -11.117 -7.094 1 98.62 97 SER B CA 1
ATOM 2929 C C . SER B 1 97 ? -6.262 -10.398 -8.016 1 98.62 97 SER B C 1
ATOM 2931 O O . SER B 1 97 ? -7.363 -10.898 -8.266 1 98.62 97 SER B O 1
ATOM 2933 N N . ALA B 1 98 ? -5.809 -9.273 -8.484 1 98.31 98 ALA B N 1
ATOM 2934 C CA . ALA B 1 98 ? -6.535 -8.586 -9.547 1 98.31 98 ALA B CA 1
ATOM 2935 C C . ALA B 1 98 ? -5.707 -8.531 -10.828 1 98.31 98 ALA B C 1
ATOM 2937 O O . ALA B 1 98 ? -5.934 -7.672 -11.68 1 98.31 98 ALA B O 1
ATOM 2938 N N . GLY B 1 99 ? -4.664 -9.352 -10.852 1 97.19 99 GLY B N 1
ATOM 2939 C CA . GLY B 1 99 ? -3.879 -9.484 -12.062 1 97.19 99 GLY B CA 1
ATOM 2940 C C . GLY B 1 99 ? -3.152 -8.203 -12.445 1 97.19 99 GLY B C 1
ATOM 2941 O O . GLY B 1 99 ? -2.334 -7.695 -11.68 1 97.19 99 GLY B O 1
ATOM 2942 N N . ARG B 1 100 ? -3.502 -7.711 -13.625 1 97.25 100 ARG B N 1
ATOM 2943 C CA . ARG B 1 100 ? -2.781 -6.574 -14.188 1 97.25 100 ARG B CA 1
ATOM 2944 C C . ARG B 1 100 ? -3.508 -5.266 -13.891 1 97.25 100 ARG B C 1
ATOM 2946 O O . ARG B 1 100 ? -3.088 -4.199 -14.352 1 97.25 100 ARG B O 1
ATOM 2953 N N . ARG B 1 101 ? -4.535 -5.352 -13.094 1 97.69 101 ARG B N 1
ATOM 2954 C CA . ARG B 1 101 ? -5.371 -4.188 -12.82 1 97.69 101 ARG B CA 1
ATOM 2955 C C . ARG B 1 101 ? -4.66 -3.213 -11.883 1 97.69 101 ARG B C 1
ATOM 2957 O O . ARG B 1 101 ? -3.719 -3.59 -11.188 1 97.69 101 ARG B O 1
ATOM 2964 N N . PRO B 1 102 ? -5.145 -1.961 -11.812 1 98.12 102 PRO B N 1
ATOM 2965 C CA . PRO B 1 102 ? -4.559 -0.959 -10.922 1 98.12 102 PRO B CA 1
ATOM 2966 C C . PRO B 1 102 ? -4.586 -1.391 -9.453 1 98.12 102 PRO B C 1
ATOM 2968 O O . PRO B 1 102 ? -5.379 -2.256 -9.078 1 98.12 102 PRO B O 1
ATOM 2971 N N . ALA B 1 103 ? -3.785 -0.771 -8.672 1 98.38 103 ALA B N 1
ATOM 2972 C CA . ALA B 1 103 ? -3.49 -1.168 -7.293 1 98.38 103 ALA B CA 1
ATOM 2973 C C . ALA B 1 103 ? -4.75 -1.147 -6.438 1 98.38 103 ALA B C 1
ATOM 2975 O O . ALA B 1 103 ? -4.871 -1.915 -5.477 1 98.38 103 ALA B O 1
ATOM 2976 N N . HIS B 1 104 ? -5.746 -0.295 -6.766 1 98.25 104 HIS B N 1
ATOM 2977 C CA . HIS B 1 104 ? -6.91 -0.137 -5.898 1 98.25 104 HIS B CA 1
ATOM 2978 C C . HIS B 1 104 ? -7.914 -1.264 -6.113 1 98.25 104 HIS B C 1
ATOM 2980 O O . HIS B 1 104 ? -8.922 -1.351 -5.402 1 98.25 104 HIS B O 1
ATOM 2986 N N . PHE B 1 105 ? -7.633 -2.127 -7.082 1 98.5 105 PHE B N 1
ATOM 2987 C CA . PHE B 1 105 ? -8.469 -3.305 -7.289 1 98.5 105 PHE B CA 1
ATOM 2988 C C . PHE B 1 105 ? -7.969 -4.473 -6.445 1 98.5 105 PHE B C 1
ATOM 2990 O O . PHE B 1 105 ? -6.789 -4.535 -6.094 1 98.5 105 PHE B O 1
ATOM 2997 N N . GLN B 1 106 ? -8.891 -5.348 -6.117 1 98.5 106 GLN B N 1
ATOM 2998 C CA . GLN B 1 106 ? -8.617 -6.676 -5.578 1 98.5 106 GLN B CA 1
ATOM 2999 C C . GLN B 1 106 ? -9.531 -7.723 -6.203 1 98.5 106 GLN B C 1
ATOM 3001 O O . GLN B 1 106 ? -10.508 -7.379 -6.867 1 98.5 106 GLN B O 1
ATOM 3006 N N . GLY B 1 107 ? -9.164 -8.961 -6.121 1 98.56 107 GLY B N 1
ATOM 3007 C CA . GLY B 1 107 ? -9.969 -10.047 -6.664 1 98.56 107 GLY B CA 1
ATOM 3008 C C . GLY B 1 107 ? -9.602 -11.406 -6.098 1 98.56 107 GLY B C 1
ATOM 3009 O O . GLY B 1 107 ? -8.75 -11.508 -5.211 1 98.56 107 GLY B O 1
ATOM 3010 N N . VAL B 1 108 ? -10.406 -12.375 -6.543 1 98.75 108 VAL B N 1
ATOM 3011 C CA . VAL B 1 108 ? -10.117 -13.766 -6.238 1 98.75 108 VAL B CA 1
ATOM 3012 C C . VAL B 1 108 ? -10.172 -14.602 -7.516 1 98.75 108 VAL B C 1
ATOM 3014 O O . VAL B 1 108 ? -11.039 -14.391 -8.367 1 98.75 108 VAL B O 1
ATOM 3017 N N . LYS B 1 109 ? -9.227 -15.359 -7.66 1 98.81 109 LYS B N 1
ATOM 3018 C CA . LYS B 1 109 ? -9.25 -16.453 -8.641 1 98.81 109 LYS B CA 1
ATOM 3019 C C . LYS B 1 109 ? -9.539 -17.781 -7.965 1 98.81 109 LYS B C 1
ATOM 3021 O O . LYS B 1 109 ? -8.875 -18.156 -6.992 1 98.81 109 LYS B O 1
ATOM 3026 N N . LEU B 1 110 ? -10.508 -18.469 -8.469 1 98.94 110 LEU B N 1
ATOM 3027 C CA . LEU B 1 110 ? -10.977 -19.703 -7.84 1 98.94 110 LEU B CA 1
ATOM 3028 C C . LEU B 1 110 ? -10.672 -20.906 -8.727 1 98.94 110 LEU B C 1
ATOM 3030 O O . LEU B 1 110 ? -10.805 -20.844 -9.945 1 98.94 110 LEU B O 1
ATOM 3034 N N . ARG B 1 111 ? -10.258 -21.984 -8.094 1 98.88 111 ARG B N 1
ATOM 3035 C CA . ARG B 1 111 ? -9.992 -23.234 -8.773 1 98.88 111 ARG B CA 1
ATOM 3036 C C . ARG B 1 111 ? -10.703 -24.391 -8.078 1 98.88 111 ARG B C 1
ATOM 3038 O O . ARG B 1 111 ? -10.617 -24.547 -6.855 1 98.88 111 ARG B O 1
ATOM 3045 N N . LEU B 1 112 ? -11.375 -25.25 -8.852 1 98.62 112 LEU B N 1
ATOM 3046 C CA . LEU B 1 112 ? -11.938 -26.484 -8.32 1 98.62 112 LEU B CA 1
ATOM 3047 C C . LEU B 1 112 ? -10.867 -27.562 -8.195 1 98.62 112 LEU B C 1
ATOM 3049 O O . LEU B 1 112 ? -11.078 -28.578 -7.527 1 98.62 112 LEU B O 1
ATOM 3053 N N . GLY B 1 113 ? -9.789 -27.359 -8.828 1 98.31 113 GLY B N 1
ATOM 3054 C CA . GLY B 1 113 ? -8.594 -28.172 -8.922 1 98.31 113 GLY B CA 1
ATOM 3055 C C . GLY B 1 113 ? -7.543 -27.594 -9.844 1 98.31 113 GLY B C 1
ATOM 3056 O O . GLY B 1 113 ? -7.723 -26.5 -10.383 1 98.31 113 GLY B O 1
ATOM 3057 N N . PRO B 1 114 ? -6.438 -28.266 -9.992 1 97.62 114 PRO B N 1
ATOM 3058 C CA . PRO B 1 114 ? -5.402 -27.734 -10.891 1 97.62 114 PRO B CA 1
ATOM 3059 C C . PRO B 1 114 ? -5.93 -27.453 -12.289 1 97.62 114 PRO B C 1
ATOM 3061 O O . PRO B 1 114 ? -6.477 -28.344 -12.945 1 97.62 114 PRO B O 1
ATOM 3064 N N . GLY B 1 115 ? -5.852 -26.203 -12.656 1 95.19 115 GLY B N 1
ATOM 3065 C CA . GLY B 1 115 ? -6.223 -25.797 -14.008 1 95.19 115 GLY B CA 1
ATOM 3066 C C . GLY B 1 115 ? -7.723 -25.781 -14.234 1 95.19 115 GLY B C 1
ATOM 3067 O O . GLY B 1 115 ? -8.188 -25.797 -15.375 1 95.19 115 GLY B O 1
ATOM 3068 N N . LYS B 1 116 ? -8.523 -25.781 -13.227 1 97.62 116 LYS B N 1
ATOM 3069 C CA . LYS B 1 116 ? -9.977 -25.781 -13.344 1 97.62 116 LYS B CA 1
ATOM 3070 C C . LYS B 1 116 ? -10.578 -24.516 -12.727 1 97.62 116 LYS B C 1
ATOM 3072 O O . LYS B 1 116 ? -11.102 -24.547 -11.609 1 97.62 116 LYS B O 1
ATOM 3077 N N . PRO B 1 117 ? -10.633 -23.469 -13.523 1 98.25 117 PRO B N 1
ATOM 3078 C CA . PRO B 1 117 ? -11.195 -22.219 -13.016 1 98.25 117 PRO B CA 1
ATOM 3079 C C . PRO B 1 117 ? -12.688 -22.328 -12.695 1 98.25 117 PRO B C 1
ATOM 3081 O O . PRO B 1 117 ? -13.414 -23.047 -13.383 1 98.25 117 PRO B O 1
ATOM 3084 N N . LEU B 1 118 ? -13.109 -21.672 -11.68 1 98.62 118 LEU B N 1
ATOM 3085 C CA . LEU B 1 118 ? -14.516 -21.578 -11.305 1 98.62 118 LEU B CA 1
ATOM 3086 C C . LEU B 1 118 ? -15.055 -20.172 -11.531 1 98.62 118 LEU B C 1
ATOM 3088 O O . LEU B 1 118 ? -14.641 -19.219 -10.859 1 98.62 118 LEU B O 1
ATOM 3092 N N . PRO B 1 119 ? -15.977 -20 -12.484 1 98.38 119 PRO B N 1
ATOM 3093 C CA . PRO B 1 119 ? -16.578 -18.688 -12.703 1 98.38 119 PRO B CA 1
ATOM 3094 C C . PRO B 1 119 ? -17.312 -18.156 -11.469 1 98.38 119 PRO B C 1
ATOM 3096 O O . PRO B 1 119 ? -17.969 -18.922 -10.766 1 98.38 119 PRO B O 1
ATOM 3099 N N . GLY B 1 120 ? -17.172 -16.875 -11.242 1 97.81 120 GLY B N 1
ATOM 3100 C CA . GLY B 1 120 ? -17.781 -16.25 -10.078 1 97.81 120 GLY B CA 1
ATOM 3101 C C . GLY B 1 120 ? -19.281 -16.453 -10.016 1 97.81 120 GLY B C 1
ATOM 3102 O O . GLY B 1 120 ? -19.844 -16.609 -8.93 1 97.81 120 GLY B O 1
ATOM 3103 N N . GLN B 1 121 ? -19.906 -16.5 -11.125 1 97.06 121 GLN B N 1
ATOM 3104 C CA . GLN B 1 121 ? -21.359 -16.625 -11.211 1 97.06 121 GLN B CA 1
ATOM 3105 C C . GLN B 1 121 ? -21.844 -17.938 -10.602 1 97.06 121 GLN B C 1
ATOM 3107 O O . GLN B 1 121 ? -23.016 -18.062 -10.242 1 97.06 121 GLN B O 1
ATOM 3112 N N . GLU B 1 122 ? -20.938 -18.844 -10.445 1 97.25 122 GLU B N 1
ATOM 3113 C CA . GLU B 1 122 ? -21.297 -20.156 -9.953 1 97.25 122 GLU B CA 1
ATOM 3114 C C . GLU B 1 122 ? -21.078 -20.266 -8.445 1 97.25 122 GLU B C 1
ATOM 3116 O O . GLU B 1 122 ? -21.266 -21.344 -7.863 1 97.25 122 GLU B O 1
ATOM 3121 N N . VAL B 1 123 ? -20.734 -19.266 -7.824 1 96.94 123 VAL B N 1
ATOM 3122 C CA . VAL B 1 123 ? -20.453 -19.266 -6.395 1 96.94 123 VAL B CA 1
ATOM 3123 C C . VAL B 1 123 ? -21.453 -18.375 -5.664 1 96.94 123 VAL B C 1
ATOM 3125 O O . VAL B 1 123 ? -21.484 -17.156 -5.871 1 96.94 123 VAL B O 1
ATOM 3128 N N . PRO B 1 124 ? -22.266 -18.906 -4.828 1 95.81 124 PRO B N 1
ATOM 3129 C CA . PRO B 1 124 ? -23.141 -18.062 -4.023 1 95.81 124 PRO B CA 1
ATOM 3130 C C . PRO B 1 124 ? -22.406 -17.375 -2.867 1 95.81 124 PRO B C 1
ATOM 3132 O O . PRO B 1 124 ? -21.375 -17.875 -2.414 1 95.81 124 PRO B O 1
ATOM 3135 N N . PHE B 1 125 ? -22.891 -16.281 -2.479 1 97.38 125 PHE B N 1
ATOM 3136 C CA . PHE B 1 125 ? -22.422 -15.656 -1.243 1 97.38 125 PHE B CA 1
ATOM 3137 C C . PHE B 1 125 ? -23.219 -16.172 -0.051 1 97.38 125 PHE B C 1
ATOM 3139 O O . PHE B 1 125 ? -24.453 -16.141 -0.065 1 97.38 125 PHE B O 1
ATOM 3146 N N . LEU B 1 126 ? -22.547 -16.688 0.929 1 98.5 126 LEU B N 1
ATOM 3147 C CA . LEU B 1 126 ? -23.203 -17.281 2.092 1 98.5 126 LEU B CA 1
ATOM 3148 C C . LEU B 1 126 ? -22.688 -16.641 3.381 1 98.5 126 LEU B C 1
ATOM 3150 O O . LEU B 1 126 ? -21.625 -16.031 3.398 1 98.5 126 LEU B O 1
ATOM 3154 N N . ASP B 1 127 ? -23.453 -16.812 4.477 1 98.25 127 ASP B N 1
ATOM 3155 C CA . ASP B 1 127 ? -23 -16.344 5.781 1 98.25 127 ASP B CA 1
ATOM 3156 C C . ASP B 1 127 ? -21.812 -17.188 6.281 1 98.25 127 ASP B C 1
ATOM 3158 O O . ASP B 1 127 ? -21.906 -18.406 6.367 1 98.25 127 ASP B O 1
ATOM 3162 N N . PRO B 1 128 ? -20.797 -16.5 6.586 1 98.19 128 PRO B N 1
ATOM 3163 C CA . PRO B 1 128 ? -19.625 -17.25 7.074 1 98.19 128 PRO B CA 1
ATOM 3164 C C . PRO B 1 128 ? -19.812 -17.734 8.508 1 98.19 128 PRO B C 1
ATOM 3166 O O . PRO B 1 128 ? -20.625 -17.188 9.258 1 98.19 128 PRO B O 1
ATOM 3169 N N . PRO B 1 129 ? -19.109 -18.781 8.836 1 97.75 129 PRO B N 1
ATOM 3170 C CA . PRO B 1 129 ? -19.109 -19.188 10.25 1 97.75 129 PRO B CA 1
ATOM 3171 C C . PRO B 1 129 ? -18.656 -18.062 11.188 1 97.75 129 PRO B C 1
ATOM 3173 O O . PRO B 1 129 ? -17.859 -17.203 10.789 1 97.75 129 PRO B O 1
ATOM 3176 N N . ALA B 1 130 ? -19.125 -18.125 12.375 1 95.94 130 ALA B N 1
ATOM 3177 C CA . ALA B 1 130 ? -18.797 -17.094 13.367 1 95.94 130 ALA B CA 1
ATOM 3178 C C . ALA B 1 130 ? -17.328 -17.172 13.773 1 95.94 130 ALA B C 1
ATOM 3180 O O . ALA B 1 130 ? -16.672 -16.141 13.922 1 95.94 130 ALA B O 1
ATOM 3181 N N . ALA B 1 131 ? -16.906 -18.406 13.875 1 96.94 131 ALA B N 1
ATOM 3182 C CA . ALA B 1 131 ? -15.508 -18.625 14.25 1 96.94 131 ALA B CA 1
ATOM 3183 C C . ALA B 1 131 ? -14.656 -18.938 13.031 1 96.94 131 ALA B C 1
ATOM 3185 O O . ALA B 1 131 ? -15.164 -19.438 12.023 1 96.94 131 ALA B O 1
ATOM 3186 N N . ARG B 1 132 ? -13.438 -18.625 13.141 1 98.19 132 ARG B N 1
ATOM 3187 C CA . ARG B 1 132 ? -12.469 -19 12.117 1 98.19 132 ARG B CA 1
ATOM 3188 C C . ARG B 1 132 ? -11.656 -20.219 12.547 1 98.19 132 ARG B C 1
ATOM 3190 O O . ARG B 1 132 ? -11.352 -20.391 13.727 1 98.19 132 ARG B O 1
ATOM 3197 N N . GLY B 1 133 ? -11.414 -21.016 11.562 1 98.31 133 GLY B N 1
ATOM 3198 C CA . GLY B 1 133 ? -10.625 -22.203 11.844 1 98.31 133 GLY B CA 1
ATOM 3199 C C . GLY B 1 133 ? -9.133 -21.984 11.688 1 98.31 133 GLY B C 1
ATOM 3200 O O . GLY B 1 133 ? -8.695 -20.875 11.344 1 98.31 133 GLY B O 1
ATOM 3201 N N . SER B 1 134 ? -8.406 -23.078 12.008 1 98.12 134 SER B N 1
ATOM 3202 C CA . SER B 1 134 ? -6.957 -23.031 11.883 1 98.12 134 SER B CA 1
ATOM 3203 C C . SER B 1 134 ? -6.504 -23.578 10.531 1 98.12 134 SER B C 1
ATOM 3205 O O . SER B 1 134 ? -7.07 -24.562 10.031 1 98.12 134 SER B O 1
ATOM 3207 N N . PHE B 1 135 ? -5.586 -22.969 9.969 1 98.56 135 PHE B N 1
ATOM 3208 C CA . PHE B 1 135 ? -5.004 -23.422 8.711 1 98.56 135 PHE B CA 1
ATOM 3209 C C . PHE B 1 135 ? -3.502 -23.641 8.859 1 98.56 135 PHE B C 1
ATOM 3211 O O . PHE B 1 135 ? -2.891 -23.156 9.812 1 98.56 135 PHE B O 1
ATOM 3218 N N . ALA B 1 136 ? -2.939 -24.391 7.973 1 98.56 136 ALA B N 1
ATOM 3219 C CA . ALA B 1 136 ? -1.508 -24.672 8 1 98.56 136 ALA B CA 1
ATOM 3220 C C . ALA B 1 136 ? -0.761 -23.859 6.953 1 98.56 136 ALA B C 1
ATOM 3222 O O . ALA B 1 136 ? -1.276 -23.625 5.855 1 98.56 136 ALA B O 1
ATOM 3223 N N . THR B 1 137 ? 0.419 -23.453 7.309 1 98.62 137 THR B N 1
ATOM 3224 C CA . THR B 1 137 ? 1.297 -22.812 6.336 1 98.62 137 THR B CA 1
ATOM 3225 C C . THR B 1 137 ? 1.947 -23.844 5.426 1 98.62 137 THR B C 1
ATOM 3227 O O . THR B 1 137 ? 2.426 -24.875 5.898 1 98.62 137 THR B O 1
ATOM 3230 N N . LEU B 1 138 ? 1.94 -23.578 4.117 1 98.56 138 LEU B N 1
ATOM 3231 C CA . LEU B 1 138 ? 2.521 -24.469 3.113 1 98.56 138 LEU B CA 1
ATOM 3232 C C . LEU B 1 138 ? 3.6 -23.75 2.312 1 98.56 138 LEU B C 1
ATOM 3234 O O . LEU B 1 138 ? 3.297 -23.062 1.331 1 98.56 138 LEU B O 1
ATOM 3238 N N . ASP B 1 139 ? 4.84 -23.906 2.713 1 98.31 139 ASP B N 1
ATOM 3239 C CA . ASP B 1 139 ? 5.953 -23.281 1.997 1 98.31 139 ASP B CA 1
ATOM 3240 C C . ASP B 1 139 ? 6.496 -24.219 0.918 1 98.31 139 ASP B C 1
ATOM 3242 O O . ASP B 1 139 ? 7.07 -25.266 1.226 1 98.31 139 ASP B O 1
ATOM 3246 N N . LEU B 1 140 ? 6.344 -23.781 -0.354 1 98.5 140 LEU B N 1
ATOM 3247 C CA . LEU B 1 140 ? 6.711 -24.656 -1.468 1 98.5 140 LEU B CA 1
ATOM 3248 C C . LEU B 1 140 ? 7.641 -23.922 -2.439 1 98.5 140 LEU B C 1
ATOM 3250 O O . LEU B 1 140 ? 7.773 -24.344 -3.594 1 98.5 140 LEU B O 1
ATOM 3254 N N . LYS B 1 141 ? 8.203 -22.875 -2.004 1 98.19 141 LYS B N 1
ATOM 3255 C CA . LYS B 1 141 ? 9.016 -22.062 -2.906 1 98.19 141 LYS B CA 1
ATOM 3256 C C . LYS B 1 141 ? 10.18 -22.875 -3.479 1 98.19 141 LYS B C 1
ATOM 3258 O O . LYS B 1 141 ? 10.375 -22.922 -4.695 1 98.19 141 LYS B O 1
ATOM 3263 N N . GLN B 1 142 ? 10.922 -23.547 -2.629 1 98.06 142 GLN B N 1
ATOM 3264 C CA . GLN B 1 142 ? 12.078 -24.312 -3.072 1 98.06 142 GLN B CA 1
ATOM 3265 C C . GLN B 1 142 ? 11.664 -25.469 -3.973 1 98.06 142 GLN B C 1
ATOM 3267 O O . GLN B 1 142 ? 12.281 -25.703 -5.012 1 98.06 142 GLN B O 1
ATOM 3272 N N . ALA B 1 143 ? 10.641 -26.172 -3.555 1 98.75 143 ALA B N 1
ATOM 3273 C CA . ALA B 1 143 ? 10.141 -27.297 -4.352 1 98.75 143 ALA B CA 1
ATOM 3274 C C . ALA B 1 143 ? 9.703 -26.828 -5.738 1 98.75 143 ALA B C 1
ATOM 3276 O O . ALA B 1 143 ? 9.938 -27.516 -6.734 1 98.75 143 ALA B O 1
ATOM 3277 N N . TYR B 1 144 ? 9.094 -25.719 -5.793 1 98.81 144 TYR B N 1
ATOM 3278 C CA . TYR B 1 144 ? 8.656 -25.141 -7.062 1 98.81 144 TYR B CA 1
ATOM 3279 C C . TYR B 1 144 ? 9.844 -24.781 -7.938 1 98.81 144 TYR B C 1
ATOM 3281 O O . TYR B 1 144 ? 9.844 -25.047 -9.141 1 98.81 144 TYR B O 1
ATOM 3289 N N . GLN B 1 145 ? 10.82 -24.172 -7.336 1 98.62 145 GLN B N 1
ATOM 3290 C CA . GLN B 1 145 ? 12.031 -23.812 -8.078 1 98.62 145 GLN B CA 1
ATOM 3291 C C . GLN B 1 145 ? 12.711 -25.062 -8.641 1 98.62 145 GLN B C 1
ATOM 3293 O O . GLN B 1 145 ? 13.195 -25.047 -9.773 1 98.62 145 GLN B O 1
ATOM 3298 N N . GLU B 1 146 ? 12.734 -26.094 -7.887 1 98.62 146 GLU B N 1
ATOM 3299 C CA . GLU B 1 146 ? 13.305 -27.359 -8.352 1 98.62 146 GLU B CA 1
ATOM 3300 C C . GLU B 1 146 ? 12.492 -27.938 -9.508 1 98.62 146 GLU B C 1
ATOM 3302 O O . GLU B 1 146 ? 13.062 -28.453 -10.477 1 98.62 146 GLU B O 1
ATOM 3307 N N . HIS B 1 147 ? 11.219 -27.812 -9.375 1 98.69 147 HIS B N 1
ATOM 3308 C CA . HIS B 1 147 ? 10.344 -28.266 -10.453 1 98.69 147 HIS B CA 1
ATOM 3309 C C . HIS B 1 147 ? 10.602 -27.484 -11.734 1 98.69 147 HIS B C 1
ATOM 3311 O O . HIS B 1 147 ? 10.656 -28.062 -12.82 1 98.69 147 HIS B O 1
ATOM 3317 N N . LEU B 1 148 ? 10.75 -26.188 -11.625 1 98.44 148 LEU B N 1
ATOM 3318 C CA . LEU B 1 148 ? 11.07 -25.328 -12.758 1 98.44 148 LEU B CA 1
ATOM 3319 C C . LEU B 1 148 ? 12.383 -25.766 -13.414 1 98.44 148 LEU B C 1
ATOM 3321 O O . LEU B 1 148 ? 12.453 -25.875 -14.633 1 98.44 148 LEU B O 1
ATOM 3325 N N . ALA B 1 149 ? 13.367 -25.984 -12.578 1 98 149 ALA B N 1
ATOM 3326 C CA . ALA B 1 149 ? 14.688 -26.359 -13.07 1 98 149 ALA B CA 1
ATOM 3327 C C . ALA B 1 149 ? 14.625 -27.703 -13.82 1 98 149 ALA B C 1
ATOM 3329 O O . ALA B 1 149 ? 15.234 -27.844 -14.883 1 98 149 ALA B O 1
ATOM 3330 N N . GLN B 1 150 ? 13.883 -28.578 -13.266 1 97.81 150 GLN B N 1
ATOM 3331 C CA . GLN B 1 150 ? 13.727 -29.891 -13.891 1 97.81 150 GLN B CA 1
ATOM 3332 C C . GLN B 1 150 ? 13.039 -29.781 -15.242 1 97.81 150 GLN B C 1
ATOM 3334 O O . GLN B 1 150 ? 13.461 -30.422 -16.219 1 97.81 150 GLN B O 1
ATOM 3339 N N . SER B 1 151 ? 12.016 -29 -15.289 1 97.81 151 SER B N 1
ATOM 3340 C CA . SER B 1 151 ? 11.242 -28.844 -16.516 1 97.81 151 SER B CA 1
ATOM 3341 C C . SER B 1 151 ? 12.039 -28.094 -17.594 1 97.81 151 SER B C 1
ATOM 3343 O O . SER B 1 151 ? 11.914 -28.391 -18.781 1 97.81 151 SER B O 1
ATOM 3345 N N . ALA B 1 152 ? 12.766 -27.109 -17.172 1 95.81 152 ALA B N 1
ATOM 3346 C CA . ALA B 1 152 ? 13.57 -26.328 -18.109 1 95.81 152 ALA B CA 1
ATOM 3347 C C . ALA B 1 152 ? 14.695 -27.172 -18.703 1 95.81 152 ALA B C 1
ATOM 3349 O O . ALA B 1 152 ? 15.047 -27 -19.875 1 95.81 152 ALA B O 1
ATOM 3350 N N . GLY B 1 153 ? 15.219 -28.141 -17.875 1 87.12 153 GLY B N 1
ATOM 3351 C CA . GLY B 1 153 ? 16.203 -29.078 -18.391 1 87.12 153 GLY B CA 1
ATOM 3352 C C . GLY B 1 153 ? 17.547 -28.438 -18.672 1 87.12 153 GLY B C 1
ATOM 3353 O O . GLY B 1 153 ? 18.078 -27.703 -17.844 1 87.12 153 GLY B O 1
ATOM 3354 N N . GLY B 1 154 ? 18.047 -28.75 -19.922 1 85.44 154 GLY B N 1
ATOM 3355 C CA . GLY B 1 154 ? 19.391 -28.344 -20.344 1 85.44 154 GLY B CA 1
ATOM 3356 C C . GLY B 1 154 ? 19.406 -27.031 -21.094 1 85.44 154 GLY B C 1
ATOM 3357 O O . GLY B 1 154 ? 19.938 -26.953 -22.203 1 85.44 154 GLY B O 1
ATOM 3358 N N . VAL B 1 155 ? 18.891 -25.969 -20.438 1 86.56 155 VAL B N 1
ATOM 3359 C CA . VAL B 1 155 ? 18.953 -24.641 -21.031 1 86.56 155 VAL B CA 1
ATOM 3360 C C . VAL B 1 155 ? 20.422 -24.281 -21.312 1 86.56 155 VAL B C 1
ATOM 3362 O O . VAL B 1 155 ? 21.281 -24.438 -20.453 1 86.56 155 VAL B O 1
ATOM 3365 N N . PRO B 1 156 ? 20.672 -23.938 -22.562 1 86.31 156 PRO B N 1
ATOM 3366 C CA . PRO B 1 156 ? 22.062 -23.562 -22.875 1 86.31 156 PRO B CA 1
ATOM 3367 C C . PRO B 1 156 ? 22.609 -22.484 -21.953 1 86.31 156 PRO B C 1
ATOM 3369 O O . PRO B 1 156 ? 21.875 -21.578 -21.562 1 86.31 156 PRO B O 1
ATOM 3372 N N . LYS B 1 157 ? 23.938 -22.641 -21.703 1 89.81 157 LYS B N 1
ATOM 3373 C CA . LYS B 1 157 ? 24.578 -21.688 -20.812 1 89.81 157 LYS B CA 1
ATOM 3374 C C . LYS B 1 157 ? 25.141 -20.5 -21.594 1 89.81 157 LYS B C 1
ATOM 3376 O O . LYS B 1 157 ? 26.359 -20.312 -21.656 1 89.81 157 LYS B O 1
ATOM 3381 N N . ARG B 1 158 ? 24.25 -19.75 -22.031 1 90.12 158 ARG B N 1
ATOM 3382 C CA . ARG B 1 158 ? 24.594 -18.547 -22.812 1 90.12 158 ARG B CA 1
ATOM 3383 C C . ARG B 1 158 ? 25.078 -17.438 -21.891 1 90.12 158 ARG B C 1
ATOM 3385 O O . ARG B 1 158 ? 24.703 -17.375 -20.719 1 90.12 158 ARG B O 1
ATOM 3392 N N . LYS B 1 159 ? 25.953 -16.625 -22.5 1 94.25 159 LYS B N 1
ATOM 3393 C CA . LYS B 1 159 ? 26.359 -15.422 -21.781 1 94.25 159 LYS B CA 1
ATOM 3394 C C . LYS B 1 159 ? 25.531 -14.219 -22.219 1 94.25 159 LYS B C 1
ATOM 3396 O O . LYS B 1 159 ? 24.906 -14.234 -23.281 1 94.25 159 LYS B O 1
ATOM 3401 N N . GLY B 1 160 ? 25.484 -13.234 -21.375 1 96.56 160 GLY B N 1
ATOM 3402 C CA . GLY B 1 160 ? 24.734 -12.023 -21.641 1 96.56 160 GLY B CA 1
ATOM 3403 C C . GLY B 1 160 ? 24 -11.492 -20.422 1 96.56 160 GLY B C 1
ATOM 3404 O O . GLY B 1 160 ? 24.266 -11.922 -19.297 1 96.56 160 GLY B O 1
ATOM 3405 N N . VAL B 1 161 ? 23.141 -10.477 -20.703 1 97.94 161 VAL B N 1
ATOM 3406 C CA . VAL B 1 161 ? 22.406 -9.844 -19.609 1 97.94 161 VAL B CA 1
ATOM 3407 C C . VAL B 1 161 ? 20.906 -10.047 -19.797 1 97.94 161 VAL B C 1
ATOM 3409 O O . VAL B 1 161 ? 20.375 -9.812 -20.875 1 97.94 161 VAL B O 1
ATOM 3412 N N . VAL B 1 162 ? 20.281 -10.555 -18.781 1 98.31 162 VAL B N 1
ATOM 3413 C CA . VAL B 1 162 ? 18.828 -10.727 -18.781 1 98.31 162 VAL B CA 1
ATOM 3414 C C . VAL B 1 162 ? 18.203 -9.836 -17.703 1 98.31 162 VAL B C 1
ATOM 3416 O O . VAL B 1 162 ? 18.516 -9.969 -16.516 1 98.31 162 VAL B O 1
ATOM 3419 N N . TYR B 1 163 ? 17.375 -8.906 -18.141 1 98.62 163 TYR B N 1
ATOM 3420 C CA . TYR B 1 163 ? 16.594 -8.102 -17.203 1 98.62 163 TYR B CA 1
ATOM 3421 C C . TYR B 1 163 ? 15.219 -8.727 -16.953 1 98.62 163 TYR B C 1
ATOM 3423 O O . TYR B 1 163 ? 14.555 -9.164 -17.906 1 98.62 163 TYR B O 1
ATOM 3431 N N . LEU B 1 164 ? 14.836 -8.828 -15.727 1 98.81 164 LEU B N 1
ATOM 3432 C CA . LEU B 1 164 ? 13.477 -9.227 -15.383 1 98.81 164 LEU B CA 1
ATOM 3433 C C . LEU B 1 164 ? 12.805 -8.172 -14.508 1 98.81 164 LEU B C 1
ATOM 3435 O O . LEU B 1 164 ? 13.172 -8 -13.344 1 98.81 164 LEU B O 1
ATOM 3439 N N . ASP B 1 165 ? 11.891 -7.488 -15.016 1 98.88 165 ASP B N 1
ATOM 3440 C CA . ASP B 1 165 ? 11.086 -6.566 -14.219 1 98.88 165 ASP B CA 1
ATOM 3441 C C . ASP B 1 165 ? 9.891 -7.277 -13.602 1 98.88 165 ASP B C 1
ATOM 3443 O O . ASP B 1 165 ? 8.969 -7.691 -14.312 1 98.88 165 ASP B O 1
ATOM 3447 N N . ALA B 1 166 ? 9.875 -7.41 -12.297 1 98.75 166 ALA B N 1
ATOM 3448 C CA . ALA B 1 166 ? 8.781 -8.07 -11.586 1 98.75 166 ALA B CA 1
ATOM 3449 C C . ALA B 1 166 ? 7.691 -7.082 -11.203 1 98.75 166 ALA B C 1
ATOM 3451 O O . ALA B 1 166 ? 6.664 -7.461 -10.633 1 98.75 166 ALA B O 1
ATOM 3452 N N . MET B 1 167 ? 7.934 -5.84 -11.492 1 98.62 167 MET B N 1
ATOM 3453 C CA . MET B 1 167 ? 6.996 -4.727 -11.367 1 98.62 167 MET B CA 1
ATOM 3454 C C . MET B 1 167 ? 6.426 -4.66 -9.953 1 98.62 167 MET B C 1
ATOM 3456 O O . MET B 1 167 ? 5.277 -4.25 -9.758 1 98.62 167 MET B O 1
ATOM 3460 N N . GLY B 1 168 ? 7.148 -5.199 -8.938 1 98.44 168 GLY B N 1
ATOM 3461 C CA . GLY B 1 168 ? 6.695 -5.148 -7.555 1 98.44 168 GLY B CA 1
ATOM 3462 C C . GLY B 1 168 ? 5.641 -6.191 -7.234 1 98.44 168 GLY B C 1
ATOM 3463 O O . GLY B 1 168 ? 5.016 -6.145 -6.172 1 98.44 168 GLY B O 1
ATOM 3464 N N . GLY B 1 169 ? 5.387 -7.125 -8.195 1 98.69 169 GLY B N 1
ATOM 3465 C CA . GLY B 1 169 ? 4.379 -8.156 -8.016 1 98.69 169 GLY B CA 1
ATOM 3466 C C . GLY B 1 169 ? 4.898 -9.375 -7.281 1 98.69 169 GLY B C 1
ATOM 3467 O O . GLY B 1 169 ? 5.836 -9.281 -6.484 1 98.69 169 GLY B O 1
ATOM 3468 N N . ALA B 1 170 ? 4.285 -10.477 -7.516 1 98.81 170 ALA B N 1
ATOM 3469 C CA . ALA B 1 170 ? 4.543 -11.695 -6.75 1 98.81 170 ALA B CA 1
ATOM 3470 C C . ALA B 1 170 ? 5.684 -12.5 -7.359 1 98.81 170 ALA B C 1
ATOM 3472 O O . ALA B 1 170 ? 6.156 -13.477 -6.766 1 98.81 170 ALA B O 1
ATOM 3473 N N . GLY B 1 171 ? 6.219 -12.094 -8.43 1 98.69 171 GLY B N 1
ATOM 3474 C CA . GLY B 1 171 ? 7.137 -12.938 -9.18 1 98.69 171 GLY B CA 1
ATOM 3475 C C . GLY B 1 171 ? 8.594 -12.68 -8.844 1 98.69 171 GLY B C 1
ATOM 3476 O O . GLY B 1 171 ? 9.469 -13.445 -9.258 1 98.69 171 GLY B O 1
ATOM 3477 N N . GLY B 1 172 ? 8.883 -11.586 -8.094 1 98.5 172 GLY B N 1
ATOM 3478 C CA . GLY B 1 172 ? 10.258 -11.25 -7.762 1 98.5 172 GLY B CA 1
ATOM 3479 C C . GLY B 1 172 ? 10.953 -12.32 -6.945 1 98.5 172 GLY B C 1
ATOM 3480 O O . GLY B 1 172 ? 10.352 -12.93 -6.062 1 98.5 172 GLY B O 1
ATOM 3481 N N . GLY B 1 173 ? 12.195 -12.602 -7.258 1 98 173 GLY B N 1
ATOM 3482 C CA . GLY B 1 173 ? 13.023 -13.453 -6.418 1 98 173 GLY B CA 1
ATOM 3483 C C . GLY B 1 173 ? 12.875 -14.93 -6.742 1 98 173 GLY B C 1
ATOM 3484 O O . GLY B 1 173 ? 13.547 -15.773 -6.137 1 98 173 GLY B O 1
ATOM 3485 N N 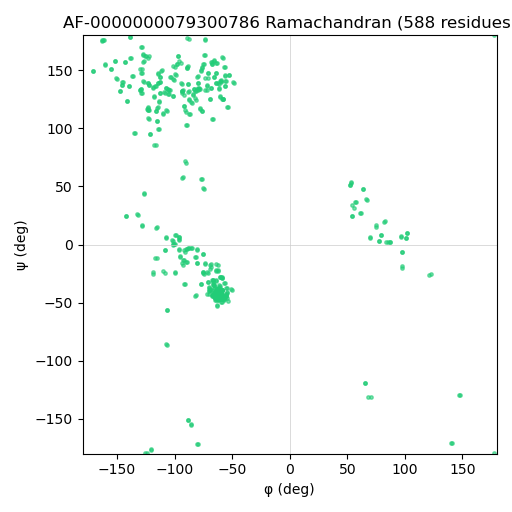. VAL B 1 174 ? 12.102 -15.281 -7.719 1 98.44 174 VAL B N 1
ATOM 3486 C CA . VAL B 1 174 ? 11.883 -16.688 -8.055 1 98.44 174 VAL B CA 1
ATOM 3487 C C . VAL B 1 174 ? 13.039 -17.188 -8.922 1 98.44 174 VAL B C 1
ATOM 3489 O O . VAL B 1 174 ? 13.617 -18.234 -8.641 1 98.44 174 VAL B O 1
ATOM 3492 N N . LEU B 1 175 ? 13.484 -16.453 -9.898 1 98.25 175 LEU B N 1
ATOM 3493 C CA . LEU B 1 175 ? 14.383 -16.938 -10.945 1 98.25 175 LEU B CA 1
ATOM 3494 C C . LEU B 1 175 ? 15.812 -17.047 -10.422 1 98.25 175 LEU B C 1
ATOM 3496 O O . LEU B 1 175 ? 16.562 -17.938 -10.844 1 98.25 175 LEU B O 1
ATOM 3500 N N . PRO B 1 176 ? 16.266 -16.156 -9.492 1 97.81 176 PRO B N 1
ATOM 3501 C CA . PRO B 1 176 ? 17.641 -16.281 -9.008 1 97.81 176 PRO B CA 1
ATOM 3502 C C . PRO B 1 176 ? 17.938 -17.688 -8.469 1 97.81 176 PRO B C 1
ATOM 3504 O O . PRO B 1 176 ? 19.016 -18.25 -8.75 1 97.81 176 PRO B O 1
ATOM 3507 N N . GLY B 1 177 ? 17 -18.25 -7.738 1 96.94 177 GLY B N 1
ATOM 3508 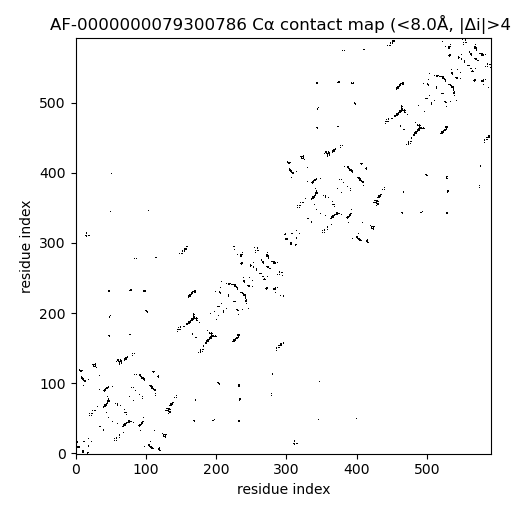C CA . GLY B 1 177 ? 17.203 -19.594 -7.246 1 96.94 177 GLY B CA 1
ATOM 3509 C C . GLY B 1 177 ? 17.312 -20.625 -8.359 1 96.94 177 GLY B C 1
ATOM 3510 O O . GLY B 1 177 ? 18.141 -21.531 -8.289 1 96.94 177 GLY B O 1
ATOM 3511 N N . VAL B 1 178 ? 16.516 -20.484 -9.344 1 98.19 178 VAL B N 1
ATOM 3512 C CA . VAL B 1 178 ? 16.5 -21.422 -10.477 1 98.19 178 VAL B CA 1
ATOM 3513 C C . VAL B 1 178 ? 17.781 -21.25 -11.297 1 98.19 178 VAL B C 1
ATOM 3515 O O . VAL B 1 178 ? 18.328 -22.219 -11.805 1 98.19 178 VAL B O 1
ATOM 3518 N N . TRP B 1 179 ? 18.203 -19.969 -11.391 1 97.25 179 TRP B N 1
ATOM 3519 C CA . TRP B 1 179 ? 19.453 -19.656 -12.086 1 97.25 179 TRP B CA 1
ATOM 3520 C C . TRP B 1 179 ? 20.609 -20.438 -11.492 1 97.25 179 TRP B C 1
ATOM 3522 O O . TRP B 1 179 ? 21.422 -21.016 -12.227 1 97.25 179 TRP B O 1
ATOM 3532 N N . LYS B 1 180 ? 20.672 -20.484 -10.188 1 96.31 180 LYS B N 1
ATOM 3533 C CA . LYS B 1 180 ? 21.719 -21.203 -9.469 1 96.31 180 LYS B CA 1
ATOM 3534 C C . LYS B 1 180 ? 21.594 -22.703 -9.672 1 96.31 180 LYS B C 1
ATOM 3536 O O . LYS B 1 180 ? 22.594 -23.391 -9.93 1 96.31 180 LYS B O 1
ATOM 3541 N N . LEU B 1 181 ? 20.422 -23.234 -9.602 1 96.81 181 LEU B N 1
ATOM 3542 C CA . LEU B 1 181 ? 20.188 -24.656 -9.758 1 96.81 181 LEU B CA 1
ATOM 3543 C C . LEU B 1 181 ? 20.625 -25.141 -11.141 1 96.81 181 LEU B C 1
ATOM 3545 O O . LEU B 1 181 ? 21.141 -26.25 -11.273 1 96.81 181 LEU B O 1
ATOM 3549 N N . LEU B 1 182 ? 20.438 -24.281 -12.117 1 97 182 LEU B N 1
ATOM 3550 C CA . LEU B 1 182 ? 20.719 -24.672 -13.5 1 97 182 LEU B CA 1
ATOM 3551 C C . LEU B 1 182 ? 22.141 -24.312 -13.891 1 97 182 LEU B C 1
ATOM 3553 O O . LEU B 1 182 ? 22.641 -24.734 -14.938 1 97 182 LEU B O 1
ATOM 3557 N N . GLY B 1 183 ? 22.781 -23.484 -13.055 1 96.38 183 GLY B N 1
ATOM 3558 C CA . GLY B 1 183 ? 24.125 -23.031 -13.367 1 96.38 183 GLY B CA 1
ATOM 355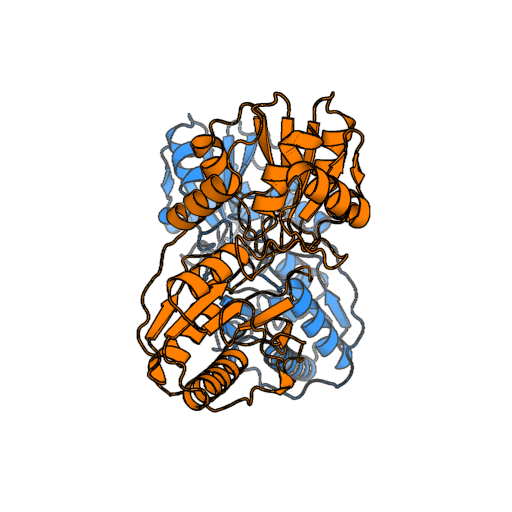9 C C . GLY B 1 183 ? 24.203 -22.141 -14.586 1 96.38 183 GLY B C 1
ATOM 3560 O O . GLY B 1 183 ? 25.109 -22.266 -15.406 1 96.38 183 GLY B O 1
ATOM 3561 N N . LEU B 1 184 ? 23.219 -21.297 -14.711 1 96.75 184 LEU B N 1
ATOM 3562 C CA . LEU B 1 184 ? 23.156 -20.422 -15.883 1 96.75 184 LEU B CA 1
ATOM 3563 C C . LEU B 1 184 ? 24.25 -19.359 -15.82 1 96.75 184 LEU B C 1
ATOM 3565 O O . LEU B 1 184 ? 24.578 -18.859 -14.742 1 96.75 184 LEU B O 1
ATOM 3569 N N . GLU B 1 185 ? 24.75 -18.969 -17 1 96.25 185 GLU B N 1
ATOM 3570 C CA . GLU B 1 185 ? 25.906 -18.078 -17.062 1 96.25 185 GLU B CA 1
ATOM 3571 C C . GLU B 1 185 ? 25.469 -16.641 -17.328 1 96.25 185 GLU B C 1
ATOM 3573 O O . GLU B 1 185 ? 26.219 -15.695 -17.062 1 96.25 185 GLU B O 1
ATOM 3578 N N . ALA B 1 186 ? 24.281 -16.5 -17.953 1 97.06 186 ALA B N 1
ATOM 3579 C CA . ALA B 1 186 ? 23.766 -15.156 -18.188 1 97.06 186 ALA B CA 1
ATOM 3580 C C . ALA B 1 186 ? 23.578 -14.398 -16.875 1 97.06 186 ALA B C 1
ATOM 3582 O O . ALA B 1 186 ? 23.234 -14.992 -15.852 1 97.06 186 ALA B O 1
ATOM 3583 N N . GLU B 1 187 ? 23.875 -13.141 -16.859 1 97.88 187 GLU B N 1
ATOM 3584 C CA . GLU B 1 187 ? 23.656 -12.297 -15.688 1 97.88 187 GLU B CA 1
ATOM 3585 C C . GLU B 1 187 ? 22.188 -11.898 -15.555 1 97.88 187 GLU B C 1
ATOM 3587 O O . GLU B 1 187 ? 21.641 -11.227 -16.438 1 97.88 187 GLU B O 1
ATOM 3592 N N . LEU B 1 188 ? 21.594 -12.312 -14.516 1 98.38 188 LEU B N 1
ATOM 3593 C CA . LEU B 1 188 ? 20.203 -11.953 -14.25 1 98.38 188 LEU B CA 1
ATOM 3594 C C . LEU B 1 188 ? 20.125 -10.688 -13.398 1 98.38 188 LEU B C 1
ATOM 3596 O O . LEU B 1 188 ? 20.672 -10.641 -12.297 1 98.38 188 LEU B O 1
ATOM 3600 N N . ARG B 1 189 ? 19.531 -9.68 -13.898 1 98.5 189 ARG B N 1
ATOM 3601 C CA . ARG B 1 189 ? 19.297 -8.422 -13.195 1 98.5 189 ARG B CA 1
ATOM 3602 C C . ARG B 1 189 ? 17.812 -8.172 -12.992 1 98.5 189 ARG B C 1
ATOM 3604 O O . ARG B 1 189 ? 17.094 -7.797 -13.93 1 98.5 189 ARG B O 1
ATOM 3611 N N . GLU B 1 190 ? 17.344 -8.328 -11.781 1 98.69 190 GLU B N 1
ATOM 3612 C CA . GLU B 1 190 ? 15.93 -8.086 -11.492 1 98.69 190 GLU B CA 1
ATOM 3613 C C . GLU B 1 190 ? 15.672 -6.598 -11.25 1 98.69 190 GLU B C 1
ATOM 3615 O O . GLU B 1 190 ? 16.484 -5.918 -10.617 1 98.69 190 GLU B O 1
ATOM 3620 N N . LEU B 1 191 ? 14.656 -6.172 -11.875 1 98.69 191 LEU B N 1
ATOM 3621 C CA . LEU B 1 191 ? 14.125 -4.836 -11.625 1 98.69 191 LEU B CA 1
ATOM 3622 C C . LEU B 1 191 ? 12.852 -4.906 -10.789 1 98.69 191 LEU B C 1
ATOM 3624 O O . LEU B 1 191 ? 11.977 -5.738 -11.047 1 98.69 191 LEU B O 1
ATOM 3628 N N . HIS B 1 192 ? 12.672 -4.094 -9.703 1 98.25 192 HIS B N 1
ATOM 3629 C CA . HIS B 1 192 ? 11.523 -4.004 -8.805 1 98.25 192 HIS B CA 1
ATOM 3630 C C . HIS B 1 192 ? 11.141 -5.375 -8.266 1 98.25 192 HIS B C 1
ATOM 3632 O O . HIS B 1 192 ? 9.977 -5.777 -8.352 1 98.25 192 HIS B O 1
ATOM 3638 N N . PRO B 1 193 ? 12.125 -6.105 -7.711 1 98.25 193 PRO B N 1
ATOM 3639 C CA . PRO B 1 193 ? 11.859 -7.477 -7.27 1 98.25 193 PRO B CA 1
ATOM 3640 C C . PRO B 1 193 ? 11.07 -7.531 -5.961 1 98.25 193 PRO B C 1
ATOM 3642 O O . PRO B 1 193 ? 10.438 -8.547 -5.656 1 98.25 193 PRO B O 1
ATOM 3645 N N . LEU B 1 194 ? 11.156 -6.457 -5.168 1 97.25 194 LEU B N 1
ATOM 3646 C CA . LEU B 1 194 ? 10.5 -6.457 -3.869 1 97.25 194 LEU B CA 1
ATOM 3647 C C . LEU B 1 194 ? 9.016 -6.113 -4.012 1 97.25 194 LEU B C 1
ATOM 3649 O O . LEU B 1 194 ? 8.664 -5.141 -4.684 1 97.25 194 LEU B O 1
ATOM 3653 N N . PRO B 1 195 ? 8.148 -6.906 -3.369 1 97.81 195 PRO B N 1
ATOM 3654 C CA . PRO B 1 195 ? 6.715 -6.625 -3.451 1 97.81 195 PRO B CA 1
ATOM 3655 C C . PRO B 1 195 ? 6.363 -5.215 -2.988 1 97.81 195 PRO B C 1
ATOM 3657 O O . PRO B 1 195 ? 6.938 -4.715 -2.02 1 97.81 195 PRO B O 1
ATOM 3660 N N . HIS B 1 196 ? 5.504 -4.574 -3.725 1 97.19 196 HIS B N 1
ATOM 3661 C CA . HIS B 1 196 ? 5.02 -3.227 -3.439 1 97.19 196 HIS B CA 1
ATOM 3662 C C . HIS B 1 196 ? 3.535 -3.092 -3.766 1 97.19 196 HIS B C 1
ATOM 3664 O O . HIS B 1 196 ? 3.129 -3.275 -4.914 1 97.19 196 HIS B O 1
ATOM 3670 N N . PRO B 1 197 ? 2.766 -2.697 -2.793 1 97.06 197 PRO B N 1
ATOM 3671 C CA . PRO B 1 197 ? 1.317 -2.738 -3.008 1 97.06 197 PRO B CA 1
ATOM 3672 C C . PRO B 1 197 ? 0.845 -1.706 -4.031 1 97.06 197 PRO B C 1
ATOM 3674 O O . PRO B 1 197 ? -0.286 -1.787 -4.516 1 97.06 197 PRO B O 1
ATOM 3677 N N . LEU B 1 198 ? 1.652 -0.692 -4.34 1 97.62 198 LEU B N 1
ATOM 3678 C CA . LEU B 1 198 ? 1.322 0.277 -5.379 1 97.62 198 LEU B CA 1
ATOM 3679 C C . LEU B 1 198 ? 2.053 -0.047 -6.676 1 97.62 198 LEU B C 1
ATOM 3681 O O . LEU B 1 198 ? 1.994 0.724 -7.637 1 97.62 198 LEU B O 1
ATOM 3685 N N . PHE B 1 199 ? 2.838 -1.108 -6.664 1 98.38 199 PHE B N 1
ATOM 3686 C CA . PHE B 1 199 ? 3.568 -1.566 -7.84 1 98.38 199 PHE B CA 1
ATOM 3687 C C . PHE B 1 199 ? 4.473 -0.463 -8.375 1 98.38 199 PHE B C 1
ATOM 3689 O O . PHE B 1 199 ? 4.516 -0.223 -9.586 1 98.38 199 PHE B O 1
ATOM 3696 N N . TYR B 1 200 ? 5.02 0.265 -7.391 1 96.25 200 TYR B N 1
ATOM 3697 C CA . TYR B 1 200 ? 5.973 1.336 -7.664 1 96.25 200 TYR B CA 1
ATOM 3698 C C . TYR B 1 200 ? 5.344 2.42 -8.531 1 96.25 200 TYR B C 1
ATOM 3700 O O . TYR B 1 200 ? 6.012 3.016 -9.375 1 96.25 200 TYR B O 1
ATOM 3708 N N . GLY B 1 201 ? 4.043 2.559 -8.438 1 95.56 201 GLY B N 1
ATOM 3709 C CA . GLY B 1 201 ? 3.369 3.723 -8.984 1 95.56 201 GLY B CA 1
ATOM 3710 C C . GLY B 1 201 ? 2.797 3.479 -10.367 1 95.56 201 GLY B C 1
ATOM 3711 O O . GLY B 1 201 ? 2.312 4.406 -11.023 1 95.56 201 GLY B O 1
ATOM 3712 N N . VAL B 1 202 ? 2.826 2.225 -10.883 1 97.81 202 VAL B N 1
ATOM 3713 C CA . VAL B 1 202 ? 2.26 1.896 -12.18 1 97.81 202 VAL B CA 1
ATOM 3714 C C . VAL B 1 202 ? 1.298 0.718 -12.047 1 97.81 202 VAL B C 1
ATOM 3716 O O . VAL B 1 202 ? 1.293 0.027 -11.023 1 97.81 202 VAL B O 1
ATOM 3719 N N . ASP B 1 203 ? 0.475 0.569 -13.109 1 98.31 203 ASP B N 1
ATOM 3720 C CA . ASP B 1 203 ? -0.293 -0.672 -13.164 1 98.31 203 ASP B CA 1
ATOM 3721 C C . ASP B 1 203 ? 0.62 -1.872 -13.406 1 98.31 203 ASP B C 1
ATOM 3723 O O . ASP B 1 203 ? 1.551 -1.798 -14.211 1 98.31 203 ASP B O 1
ATOM 3727 N N . PRO B 1 204 ? 0.429 -2.928 -12.68 1 98.56 204 PRO B N 1
ATOM 3728 C CA . PRO B 1 204 ? 1.287 -4.102 -12.867 1 98.56 204 PRO B CA 1
ATOM 3729 C C . PRO B 1 204 ? 0.952 -4.883 -14.133 1 98.56 204 PRO B C 1
ATOM 3731 O O . PRO B 1 204 ? 0.753 -6.098 -14.086 1 98.56 204 PRO B O 1
ATOM 3734 N N . ASP B 1 205 ? 0.83 -4.234 -15.227 1 98.38 205 ASP B N 1
ATOM 3735 C CA . ASP B 1 205 ? 0.682 -4.715 -16.594 1 98.38 205 ASP B CA 1
ATOM 3736 C C . ASP B 1 205 ? 1.964 -4.492 -17.391 1 98.38 205 ASP B C 1
ATOM 3738 O O . ASP B 1 205 ? 2.377 -3.352 -17.609 1 98.38 205 ASP B O 1
ATOM 3742 N N . PRO B 1 206 ? 2.613 -5.52 -17.828 1 98 206 PRO B N 1
ATOM 3743 C CA . PRO B 1 206 ? 3.947 -5.383 -18.422 1 98 206 PRO B CA 1
ATOM 3744 C C . PRO B 1 206 ? 3.91 -4.848 -19.844 1 98 206 PRO B C 1
ATOM 3746 O O . PRO B 1 206 ? 4.445 -5.477 -20.766 1 98 206 PRO B O 1
ATOM 3749 N N . ARG B 1 207 ? 3.305 -3.688 -20 1 96.5 207 ARG B N 1
ATOM 3750 C CA . ARG B 1 207 ? 3.314 -2.934 -21.25 1 96.5 207 ARG B CA 1
ATOM 3751 C C . ARG B 1 207 ? 4.375 -1.837 -21.219 1 96.5 207 ARG B C 1
ATOM 3753 O O . ARG B 1 207 ? 4.762 -1.368 -20.156 1 96.5 207 ARG B O 1
ATOM 3760 N N . PRO B 1 208 ? 4.781 -1.487 -22.375 1 95.38 208 PRO B N 1
ATOM 3761 C CA . PRO B 1 208 ? 5.895 -0.538 -22.469 1 95.38 208 PRO B CA 1
ATOM 3762 C C . PRO B 1 208 ? 5.664 0.711 -21.609 1 95.38 208 PRO B C 1
ATOM 3764 O O . PRO B 1 208 ? 6.594 1.196 -20.969 1 95.38 208 PRO B O 1
ATOM 3767 N N . GLU B 1 209 ? 4.469 1.242 -21.516 1 96.25 209 GLU B N 1
ATOM 3768 C CA . GLU B 1 209 ? 4.176 2.475 -20.797 1 96.25 209 GLU B CA 1
ATOM 3769 C C . GLU B 1 209 ? 4.445 2.314 -19.297 1 96.25 209 GLU B C 1
ATOM 3771 O O . GLU B 1 209 ? 4.695 3.297 -18.594 1 96.25 209 GLU B O 1
ATOM 3776 N N . ASN B 1 210 ? 4.441 1.057 -18.797 1 98.25 210 ASN B N 1
ATOM 3777 C CA . ASN B 1 210 ? 4.645 0.783 -17.375 1 98.25 210 ASN B CA 1
ATOM 3778 C C . ASN B 1 210 ? 6.066 0.305 -17.109 1 98.25 210 ASN B C 1
ATOM 3780 O O . ASN B 1 210 ? 6.398 -0.04 -15.969 1 98.25 210 ASN B O 1
ATOM 3784 N N . LEU B 1 211 ? 6.922 0.278 -18.156 1 98.31 211 LEU B N 1
ATOM 3785 C CA . LEU B 1 211 ? 8.234 -0.34 -18.031 1 98.31 211 LEU B CA 1
ATOM 3786 C C . LEU B 1 211 ? 9.336 0.625 -18.469 1 98.31 211 LEU B C 1
ATOM 3788 O O . LEU B 1 211 ? 10.234 0.25 -19.219 1 98.31 211 LEU B O 1
ATOM 3792 N N . LYS B 1 212 ? 9.242 1.838 -18.047 1 96.5 212 LYS B N 1
ATOM 3793 C CA . LYS B 1 212 ? 10.164 2.877 -18.5 1 96.5 212 LYS B CA 1
ATOM 3794 C C . LYS B 1 212 ? 11.609 2.525 -18.141 1 96.5 212 LYS B C 1
ATOM 3796 O O . LYS B 1 212 ? 12.516 2.693 -18.953 1 96.5 212 LYS B O 1
ATOM 3801 N N . THR B 1 213 ? 11.883 2.018 -16.922 1 97.56 213 THR B N 1
ATOM 3802 C CA . THR B 1 213 ? 13.227 1.647 -16.484 1 97.56 213 THR B CA 1
ATOM 3803 C C . THR B 1 213 ? 13.789 0.539 -17.359 1 97.56 213 THR B C 1
ATOM 3805 O O . THR B 1 213 ? 14.938 0.622 -17.812 1 97.56 213 THR B O 1
ATOM 3808 N N . LEU B 1 214 ? 13.016 -0.457 -17.672 1 98.25 214 LEU B N 1
ATOM 3809 C CA . LEU B 1 214 ? 13.453 -1.569 -18.5 1 98.25 214 LEU B CA 1
ATOM 3810 C C . LEU B 1 214 ? 13.789 -1.087 -19.906 1 98.25 214 LEU B C 1
ATOM 3812 O O . LEU B 1 214 ? 14.805 -1.49 -20.484 1 98.25 214 LEU B O 1
ATOM 3816 N N . GLN B 1 215 ? 12.945 -0.235 -20.406 1 96.94 215 GLN B N 1
ATOM 3817 C CA . GLN B 1 215 ? 13.133 0.285 -21.75 1 96.94 215 GLN B CA 1
ATOM 3818 C C . GLN B 1 215 ? 14.438 1.065 -21.859 1 96.94 215 GLN B C 1
ATOM 3820 O O . GLN B 1 215 ? 15.195 0.881 -22.812 1 96.94 215 GLN B O 1
ATOM 3825 N N . VAL B 1 216 ? 14.695 1.9 -20.922 1 97.06 216 VAL B N 1
ATOM 3826 C CA . VAL B 1 216 ? 15.898 2.719 -20.922 1 97.06 216 VAL B CA 1
ATOM 3827 C C . VAL B 1 216 ? 17.141 1.822 -20.859 1 97.06 216 VAL B C 1
ATOM 3829 O O . VAL B 1 216 ? 18.094 2.031 -21.594 1 97.06 216 VAL B O 1
ATOM 3832 N N . LEU B 1 217 ? 17.062 0.85 -19.984 1 97.56 217 LEU B N 1
ATOM 3833 C CA . LEU B 1 217 ? 18.203 -0.056 -19.812 1 97.56 217 LEU B CA 1
ATOM 3834 C C . LEU B 1 217 ? 18.453 -0.849 -21.094 1 97.56 217 LEU B C 1
ATOM 3836 O O . LEU B 1 217 ? 19.609 -1.019 -21.5 1 97.56 217 LEU B O 1
ATOM 3840 N N . LEU B 1 218 ? 17.422 -1.314 -21.781 1 97.06 218 LEU B N 1
ATOM 3841 C CA . LEU B 1 218 ? 17.562 -2.137 -22.969 1 97.06 218 LEU B CA 1
ATOM 3842 C C . LEU B 1 218 ? 18.078 -1.306 -24.141 1 97.06 218 LEU B C 1
ATOM 3844 O O . LEU B 1 218 ? 18.781 -1.825 -25.016 1 97.06 218 LEU B O 1
ATOM 3848 N N . LYS B 1 219 ? 17.719 -0.08 -24.156 1 96.31 219 LYS B N 1
ATOM 3849 C CA . LYS B 1 219 ? 18.234 0.808 -25.203 1 96.31 219 LYS B CA 1
ATOM 3850 C C . LYS B 1 219 ? 19.734 1.03 -25.062 1 96.31 219 LYS B C 1
ATOM 3852 O O . LYS B 1 219 ? 20.438 1.193 -26.047 1 96.31 219 LYS B O 1
ATOM 3857 N N . ALA B 1 220 ? 20.203 0.982 -23.828 1 95.44 220 ALA B N 1
ATOM 3858 C CA . ALA B 1 220 ? 21.594 1.262 -23.547 1 95.44 220 ALA B CA 1
ATOM 3859 C C . ALA B 1 220 ? 22.422 -0.024 -23.531 1 95.44 220 ALA B C 1
ATOM 3861 O O . ALA B 1 220 ? 23.656 0.016 -23.656 1 95.44 220 ALA B O 1
ATOM 3862 N N . GLN B 1 221 ? 21.75 -1.14 -23.438 1 93.19 221 GLN B N 1
ATOM 3863 C CA . GLN B 1 221 ? 22.422 -2.422 -23.234 1 93.19 221 GLN B CA 1
ATOM 3864 C C . GLN B 1 221 ? 22.891 -3.004 -24.562 1 93.19 221 GLN B C 1
ATOM 3866 O O . GLN B 1 221 ? 22.109 -3.123 -25.516 1 93.19 221 GLN B O 1
ATOM 3871 N N . GLU B 1 222 ? 24.156 -3.391 -24.625 1 92.5 222 GLU B N 1
ATOM 3872 C CA . GLU B 1 222 ? 24.688 -4.066 -25.812 1 92.5 222 GLU B CA 1
ATOM 3873 C C . GLU B 1 222 ? 24.328 -5.551 -25.812 1 92.5 222 GLU B C 1
ATOM 3875 O O . GLU B 1 222 ? 24.328 -6.191 -24.75 1 92.5 222 GLU B O 1
ATOM 3880 N N . PRO B 1 223 ? 24.078 -6.035 -26.969 1 92.25 223 PRO B N 1
ATOM 3881 C CA . PRO B 1 223 ? 23.844 -7.48 -27.047 1 92.25 223 PRO B CA 1
ATOM 3882 C C . PRO B 1 223 ? 25.078 -8.297 -26.641 1 92.25 223 PRO B C 1
ATOM 3884 O O . PRO B 1 223 ? 26.203 -7.801 -26.719 1 92.25 223 PRO B O 1
ATOM 3887 N N . PRO B 1 224 ? 24.828 -9.523 -26.219 1 94.94 224 PRO B N 1
ATOM 3888 C CA . PRO B 1 224 ? 23.531 -10.211 -26.109 1 94.94 224 PRO B CA 1
ATOM 3889 C C . PRO B 1 224 ? 22.766 -9.812 -24.844 1 94.94 224 PRO B C 1
ATOM 3891 O O . PRO B 1 224 ? 23.344 -9.75 -23.75 1 94.94 224 PRO B O 1
ATOM 3894 N N . ALA B 1 225 ? 21.453 -9.516 -25.016 1 97.19 225 ALA B N 1
ATOM 3895 C CA . ALA B 1 225 ? 20.609 -9.125 -23.906 1 97.19 225 ALA B CA 1
ATOM 3896 C C . ALA B 1 225 ? 19.156 -9.5 -24.156 1 97.19 225 ALA B C 1
ATOM 3898 O O . ALA B 1 225 ? 18.75 -9.719 -25.312 1 97.19 225 ALA B O 1
ATOM 3899 N N . LEU B 1 226 ? 18.438 -9.602 -23.125 1 97.75 226 LEU B N 1
ATOM 3900 C CA . LEU B 1 226 ? 17.016 -9.945 -23.156 1 97.75 226 LEU B CA 1
ATOM 3901 C C . LEU B 1 226 ? 16.266 -9.258 -22.031 1 97.75 226 LEU B C 1
ATOM 3903 O O . LEU B 1 226 ? 16.75 -9.203 -20.891 1 97.75 226 LEU B O 1
ATOM 3907 N N . GLY B 1 227 ? 15.156 -8.656 -22.375 1 98.5 227 GLY B N 1
ATOM 3908 C CA . GLY B 1 227 ? 14.266 -8.078 -21.375 1 98.5 227 GLY B CA 1
ATOM 3909 C C . GLY B 1 227 ? 13 -8.891 -21.156 1 98.5 227 GLY B C 1
ATOM 3910 O O . GLY B 1 227 ? 12.375 -9.344 -22.109 1 98.5 227 GLY B O 1
ATOM 3911 N N . LEU B 1 228 ? 12.641 -9.117 -19.906 1 98.75 228 LEU B N 1
ATOM 3912 C CA . LEU B 1 228 ? 11.445 -9.828 -19.484 1 98.75 228 LEU B CA 1
ATOM 3913 C C . LEU B 1 228 ? 10.648 -9.023 -18.469 1 98.75 228 LEU B C 1
ATOM 3915 O O . LEU B 1 228 ? 11.234 -8.273 -17.672 1 98.75 228 LEU B O 1
ATOM 3919 N N . ALA B 1 229 ? 9.352 -9.172 -18.5 1 98.88 229 ALA B N 1
ATOM 3920 C CA . ALA B 1 229 ? 8.508 -8.492 -17.516 1 98.88 229 ALA B CA 1
ATOM 3921 C C . ALA B 1 229 ? 7.301 -9.344 -17.141 1 98.88 229 ALA B C 1
ATOM 3923 O O . ALA B 1 229 ? 6.703 -9.992 -18 1 98.88 229 ALA B O 1
ATOM 3924 N N . LEU B 1 230 ? 6.957 -9.344 -15.867 1 98.81 230 LEU B N 1
ATOM 3925 C CA . LEU B 1 230 ? 5.84 -10.109 -15.328 1 98.81 230 LEU B CA 1
ATOM 3926 C C . LEU B 1 230 ? 4.715 -9.18 -14.867 1 98.81 230 LEU B C 1
ATOM 3928 O O . LEU B 1 230 ? 4.973 -8.055 -14.445 1 98.81 230 LEU B O 1
ATOM 3932 N N . ASP B 1 231 ? 3.479 -9.664 -14.961 1 98.69 231 ASP B N 1
ATOM 3933 C CA . ASP B 1 231 ? 2.383 -8.891 -14.383 1 98.69 231 ASP B CA 1
ATOM 3934 C C . ASP B 1 231 ? 2.301 -9.094 -12.875 1 98.69 231 ASP B C 1
ATOM 3936 O O . ASP B 1 231 ? 3.176 -9.727 -12.281 1 98.69 231 ASP B O 1
ATOM 3940 N N . GLY B 1 232 ? 1.317 -8.633 -12.234 1 98.75 232 GLY B N 1
ATOM 3941 C CA . GLY B 1 232 ? 1.229 -8.523 -10.781 1 98.75 232 GLY B CA 1
ATOM 3942 C C . GLY B 1 232 ? 1.291 -9.867 -10.086 1 98.75 232 GLY B C 1
ATOM 3943 O O . GLY B 1 232 ? 1.896 -9.992 -9.016 1 98.75 232 GLY B O 1
ATOM 3944 N N . ASP B 1 233 ? 0.625 -10.859 -10.664 1 98.81 233 ASP B N 1
ATOM 3945 C CA . ASP B 1 233 ? 0.627 -12.156 -10.008 1 98.81 233 ASP B CA 1
ATOM 3946 C C . ASP B 1 233 ? 1.5 -13.156 -10.766 1 98.81 233 ASP B C 1
ATOM 3948 O O . ASP B 1 233 ? 1.479 -14.352 -10.477 1 98.81 233 ASP B O 1
ATOM 3952 N N . ALA B 1 234 ? 2.195 -12.711 -11.773 1 98.75 234 ALA B N 1
ATOM 3953 C CA . ALA B 1 234 ? 3.189 -13.477 -12.516 1 98.75 234 ALA B CA 1
ATOM 3954 C C . ALA B 1 234 ? 2.547 -14.664 -13.227 1 98.75 234 ALA B C 1
ATOM 3956 O O . ALA B 1 234 ? 3.053 -15.789 -13.148 1 98.75 234 ALA B O 1
ATOM 3957 N N . CYS B 1 235 ? 1.479 -14.391 -13.898 1 98.25 235 CYS B N 1
ATOM 3958 C CA . CYS B 1 235 ? 0.912 -15.414 -14.766 1 98.25 235 CYS B CA 1
ATOM 3959 C C . CYS B 1 235 ? 1.13 -15.07 -16.234 1 98.25 235 CYS B C 1
ATOM 3961 O O . CYS B 1 235 ? 0.848 -15.883 -17.109 1 98.25 235 CYS B O 1
ATOM 3963 N N . ARG B 1 236 ? 1.708 -13.867 -16.484 1 98.31 236 ARG B N 1
ATOM 3964 C CA . ARG B 1 236 ? 1.965 -13.43 -17.859 1 98.31 236 ARG B CA 1
ATOM 3965 C C . ARG B 1 236 ? 3.406 -12.961 -18.016 1 98.31 236 ARG B C 1
ATOM 3967 O O . ARG B 1 236 ? 4 -12.422 -17.078 1 98.31 236 ARG B O 1
ATOM 3974 N N . LEU B 1 237 ? 3.902 -13.117 -19.219 1 98.69 237 LEU B N 1
ATOM 3975 C CA . LEU B 1 237 ? 5.262 -12.719 -19.578 1 98.69 237 LEU B CA 1
ATOM 3976 C C . LEU B 1 237 ? 5.258 -11.844 -20.812 1 98.69 237 LEU B C 1
ATOM 3978 O O . LEU B 1 237 ? 4.605 -12.164 -21.812 1 98.69 237 LEU B O 1
ATOM 3982 N N . ARG B 1 238 ? 5.906 -10.789 -20.734 1 98.62 238 ARG B N 1
ATOM 3983 C CA . ARG B 1 238 ? 6.242 -10 -21.922 1 98.62 238 ARG B CA 1
ATOM 3984 C C . ARG B 1 238 ? 7.742 -10.016 -22.172 1 98.62 238 ARG B C 1
ATOM 3986 O O . ARG B 1 238 ? 8.539 -10.031 -21.234 1 98.62 238 ARG B O 1
ATOM 3993 N N . VAL B 1 239 ? 8.109 -10.031 -23.453 1 98.62 239 VAL B N 1
ATOM 3994 C CA . VAL B 1 239 ? 9.5 -10.172 -23.859 1 98.62 239 VAL B CA 1
ATOM 3995 C C . VAL B 1 239 ? 9.938 -8.93 -24.641 1 98.62 239 VAL B C 1
ATOM 3997 O O . VAL B 1 239 ? 9.195 -8.445 -25.5 1 98.62 239 VAL B O 1
ATOM 4000 N N . TYR B 1 240 ? 11.062 -8.484 -24.312 1 98.12 240 TYR B N 1
ATOM 4001 C CA . TYR B 1 240 ? 11.633 -7.32 -24.984 1 98.12 240 TYR B CA 1
ATOM 4002 C C . TYR B 1 240 ? 13.039 -7.621 -25.484 1 98.12 240 TYR B C 1
ATOM 4004 O O . TYR B 1 240 ? 13.82 -8.305 -24.828 1 98.12 240 TYR B O 1
ATOM 4012 N N . LEU B 1 241 ? 13.344 -7.121 -26.672 1 95.94 241 LEU B N 1
ATOM 4013 C CA . LEU B 1 241 ? 14.648 -7.301 -27.297 1 95.94 241 LEU B CA 1
ATOM 4014 C C . LEU B 1 241 ? 15.539 -6.082 -27.047 1 95.94 241 LEU B C 1
ATOM 4016 O O . LEU B 1 241 ? 15.062 -5.043 -26.594 1 95.94 241 LEU B O 1
ATOM 4020 N N . PRO B 1 242 ? 16.875 -6.324 -27.266 1 94.5 242 PRO B N 1
ATOM 4021 C CA . PRO B 1 242 ? 17.734 -5.141 -27.203 1 94.5 242 PRO B CA 1
ATOM 4022 C C . PRO B 1 242 ? 17.203 -3.977 -28.031 1 94.5 242 PRO B C 1
ATOM 4024 O O . PRO B 1 242 ? 16.672 -4.184 -29.125 1 94.5 242 PRO B O 1
ATOM 4027 N N . GLY B 1 243 ? 17.281 -2.729 -27.516 1 93.69 243 GLY B N 1
ATOM 4028 C CA . GLY B 1 243 ? 16.703 -1.565 -28.156 1 93.69 243 GLY B CA 1
ATOM 4029 C C . GLY B 1 243 ? 15.336 -1.201 -27.594 1 93.69 243 GLY B C 1
ATOM 4030 O O . GLY B 1 243 ? 14.852 -0.088 -27.797 1 93.69 243 GLY B O 1
ATOM 4031 N N . GLY B 1 244 ? 14.703 -2.242 -26.891 1 93.38 244 GLY B N 1
ATOM 4032 C CA . GLY B 1 244 ? 13.492 -1.936 -26.156 1 93.38 244 GLY B CA 1
ATOM 4033 C C . GLY B 1 244 ? 12.227 -2.354 -26.891 1 93.38 244 GLY B C 1
ATOM 4034 O O . GLY B 1 244 ? 11.117 -2.053 -26.438 1 93.38 244 GLY B O 1
ATOM 4035 N N . GLU B 1 245 ? 12.367 -3.002 -27.969 1 93.69 245 GLU B N 1
ATOM 4036 C CA . GLU B 1 245 ? 11.203 -3.408 -28.75 1 93.69 245 GLU B CA 1
ATOM 4037 C C . GLU B 1 245 ? 10.547 -4.645 -28.141 1 93.69 245 GLU B C 1
ATOM 4039 O O . GLU B 1 245 ? 11.219 -5.621 -27.812 1 93.69 245 GLU B O 1
ATOM 4044 N N . ALA B 1 246 ? 9.219 -4.598 -28.047 1 96.25 246 ALA B N 1
ATOM 4045 C CA . ALA B 1 246 ? 8.469 -5.742 -27.531 1 96.25 246 ALA B CA 1
ATOM 4046 C C . ALA B 1 246 ? 8.297 -6.809 -28.609 1 96.25 246 ALA B C 1
ATOM 4048 O O . ALA B 1 246 ? 8.055 -6.488 -29.781 1 96.25 246 ALA B O 1
ATOM 4049 N N . LEU B 1 247 ? 8.453 -7.992 -28.188 1 96.69 247 LEU B N 1
ATOM 4050 C CA . LEU B 1 247 ? 8.109 -9.109 -29.062 1 96.69 247 LEU B CA 1
ATOM 4051 C C . LEU B 1 247 ? 6.641 -9.484 -28.922 1 96.69 247 LEU B C 1
ATOM 4053 O O . LEU B 1 247 ? 6.133 -9.625 -27.797 1 96.69 247 LEU B O 1
ATOM 4057 N N . GLY B 1 248 ? 5.961 -9.633 -29.984 1 96.12 248 GLY B N 1
ATOM 4058 C CA . GLY B 1 248 ? 4.562 -10.031 -29.953 1 96.12 248 GLY B CA 1
ATOM 4059 C C . GLY B 1 248 ? 4.359 -11.438 -29.422 1 96.12 248 GLY B C 1
ATOM 4060 O O . GLY B 1 248 ? 5.258 -12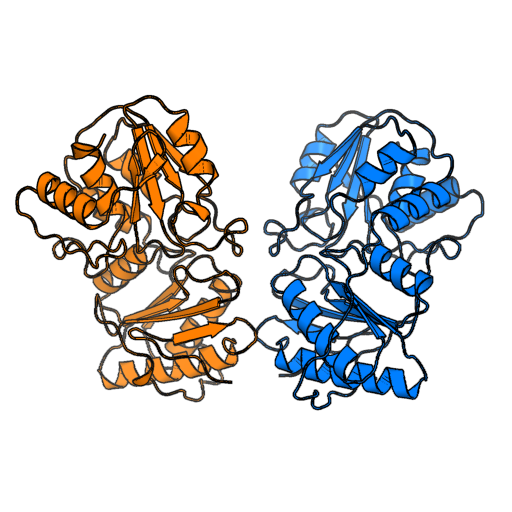.281 -29.516 1 96.12 248 GLY B O 1
ATOM 4061 N N . ASP B 1 249 ? 3.195 -11.719 -28.953 1 96.44 249 ASP B N 1
ATOM 4062 C CA . ASP B 1 249 ? 2.869 -12.992 -28.328 1 96.44 249 ASP B CA 1
ATOM 4063 C C . ASP B 1 249 ? 3.047 -14.148 -29.297 1 96.44 249 ASP B C 1
ATOM 4065 O O . ASP B 1 249 ? 3.477 -15.234 -28.906 1 96.44 249 ASP B O 1
ATOM 4069 N N . GLU B 1 250 ? 2.717 -13.898 -30.516 1 97.06 250 GLU B N 1
ATOM 4070 C CA . GLU B 1 250 ? 2.854 -14.953 -31.516 1 97.06 250 GLU B CA 1
ATOM 4071 C C . GLU B 1 250 ? 4.32 -15.297 -31.75 1 97.06 250 GLU B C 1
ATOM 4073 O O . GLU B 1 250 ? 4.672 -16.469 -31.906 1 97.06 250 GLU B O 1
ATOM 4078 N N . ALA B 1 251 ? 5.078 -14.297 -31.844 1 97.81 251 ALA B N 1
ATOM 4079 C CA . ALA B 1 251 ? 6.512 -14.516 -32.031 1 97.81 251 ALA B CA 1
ATOM 4080 C C . ALA B 1 251 ? 7.098 -15.258 -30.828 1 97.81 251 ALA B C 1
ATOM 4082 O O . ALA B 1 251 ? 7.918 -16.172 -30.984 1 97.81 251 ALA B O 1
ATOM 4083 N N . VAL B 1 252 ? 6.711 -14.875 -29.625 1 98.44 252 VAL B N 1
ATOM 4084 C CA . VAL B 1 252 ? 7.184 -15.531 -28.422 1 98.44 252 VAL B CA 1
ATOM 4085 C C . VAL B 1 252 ? 6.801 -17 -28.453 1 98.44 252 VAL B C 1
ATOM 4087 O O . VAL B 1 252 ? 7.633 -17.875 -28.172 1 98.44 252 VAL B O 1
ATOM 4090 N N . LEU B 1 253 ? 5.531 -17.219 -28.812 1 98.19 253 LEU B N 1
ATOM 4091 C CA . LEU B 1 253 ? 5.062 -18.609 -28.891 1 98.19 253 LEU B CA 1
ATOM 4092 C C . LEU B 1 253 ? 5.879 -19.391 -29.906 1 98.19 253 LEU B C 1
ATOM 4094 O O . LEU B 1 253 ? 6.211 -20.562 -29.672 1 98.19 253 LEU B O 1
ATOM 4098 N N . GLY B 1 254 ? 6.172 -18.797 -31.047 1 98 254 GLY B N 1
ATOM 4099 C CA . GLY B 1 254 ? 7.016 -19.438 -32.031 1 98 254 GLY B CA 1
ATOM 4100 C C . GLY B 1 254 ? 8.383 -19.828 -31.516 1 98 254 GLY B C 1
ATOM 4101 O O . GLY B 1 254 ? 8.852 -20.938 -31.734 1 98 254 GLY B O 1
ATOM 4102 N N . HIS B 1 255 ? 9.031 -18.938 -30.797 1 97.69 255 HIS B N 1
ATOM 4103 C CA . HIS B 1 255 ? 10.344 -19.203 -30.219 1 97.69 255 HIS B CA 1
ATOM 4104 C C . HIS B 1 255 ? 10.273 -20.297 -29.156 1 97.69 255 HIS B C 1
ATOM 4106 O O . HIS B 1 255 ? 11.203 -21.094 -29.016 1 97.69 255 HIS B O 1
ATOM 4112 N N . LEU B 1 256 ? 9.18 -20.266 -28.406 1 98.12 256 LEU B N 1
ATOM 4113 C CA . LEU B 1 256 ? 9 -21.312 -27.422 1 98.12 256 LEU B CA 1
ATOM 4114 C C . LEU B 1 256 ? 8.875 -22.688 -28.078 1 98.12 256 LEU B C 1
ATOM 4116 O O . LEU B 1 256 ? 9.453 -23.672 -27.609 1 98.12 256 LEU B O 1
ATOM 4120 N N . LYS B 1 257 ? 8.109 -22.75 -29.156 1 97.56 257 LYS B N 1
ATOM 4121 C CA . LYS B 1 257 ? 7.98 -24 -29.906 1 97.56 257 LYS B CA 1
ATOM 4122 C C . LYS B 1 257 ? 9.336 -24.469 -30.438 1 97.56 257 LYS B C 1
ATOM 4124 O O . LYS B 1 257 ? 9.648 -25.656 -30.375 1 97.56 257 LYS B O 1
ATOM 4129 N N . GLU B 1 258 ? 10.094 -23.516 -30.906 1 95.94 258 GLU B N 1
ATOM 4130 C CA . GLU B 1 258 ? 11.445 -23.828 -31.359 1 95.94 258 GLU B CA 1
ATOM 4131 C C . GLU B 1 258 ? 12.297 -24.406 -30.234 1 95.94 258 GLU B C 1
ATOM 4133 O O . GLU B 1 258 ? 12.961 -25.438 -30.406 1 95.94 258 GLU B O 1
ATOM 4138 N N . ALA B 1 259 ? 12.297 -23.828 -29.078 1 95.06 259 ALA B N 1
ATOM 4139 C CA . ALA B 1 259 ? 13.086 -24.25 -27.922 1 95.06 259 ALA B CA 1
ATOM 4140 C C . ALA B 1 259 ? 12.664 -25.625 -27.438 1 95.06 259 ALA B C 1
ATOM 4142 O O . ALA B 1 259 ? 13.492 -26.406 -26.953 1 95.06 259 ALA B O 1
ATOM 4143 N N . LEU B 1 260 ? 11.367 -25.938 -27.609 1 95.38 260 LEU B N 1
ATOM 4144 C CA . LEU B 1 260 ? 10.797 -27.141 -27.031 1 95.38 260 LEU B CA 1
ATOM 4145 C C . LEU B 1 260 ? 10.93 -28.328 -27.984 1 95.38 260 LEU B C 1
ATOM 4147 O O . LEU B 1 260 ? 10.797 -29.484 -27.578 1 95.38 260 LEU B O 1
ATOM 4151 N N . GLY B 1 261 ? 11.227 -28.078 -29.266 1 91.56 261 GLY B N 1
ATOM 4152 C CA . GLY B 1 261 ? 11.469 -29.141 -30.234 1 91.56 261 GLY B CA 1
ATOM 4153 C C . GLY B 1 261 ? 10.328 -30.125 -30.328 1 91.56 261 GLY B C 1
ATOM 4154 O O . GLY B 1 261 ? 10.555 -31.344 -30.359 1 91.56 261 GLY B O 1
ATOM 4155 N N . GLY B 1 262 ? 9.039 -29.781 -30.125 1 90 262 GLY B N 1
ATOM 4156 C CA . GLY B 1 262 ? 7.914 -30.688 -30.297 1 90 262 GLY B CA 1
ATOM 4157 C C . GLY B 1 262 ? 7.07 -30.828 -29.047 1 90 262 GLY B C 1
ATOM 4158 O O . GLY B 1 262 ? 5.91 -31.234 -29.109 1 90 262 GLY B O 1
ATOM 4159 N N . LYS B 1 263 ? 7.68 -30.578 -27.891 1 94.25 263 LYS B N 1
ATOM 4160 C CA . LYS B 1 263 ? 6.879 -30.609 -26.656 1 94.25 263 LYS B CA 1
ATOM 4161 C C . LYS B 1 263 ? 5.816 -29.516 -26.672 1 94.25 263 LYS B C 1
ATOM 4163 O O . LYS B 1 263 ? 6.047 -28.422 -27.203 1 94.25 263 LYS B O 1
ATOM 4168 N N . GLY B 1 264 ? 4.727 -29.781 -26.078 1 96.69 264 GLY B N 1
ATOM 4169 C CA . GLY B 1 264 ? 3.545 -28.938 -26.172 1 96.69 264 GLY B CA 1
ATOM 4170 C C . GLY B 1 264 ? 3.678 -27.641 -25.422 1 96.69 264 GLY B C 1
ATOM 4171 O O . GLY B 1 264 ? 4.211 -27.609 -24.312 1 96.69 264 GLY B O 1
ATOM 4172 N N . VAL B 1 265 ? 3.225 -26.531 -26.031 1 98.12 265 VAL B N 1
ATOM 4173 C CA . VAL B 1 265 ? 3.074 -25.219 -25.422 1 98.12 265 VAL B CA 1
ATOM 4174 C C . VAL B 1 265 ? 1.86 -24.5 -26.016 1 98.12 265 VAL B C 1
ATOM 4176 O O . VAL B 1 265 ? 1.583 -24.625 -27.219 1 98.12 265 VAL B O 1
ATOM 4179 N N . GLU B 1 266 ? 1.118 -23.875 -25.141 1 98 266 GLU B N 1
ATOM 4180 C CA . GLU B 1 266 ? -0.061 -23.125 -25.547 1 98 266 GLU B CA 1
ATOM 4181 C C . GLU B 1 266 ? 0.034 -21.656 -25.109 1 98 266 GLU B C 1
ATOM 4183 O O . GLU B 1 266 ? 0.529 -21.375 -24.016 1 98 266 GLU B O 1
ATOM 4188 N N . GLY B 1 267 ? -0.345 -20.781 -25.984 1 97.81 267 GLY B N 1
ATOM 4189 C CA . GLY B 1 267 ? -0.422 -19.359 -25.688 1 97.81 267 GLY B CA 1
ATOM 4190 C C . GLY B 1 267 ? -1.835 -18.812 -25.734 1 97.81 267 GLY B C 1
ATOM 4191 O O . GLY B 1 267 ? -2.641 -19.25 -26.562 1 97.81 267 GLY B O 1
ATOM 4192 N N . ASP B 1 268 ? -2.133 -17.812 -24.875 1 96.38 268 ASP B N 1
ATOM 4193 C CA . ASP B 1 268 ? -3.482 -17.25 -24.875 1 96.38 268 ASP B CA 1
ATOM 4194 C C . ASP B 1 268 ? -3.533 -15.93 -25.625 1 96.38 268 ASP B C 1
ATOM 4196 O O . ASP B 1 268 ? -4.578 -15.281 -25.672 1 96.38 268 ASP B O 1
ATOM 4200 N N . GLY B 1 269 ? -2.414 -15.539 -26.141 1 96.06 269 GLY B N 1
ATOM 4201 C CA . GLY B 1 269 ? -2.344 -14.32 -26.938 1 96.06 269 GLY B CA 1
ATOM 4202 C C . GLY B 1 269 ? -2.186 -13.07 -26.094 1 96.06 269 GLY B C 1
ATOM 4203 O O . GLY B 1 269 ? -2.176 -11.953 -26.625 1 96.06 269 GLY B O 1
ATOM 4204 N N . GLU B 1 270 ? -2.086 -13.258 -24.797 1 95.69 270 GLU B N 1
ATOM 4205 C CA . GLU B 1 270 ? -1.988 -12.109 -23.891 1 95.69 270 GLU B CA 1
ATOM 4206 C C . GLU B 1 270 ? -0.857 -12.289 -22.891 1 95.69 270 GLU B C 1
ATOM 4208 O O . GLU B 1 270 ? -0.959 -11.844 -21.75 1 95.69 270 GLU B O 1
ATOM 4213 N N . GLY B 1 271 ? 0.155 -13.094 -23.281 1 97.75 271 GLY B N 1
ATOM 4214 C CA . GLY B 1 271 ? 1.33 -13.242 -22.438 1 97.75 271 GLY B CA 1
ATOM 4215 C C . GLY B 1 271 ? 1.281 -14.477 -21.562 1 97.75 271 GLY B C 1
ATOM 4216 O O . GLY B 1 271 ? 2.211 -14.734 -20.797 1 97.75 271 GLY B O 1
ATOM 4217 N N . GLY B 1 272 ? 0.165 -15.148 -21.594 1 98.19 272 GLY B N 1
ATOM 4218 C CA . GLY B 1 272 ? 0.055 -16.406 -20.875 1 98.19 272 GLY B CA 1
ATOM 4219 C C . GLY B 1 272 ? 0.551 -17.594 -21.672 1 98.19 272 GLY B C 1
ATOM 4220 O O . GLY B 1 272 ? 0.069 -17.859 -22.766 1 98.19 272 GLY B O 1
ATOM 4221 N N . PHE B 1 273 ? 1.538 -18.359 -21.172 1 98.69 273 PHE B N 1
ATOM 4222 C CA . PHE B 1 273 ? 2.086 -19.531 -21.828 1 98.69 273 PHE B CA 1
ATOM 4223 C C . PHE B 1 273 ? 1.972 -20.75 -20.922 1 98.69 273 PHE B C 1
ATOM 4225 O O . PHE B 1 273 ? 2.549 -20.781 -19.828 1 98.69 273 PHE B O 1
ATOM 4232 N N . ARG B 1 274 ? 1.237 -21.734 -21.359 1 98.44 274 ARG B N 1
ATOM 4233 C CA . ARG B 1 274 ? 0.997 -22.953 -20.594 1 98.44 274 ARG B CA 1
ATOM 4234 C C . ARG B 1 274 ? 1.756 -24.125 -21.188 1 98.44 274 ARG B C 1
ATOM 4236 O O . ARG B 1 274 ? 1.8 -24.281 -22.406 1 98.44 274 ARG B O 1
ATOM 4243 N N . PHE B 1 275 ? 2.377 -24.859 -20.344 1 98.44 275 PHE B N 1
ATOM 4244 C CA . PHE B 1 275 ? 3.068 -26.094 -20.672 1 98.44 275 PHE B CA 1
ATOM 4245 C C . PHE B 1 275 ? 2.387 -27.281 -20.016 1 98.44 275 PHE B C 1
ATOM 4247 O O . PHE B 1 275 ? 2.703 -27.641 -18.875 1 98.44 275 PHE B O 1
ATOM 4254 N N . PRO B 1 276 ? 1.519 -28.062 -20.781 1 96.81 276 PRO B N 1
ATOM 4255 C CA . PRO B 1 276 ? 0.67 -29.094 -20.188 1 96.81 276 PRO B CA 1
ATOM 4256 C C . PRO B 1 276 ? 1.476 -30.172 -19.469 1 96.81 276 PRO B C 1
ATOM 4258 O O . PRO B 1 276 ? 0.974 -30.812 -18.531 1 96.81 276 PRO B O 1
ATOM 4261 N N . TRP B 1 277 ? 2.666 -30.391 -19.906 1 97.12 277 TRP B N 1
ATOM 4262 C CA . TRP B 1 277 ? 3.518 -31.422 -19.312 1 97.12 277 TRP B CA 1
ATOM 4263 C C . TRP B 1 277 ? 4.188 -30.906 -18.047 1 97.12 277 TRP B C 1
ATOM 4265 O O . TRP B 1 277 ? 4.766 -31.688 -17.281 1 97.12 277 TRP B O 1
ATOM 4275 N N . HIS B 1 278 ? 4.145 -29.625 -17.719 1 97.94 278 HIS B N 1
ATOM 4276 C CA . HIS B 1 278 ? 4.809 -28.984 -16.578 1 97.94 278 HIS B CA 1
ATOM 4277 C C . HIS B 1 278 ? 3.809 -28.625 -15.484 1 97.94 278 HIS B C 1
ATOM 4279 O O . HIS B 1 278 ? 3.977 -29.016 -14.328 1 97.94 278 HIS B O 1
ATOM 4285 N N . LEU B 1 279 ? 2.803 -27.875 -15.797 1 97.75 279 LEU B N 1
ATOM 4286 C CA . LEU B 1 279 ? 1.781 -27.359 -14.891 1 97.75 279 LEU B CA 1
ATOM 4287 C C . LEU B 1 279 ? 0.489 -27.062 -15.641 1 97.75 279 LEU B C 1
ATOM 4289 O O . LEU B 1 279 ? 0.522 -26.672 -16.812 1 97.75 279 LEU B O 1
ATOM 4293 N N . GLU B 1 280 ? -0.601 -27.172 -14.922 1 97.5 280 GLU B N 1
ATOM 4294 C CA . GLU B 1 280 ? -1.886 -26.859 -15.547 1 97.5 280 GLU B CA 1
ATOM 4295 C C . GLU B 1 280 ? -2.072 -25.359 -15.703 1 97.5 280 GLU B C 1
ATOM 4297 O O . GLU B 1 280 ? -2.824 -24.906 -16.578 1 97.5 280 GLU B O 1
ATOM 4302 N N . GLU B 1 281 ? -1.405 -24.5 -14.875 1 98.06 281 GLU B N 1
ATOM 4303 C CA . GLU B 1 281 ? -1.435 -23.047 -15 1 98.06 281 GLU B CA 1
ATOM 4304 C C . GLU B 1 281 ? -0.322 -22.547 -15.914 1 98.06 281 GLU B C 1
ATOM 4306 O O . GLU B 1 281 ? 0.718 -23.203 -16.047 1 98.06 281 GLU B O 1
ATOM 4311 N N . PRO B 1 282 ? -0.55 -21.391 -16.578 1 98.25 282 PRO B N 1
ATOM 4312 C CA . PRO B 1 282 ? 0.585 -20.781 -17.266 1 98.25 282 PRO B CA 1
ATOM 4313 C C . PRO B 1 282 ? 1.771 -20.516 -16.344 1 98.25 282 PRO B C 1
ATOM 4315 O O . PRO B 1 282 ? 1.584 -20.203 -15.164 1 98.25 282 PRO B O 1
ATOM 4318 N N . ASP B 1 283 ? 2.916 -20.641 -16.875 1 98.81 283 ASP B N 1
ATOM 4319 C CA . ASP B 1 283 ? 4.121 -20.438 -16.078 1 98.81 283 ASP B CA 1
ATOM 4320 C C . ASP B 1 283 ? 5.133 -19.578 -16.844 1 98.81 283 ASP B C 1
ATOM 4322 O O . ASP B 1 283 ? 5.945 -20.094 -17.609 1 98.81 283 ASP B O 1
ATOM 4326 N N . PRO B 1 284 ? 5.129 -18.328 -16.578 1 98.81 284 PRO B N 1
ATOM 4327 C CA . PRO B 1 284 ? 6.023 -17.422 -17.312 1 98.81 284 PRO B CA 1
ATOM 4328 C C . PRO B 1 284 ? 7.492 -17.641 -16.969 1 98.81 284 PRO B C 1
ATOM 4330 O O . PRO B 1 284 ? 8.375 -17.25 -17.734 1 98.81 284 PRO B O 1
ATOM 4333 N N . PHE B 1 285 ? 7.789 -18.25 -15.82 1 98.81 285 PHE B N 1
ATOM 4334 C CA . PHE B 1 285 ? 9.172 -18.516 -15.453 1 98.81 285 PHE B CA 1
ATOM 4335 C C . PHE B 1 285 ? 9.773 -19.609 -16.344 1 98.81 285 PHE B C 1
ATOM 4337 O O . PHE B 1 285 ? 10.922 -19.484 -16.781 1 98.81 285 PHE B O 1
ATOM 4344 N N . LEU B 1 286 ? 9 -20.609 -16.578 1 98.75 286 LEU B N 1
ATOM 4345 C CA . LEU B 1 286 ? 9.477 -21.625 -17.5 1 98.75 286 LEU B CA 1
ATOM 4346 C C . LEU B 1 286 ? 9.648 -21.047 -18.906 1 98.75 286 LEU B C 1
ATOM 4348 O O . LEU B 1 286 ? 10.648 -21.328 -19.578 1 98.75 286 LEU B O 1
ATOM 4352 N N . ALA B 1 287 ? 8.664 -20.266 -19.328 1 98.69 287 ALA B N 1
ATOM 4353 C CA . ALA B 1 287 ? 8.789 -19.609 -20.625 1 98.69 287 ALA B CA 1
ATOM 4354 C C . ALA B 1 287 ? 10.078 -18.797 -20.703 1 98.69 287 ALA B C 1
ATOM 4356 O O . ALA B 1 287 ? 10.82 -18.906 -21.688 1 98.69 287 ALA B O 1
ATOM 4357 N N . ALA B 1 288 ? 10.352 -18.047 -19.703 1 98.38 288 ALA B N 1
ATOM 4358 C CA . ALA B 1 288 ? 11.547 -17.219 -19.641 1 98.38 288 ALA B CA 1
ATOM 4359 C C . ALA B 1 288 ? 12.812 -18.062 -19.797 1 98.38 288 ALA B C 1
ATOM 4361 O O . ALA B 1 288 ? 13.703 -17.719 -20.578 1 98.38 288 ALA B O 1
ATOM 4362 N N . LEU B 1 289 ? 12.891 -19.141 -19.078 1 98 289 LEU B N 1
ATOM 4363 C CA . LEU B 1 289 ? 14.055 -20 -19.078 1 98 289 LEU B CA 1
ATOM 4364 C C . LEU B 1 289 ? 14.266 -20.609 -20.469 1 98 289 LEU B C 1
ATOM 4366 O O . LEU B 1 289 ? 15.391 -20.625 -20.969 1 98 289 LEU B O 1
ATOM 4370 N N . LEU B 1 290 ? 13.234 -21.078 -21.078 1 97.31 290 LEU B N 1
ATOM 4371 C CA . LEU B 1 290 ? 13.32 -21.719 -22.391 1 97.31 290 LEU B CA 1
ATOM 4372 C C . LEU B 1 290 ? 13.734 -20.703 -23.453 1 97.31 290 LEU B C 1
ATOM 4374 O O . LEU B 1 290 ? 14.461 -21.062 -24.391 1 97.31 290 LEU B O 1
ATOM 4378 N N . LEU B 1 291 ? 13.289 -19.484 -23.297 1 97.06 291 L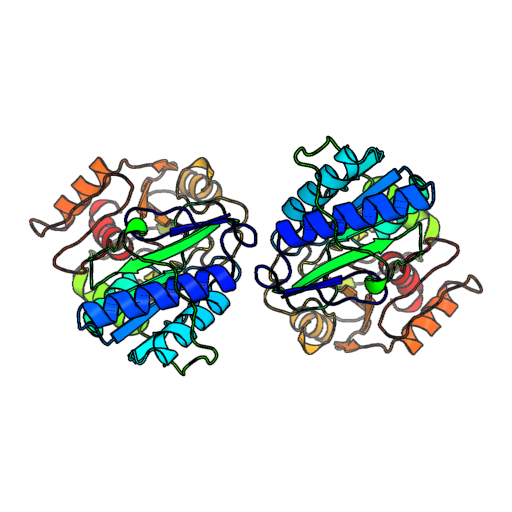EU B N 1
ATOM 4379 C CA . LEU B 1 291 ? 13.562 -18.453 -24.281 1 97.06 291 LEU B CA 1
ATOM 4380 C C . LEU B 1 291 ? 15.023 -18.031 -24.234 1 97.06 291 LEU B C 1
ATOM 4382 O O . LEU B 1 291 ? 15.547 -17.484 -25.219 1 97.06 291 LEU B O 1
ATOM 4386 N N . LEU B 1 292 ? 15.703 -18.219 -23.109 1 95.12 292 LEU B N 1
ATOM 4387 C CA . LEU B 1 292 ? 17.125 -17.891 -23 1 95.12 292 LEU B CA 1
ATOM 4388 C C . LEU B 1 292 ? 17.922 -18.594 -24.094 1 95.12 292 LEU B C 1
ATOM 4390 O O . LEU B 1 292 ? 18.844 -18 -24.672 1 95.12 292 LEU B O 1
ATOM 4394 N N . GLY B 1 293 ? 17.578 -19.812 -24.438 1 90.19 293 GLY B N 1
ATOM 4395 C CA . GLY B 1 293 ? 18.312 -20.609 -25.391 1 90.19 293 GLY B CA 1
ATOM 4396 C C . GLY B 1 293 ? 18.125 -20.141 -26.828 1 90.19 293 GLY B C 1
ATOM 4397 O O . GLY B 1 293 ? 18.969 -20.422 -27.688 1 90.19 293 GLY B O 1
ATOM 4398 N N . VAL B 1 294 ? 17.125 -19.359 -27.016 1 93.31 294 VAL B N 1
ATOM 4399 C CA . VAL B 1 294 ? 16.812 -19.047 -28.406 1 93.31 294 VAL B CA 1
ATOM 4400 C C . VAL B 1 294 ? 16.938 -17.547 -28.656 1 93.31 294 VAL B C 1
ATOM 4402 O O . VAL B 1 294 ? 17.141 -17.109 -29.781 1 93.31 294 VAL B O 1
ATOM 4405 N N . LEU B 1 295 ? 16.812 -16.766 -27.625 1 93.81 295 LEU B N 1
ATOM 4406 C CA . LEU B 1 295 ? 16.766 -15.328 -27.844 1 93.81 295 LEU B CA 1
ATOM 4407 C C . LEU B 1 295 ? 18.031 -14.648 -27.328 1 93.81 295 LEU B C 1
ATOM 4409 O O . LEU B 1 295 ? 18.312 -13.508 -27.688 1 93.81 295 LEU B O 1
ATOM 4413 N N . LEU B 1 296 ? 18.641 -15.312 -26.438 1 91.94 296 LEU B N 1
ATOM 4414 C CA . LEU B 1 296 ? 19.859 -14.719 -25.922 1 91.94 296 LEU B CA 1
ATOM 4415 C C . LEU B 1 296 ? 21.062 -15.094 -26.781 1 91.94 296 LEU B C 1
ATOM 4417 O O . LEU B 1 296 ? 21.188 -16.25 -27.203 1 91.94 296 LEU B O 1
#

Secondary structure (DSSP, 8-state):
-PPEEETTEEEEEBTTTB-HHHHHHHHHHHHHHHHHTT--EEEEEE-SSTTHHHHHHHHHHHHHHTT-EEEE--SS--HHHHHHHHHHHT-EEEEE--TTS-TTEEEEEEESSTT-B--GGG----PPPSS----EE---HHHHHHHHHHHH-S-----SEEEEE-TTSTTTTHHHHHHHHHT--SEEEEES-S--TTGGGS-S--SGGG-HHHHHHHHHPPSSEEEEEE-TTS--EEEE-TTSPEEPHHHHHHHHHHHHTT---EE-SSS-EE-TTT-SS--HHHHHHHHHHHH-/-PPEEETTEEEEEBTTTB-HHHHHHHHHHHHHHHHHTT--EEEEEE-SSTTHHHHHHHHHHHHHHTT-EEEE--SS--HHHHHHHHHHHT-EEEEE--TTS-TTEEEEEEESSTT-B--GGG----PPPSS----EE---HHHHHHHHHHHH-S-----SEEEEE-TTSTTTTHHHHHHHHHT--SEEEEES-S--TTGGGS-S--SGGG-HHHHHHHHHPPSSEEEEEE-TTS--EEEE-TTSPEEPHHHHHHHHHHHHTT---EE-SSS-EE-TTT-SS--HHHHHHHHHHHH-

Radius of gyration: 26.74 Å; Cα contacts (8 Å, |Δi|>4): 1491; chains: 2; bounding box: 57×67×61 Å

InterPro domains:
  IPR005841 Alpha-D-phosphohexomutase superfamily [PR00509] (92-106)
  IPR005841 Alpha-D-phosphohexomutase superfamily [PR00509] (159-178)
  IPR005841 Alpha-D-phosphohexomutase superfamily [PR00509] (195-208)
  IPR005841 Alpha-D-phosphohexomutase superfamily [PR00509] (224-239)
  IPR005844 Alpha-D-phosphohexomutase, alpha/beta/alpha domain I [PF02878] (9-120)
  IPR005845 Alpha-D-phosphohexomutase, alpha/beta/alpha domain II [PF02879] (143-239)
  IPR016055 Alpha-D-phosphohexomutase, alpha/beta/alpha I/II/III [SSF53738] (8-122)
  IPR016055 Alpha-D-phosphohexomutase, alpha/beta/alpha I/II/III [SSF53738] (155-240)